Protein 4XFK (pdb70)

Structure (mmCIF, N/CA/C/O backbone):
data_4XFK
#
_entry.id   4XFK
#
_cell.length_a   62.120
_cell.length_b   46.390
_cell.length_c   62.400
_cell.angle_alpha   90.000
_cell.angle_beta   101.620
_cell.angle_gamma   90.000
#
_symmetry.space_group_name_H-M   'P 1 21 1'
#
loop_
_entity.id
_entity.type
_entity.pdbx_description
1 polymer 'Putative branched chain amino acid ABC transporter, periplasmic amino acid-binding protein'
2 non-polymer 'ACETATE ION'
3 non-polymer 'SODIUM ION'
4 water water
#
loop_
_atom_site.group_PDB
_atom_site.id
_atom_site.type_symbol
_atom_site.label_atom_id
_atom_site.label_alt_id
_atom_site.label_comp_id
_atom_site.label_asym_id
_atom_site.label_entity_id
_atom_site.label_seq_id
_atom_site.pdbx_PDB_ins_code
_atom_site.Cartn_x
_atom_site.Cartn_y
_atom_site.Cartn_z
_atom_site.occupancy
_atom_site.B_iso_or_equiv
_atom_site.auth_seq_id
_atom_site.auth_comp_id
_atom_site.auth_asym_id
_atom_site.auth_atom_id
_atom_site.pdbx_PDB_model_num
ATOM 1 N N . ALA A 1 9 ? -8.499 15.373 47.438 1.00 28.11 81 ALA A N 1
ATOM 2 C CA . ALA A 1 9 ? -7.384 15.061 46.549 1.00 27.02 81 ALA A CA 1
ATOM 3 C C . ALA A 1 9 ? -6.715 16.324 46.019 1.00 24.11 81 ALA A C 1
ATOM 4 O O . ALA A 1 9 ? -7.386 17.263 45.590 1.00 23.71 81 ALA A O 1
ATOM 6 N N . GLU A 1 10 ? -5.387 16.345 46.047 1.00 21.71 82 GLU A N 1
ATOM 7 C CA . GLU A 1 10 ? -4.645 17.442 45.447 1.00 20.17 82 GLU A CA 1
ATOM 8 C C . GLU A 1 10 ? -4.770 17.371 43.926 1.00 15.61 82 GLU A C 1
ATOM 9 O O . GLU A 1 10 ? -4.471 16.342 43.324 1.00 14.84 82 GLU A O 1
ATOM 15 N N . PRO A 1 11 ? -5.211 18.463 43.290 1.00 12.82 83 PRO A N 1
ATOM 16 C CA . PRO A 1 11 ? -5.155 18.447 41.824 1.00 10.95 83 PRO A CA 1
ATOM 17 C C . PRO A 1 11 ? -3.743 18.661 41.304 1.00 9.70 83 PRO A C 1
ATOM 18 O O . PRO A 1 11 ? -2.919 19.314 41.953 1.00 11.24 83 PRO A O 1
ATOM 22 N N . LEU A 1 12 ? -3.477 18.108 40.128 1.00 8.82 84 LEU A N 1
ATOM 23 C CA . LEU A 1 12 ? -2.233 18.372 39.424 1.00 9.04 84 LEU A CA 1
ATOM 24 C C . LEU A 1 12 ? -2.359 19.709 38.708 1.00 9.59 84 LEU A C 1
ATOM 25 O O . LEU A 1 12 ? -3.322 19.944 37.975 1.00 10.06 84 LEU A O 1
ATOM 30 N N . LYS A 1 13 ? -1.383 20.582 38.934 1.00 9.30 85 LYS A N 1
ATOM 31 C CA . LYS A 1 13 ? -1.347 21.895 38.307 1.00 9.03 85 LYS A CA 1
ATOM 32 C C . LYS A 1 13 ? -0.119 21.987 37.409 1.00 7.53 85 LYS A C 1
ATOM 33 O O . LYS A 1 13 ? 1.025 21.873 37.878 1.00 8.69 85 LYS A O 1
ATOM 39 N N . ILE A 1 14 ? -0.361 22.203 36.119 1.00 7.75 86 ILE A N 1
ATOM 40 C CA . ILE A 1 14 ? 0.704 22.248 35.126 1.00 7.49 86 ILE A CA 1
ATOM 41 C C . ILE A 1 14 ? 0.780 23.640 34.529 1.00 7.26 86 ILE A C 1
ATOM 42 O O . ILE A 1 14 ? -0.209 24.143 33.984 1.00 8.89 86 ILE A O 1
ATOM 47 N N . ALA A 1 15 ? 1.959 24.253 34.630 1.00 6.97 87 ALA A N 1
ATOM 48 C CA . ALA A 1 15 ? 2.174 25.602 34.123 1.00 7.14 87 ALA A CA 1
ATOM 49 C C . ALA A 1 15 ? 2.850 25.594 32.761 1.00 7.38 87 ALA A C 1
ATOM 50 O O . ALA A 1 15 ? 3.924 25.027 32.598 1.00 9.93 87 ALA A O 1
ATOM 52 N N . LEU A 1 16 ? 2.223 26.252 31.796 1.00 5.87 88 LEU A N 1
ATOM 53 C CA . LEU A 1 16 ? 2.804 26.444 30.470 1.00 6.30 88 LEU A CA 1
ATOM 54 C C . LEU A 1 16 ? 3.442 27.824 30.451 1.00 6.07 88 LEU A C 1
ATOM 55 O O . LEU A 1 16 ? 2.753 28.846 30.582 1.00 7.42 88 LEU A O 1
ATOM 60 N N . VAL A 1 17 ? 4.765 27.857 30.341 1.00 6.43 89 VAL A N 1
ATOM 61 C CA . VAL A 1 17 ? 5.490 29.118 30.328 1.00 6.73 89 VAL A CA 1
ATOM 62 C C . VAL A 1 17 ? 6.028 29.316 28.920 1.00 7.06 89 VAL A C 1
ATOM 63 O O . VAL A 1 17 ? 7.004 28.685 28.518 1.00 8.55 89 VAL A O 1
ATOM 67 N N . GLU A 1 18 ? 5.372 30.186 28.166 1.00 6.51 90 GLU A N 1
ATOM 68 C CA . GLU A 1 18 ? 5.625 30.310 26.735 1.00 6.69 90 GLU A CA 1
ATOM 69 C C . GLU A 1 18 ? 5.356 31.715 26.246 1.00 6.79 90 GLU A C 1
ATOM 70 O O . GLU A 1 18 ? 4.728 32.509 26.938 1.00 7.40 90 GLU A O 1
ATOM 76 N N . THR A 1 19 ? 5.826 32.023 25.043 1.00 7.74 91 THR A N 1
ATOM 77 C CA . THR A 1 19 ? 5.432 33.255 24.374 1.00 8.01 91 THR A CA 1
ATOM 78 C C . THR A 1 19 ? 4.035 33.056 23.809 1.00 6.87 91 THR A C 1
ATOM 79 O O . THR A 1 19 ? 3.858 32.310 22.851 1.00 8.53 91 THR A O 1
ATOM 83 N N . LEU A 1 20 ? 3.046 33.716 24.408 1.00 6.63 92 LEU A N 1
ATOM 84 C CA . LEU A 1 20 ? 1.646 33.367 24.142 1.00 7.42 92 LEU A CA 1
ATOM 85 C C . LEU A 1 20 ? 0.837 34.504 23.525 1.00 7.41 92 LEU A C 1
ATOM 86 O O . LEU A 1 20 ? -0.373 34.364 23.311 1.00 8.84 92 LEU A O 1
ATOM 91 N N . SER A 1 21 ? 1.491 35.626 23.227 1.00 7.63 93 SER A N 1
ATOM 92 C CA . SER A 1 21 ? 0.803 36.722 22.555 1.00 8.72 93 SER A CA 1
ATOM 93 C C . SER A 1 21 ? 1.799 37.550 21.770 1.00 8.56 93 SER A C 1
ATOM 94 O O . SER A 1 21 ? 2.999 37.518 22.040 1.00 8.57 93 SER A O 1
ATOM 97 N N . GLY A 1 22 ? 1.300 38.285 20.786 1.00 8.91 94 GLY A N 1
ATOM 98 C CA . GLY A 1 22 ? 2.125 39.251 20.086 1.00 10.97 94 GLY A CA 1
ATOM 99 C C . GLY A 1 22 ? 2.883 38.689 18.896 1.00 10.94 94 GLY A C 1
ATOM 100 O O . GLY A 1 22 ? 2.755 37.513 18.556 1.00 10.90 94 GLY A O 1
ATOM 101 N N . PRO A 1 23 ? 3.692 39.543 18.251 1.00 11.61 95 PRO A N 1
ATOM 102 C CA . PRO A 1 23 ? 4.296 39.217 16.950 1.00 14.41 95 PRO A CA 1
ATOM 103 C C . PRO A 1 23 ? 5.354 38.113 16.982 1.00 13.81 95 PRO A C 1
ATOM 104 O O . PRO A 1 23 ? 5.695 37.595 15.922 1.00 16.16 95 PRO A O 1
ATOM 108 N N . GLN A 1 24 ? 5.857 37.752 18.156 1.00 12.72 96 GLN A N 1
ATOM 109 C CA . GLN A 1 24 ? 6.873 36.708 18.243 1.00 13.32 96 GLN A CA 1
ATOM 110 C C . GLN A 1 24 ? 6.301 35.380 18.723 1.00 10.97 96 GLN A C 1
ATOM 111 O O . GLN A 1 24 ? 7.058 34.459 19.025 1.00 12.08 96 GLN A O 1
ATOM 117 N N . ALA A 1 25 ? 4.975 35.270 18.794 1.00 9.35 97 ALA A N 1
ATOM 118 C CA . ALA A 1 25 ? 4.342 34.138 19.478 1.00 7.88 97 ALA A CA 1
ATOM 119 C C . ALA A 1 25 ? 3.961 32.966 18.582 1.00 7.74 97 ALA A C 1
ATOM 120 O O . ALA A 1 25 ? 3.339 32.032 19.056 1.00 7.73 97 ALA A O 1
ATOM 122 N N . SER A 1 26 ? 4.331 32.966 17.304 1.00 7.78 98 SER A N 1
ATOM 123 C CA A SER A 1 26 ? 3.868 31.908 16.404 0.49 8.76 98 SER A CA 1
ATOM 124 C CA B SER A 1 26 ? 3.832 31.910 16.426 0.51 8.84 98 SER A CA 1
ATOM 125 C C . SER A 1 26 ? 4.226 30.508 16.908 1.00 8.32 98 SER A C 1
ATOM 126 O O . SER A 1 26 ? 3.403 29.586 16.888 1.00 10.18 98 SER A O 1
ATOM 131 N N . THR A 1 27 ? 5.462 30.339 17.367 1.00 7.09 99 THR A N 1
ATOM 132 C CA . THR A 1 27 ? 5.877 29.031 17.850 1.00 6.70 99 THR A CA 1
ATOM 133 C C . THR A 1 27 ? 5.241 28.706 19.203 1.00 6.17 99 THR A C 1
ATOM 134 O O . THR A 1 27 ? 4.725 27.601 19.402 1.00 6.43 99 THR A O 1
ATOM 138 N N . GLY A 1 28 ? 5.249 29.671 20.123 1.00 6.22 100 GLY A N 1
ATOM 139 C CA . GLY A 1 28 ? 4.643 29.472 21.431 1.00 6.93 100 GLY A CA 1
ATOM 140 C C . GLY A 1 28 ? 3.175 29.097 21.336 1.00 6.64 100 GLY A C 1
ATOM 141 O O . GLY A 1 28 ? 2.687 28.262 22.103 1.00 7.06 100 GLY A O 1
ATOM 142 N N . LEU A 1 29 ? 2.466 29.678 20.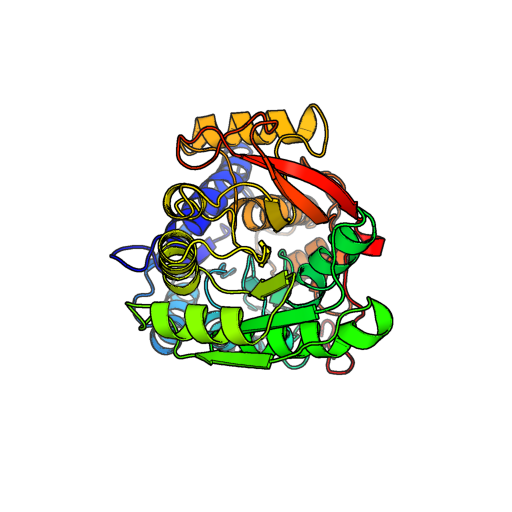370 1.00 6.23 101 LEU A N 1
ATOM 143 C CA . LEU A 1 29 ? 1.047 29.358 20.198 1.00 6.68 101 LEU A CA 1
ATOM 144 C C . LEU A 1 29 ? 0.820 27.940 19.677 1.00 6.47 101 LEU A C 1
ATOM 145 O O . LEU A 1 29 ? -0.228 27.341 19.930 1.00 6.93 101 LEU A O 1
ATOM 150 N N . LEU A 1 30 ? 1.789 27.394 18.942 1.00 5.45 102 LEU A N 1
ATOM 151 C CA . LEU A 1 30 ? 1.695 26.004 18.502 1.00 6.98 102 LEU A CA 1
ATOM 152 C C . LEU A 1 30 ? 1.985 25.061 19.676 1.00 6.55 102 LEU A C 1
ATOM 153 O O . LEU A 1 30 ? 1.351 24.009 19.788 1.00 6.95 102 LEU A O 1
ATOM 158 N N . TYR A 1 31 ? 2.909 25.443 20.564 1.00 6.11 103 TYR A N 1
ATOM 159 C CA . TYR A 1 31 ? 3.037 24.715 21.839 1.00 6.26 103 TYR A CA 1
ATOM 160 C C . TYR A 1 31 ? 1.717 24.742 22.600 1.00 5.71 103 TYR A C 1
ATOM 161 O O . TYR A 1 31 ? 1.278 23.714 23.112 1.00 6.53 103 TYR A O 1
ATOM 170 N N . ARG A 1 32 ? 1.084 25.907 22.676 1.00 5.44 104 ARG A N 1
ATOM 171 C CA . ARG A 1 32 ? -0.201 25.994 23.352 1.00 6.31 104 ARG A CA 1
ATOM 172 C C . ARG A 1 32 ? -1.222 25.052 22.728 1.00 5.91 104 ARG A C 1
ATOM 173 O O . ARG A 1 32 ? -1.904 24.327 23.436 1.00 6.23 104 ARG A O 1
ATOM 181 N N . ALA A 1 33 ? -1.323 25.055 21.403 1.00 6.07 105 ALA A N 1
ATOM 182 C CA . ALA A 1 33 ? -2.281 24.182 20.722 1.00 6.86 105 ALA A CA 1
ATOM 183 C C . ALA A 1 33 ? -2.028 22.711 21.067 1.00 7.42 105 ALA A C 1
ATOM 184 O O . ALA A 1 33 ? -2.961 21.965 21.362 1.00 7.00 105 ALA A O 1
ATOM 186 N N . ALA A 1 34 ? -0.758 22.298 21.045 1.00 6.67 106 ALA A N 1
ATOM 187 C CA . ALA A 1 34 ? -0.408 20.895 21.274 1.00 7.17 106 ALA A CA 1
ATOM 188 C C . ALA A 1 34 ? -0.630 20.491 22.734 1.00 6.81 106 ALA A C 1
ATOM 189 O O . ALA A 1 34 ? -1.129 19.397 23.026 1.00 6.94 106 ALA A O 1
ATOM 191 N N . VAL A 1 35 ? -0.264 21.380 23.653 1.00 6.28 107 VAL A N 1
ATOM 192 C CA . VAL A 1 35 ? -0.461 21.131 25.074 1.00 6.75 107 VAL A CA 1
ATOM 193 C C . VAL A 1 35 ? -1.954 21.065 25.419 1.00 7.69 107 VAL A C 1
ATOM 194 O O . VAL A 1 35 ? -2.399 20.150 26.122 1.00 7.57 107 VAL A O 1
ATOM 198 N N . LEU A 1 36 ? -2.737 22.009 24.911 1.00 7.16 108 LEU A N 1
ATOM 199 C CA . LEU A 1 36 ? -4.177 21.973 25.170 1.00 7.26 108 LEU A CA 1
ATOM 200 C C . LEU A 1 36 ? -4.798 20.743 24.518 1.00 7.72 108 LEU A C 1
ATOM 201 O O . LEU A 1 36 ? -5.709 20.140 25.069 1.00 8.68 108 LEU A O 1
ATOM 206 N N . TYR A 1 37 ? -4.301 20.359 23.345 1.00 7.41 109 TYR A N 1
ATOM 207 C CA . TYR A 1 37 ? -4.811 19.148 22.699 1.00 8.32 109 TYR A CA 1
ATOM 208 C C . TYR A 1 37 ? -4.598 17.913 23.581 1.00 7.39 109 TYR A C 1
ATOM 209 O O . TYR A 1 37 ? -5.545 17.180 23.873 1.00 8.14 109 TYR A O 1
ATOM 218 N N . GLN A 1 38 ? -3.360 17.669 24.002 1.00 7.12 110 GLN A N 1
ATOM 219 C CA . GLN A 1 38 ? -3.080 16.408 24.679 1.00 7.37 110 GLN A CA 1
ATOM 220 C C . GLN A 1 38 ? -3.482 16.399 26.151 1.00 7.33 110 GLN A C 1
ATOM 221 O O . GLN A 1 38 ? -4.008 15.396 26.649 1.00 8.10 110 GLN A O 1
ATOM 227 N N . LEU A 1 39 ? -3.253 17.499 26.864 1.00 7.11 111 LEU A N 1
ATOM 228 C CA . LEU A 1 39 ? -3.806 17.589 28.211 1.00 7.65 111 LEU A CA 1
ATOM 229 C C . LEU A 1 39 ? -5.334 17.576 28.147 1.00 7.81 111 LEU A C 1
ATOM 230 O O . LEU A 1 39 ? -5.996 17.087 29.063 1.00 8.24 111 LEU A O 1
ATOM 235 N N . GLY A 1 40 ? -5.896 18.081 27.050 1.00 7.68 112 GLY A N 1
ATOM 236 C CA . GLY A 1 40 ? -7.326 17.978 26.836 1.00 8.10 112 GLY A CA 1
ATOM 237 C C . GLY A 1 40 ? -7.777 16.532 26.760 1.00 8.75 112 GLY A C 1
ATOM 238 O O . GLY A 1 40 ? -8.817 16.184 27.323 1.00 9.14 112 GLY A O 1
ATOM 239 N N . LYS A 1 41 ? -7.009 15.676 26.085 1.00 8.86 113 LYS A N 1
ATOM 240 C CA . LYS A 1 41 ? -7.353 14.250 26.043 1.00 8.68 113 LYS A CA 1
ATOM 241 C C . LYS A 1 41 ? -7.301 13.632 27.439 1.00 8.70 113 LYS A C 1
ATOM 242 O O . LYS A 1 41 ? -8.160 12.834 27.811 1.00 9.53 113 LYS A O 1
ATOM 248 N N . ILE A 1 42 ? -6.271 13.974 28.206 1.00 7.60 114 ILE A N 1
ATOM 249 C CA . ILE A 1 42 ? -6.166 13.451 29.563 1.00 7.14 114 ILE A CA 1
ATOM 250 C C . ILE A 1 42 ? -7.357 13.921 30.394 1.00 6.56 114 ILE A C 1
ATOM 251 O O . ILE A 1 42 ? -7.958 13.137 31.130 1.00 7.92 114 ILE A O 1
ATOM 256 N N . ASN A 1 43 ? -7.714 15.194 30.275 1.00 7.56 115 ASN A N 1
ATOM 257 C CA . ASN A 1 43 ? -8.863 15.708 31.012 1.00 7.33 115 ASN A CA 1
ATOM 258 C C . ASN A 1 43 ? -10.198 15.091 30.584 1.00 7.38 115 ASN A C 1
ATOM 259 O O . ASN A 1 43 ? -11.057 14.834 31.435 1.00 7.78 115 ASN A O 1
ATOM 264 N N . GLU A 1 44 ? -10.358 14.804 29.291 1.00 7.77 116 GLU A N 1
ATOM 265 C CA . GLU A 1 44 ? -11.560 14.108 28.812 1.00 8.35 116 GLU A CA 1
ATOM 266 C C . GLU A 1 44 ? -11.693 12.743 29.475 1.00 8.24 116 GLU A C 1
ATOM 267 O O . GLU A 1 44 ? -12.801 12.250 29.683 1.00 8.46 116 GLU A O 1
ATOM 273 N N . ALA A 1 45 ? -10.551 12.150 29.814 1.00 7.56 117 ALA A N 1
ATOM 274 C CA . ALA A 1 45 ? -10.508 10.861 30.496 1.00 7.66 117 ALA A CA 1
ATOM 275 C C . ALA A 1 45 ? -10.701 10.958 32.016 1.00 9.31 117 ALA A C 1
ATOM 276 O O . ALA A 1 45 ? -10.901 9.942 32.680 1.00 12.79 117 ALA A O 1
ATOM 278 N N . GLY A 1 46 ? -10.666 12.170 32.560 1.00 8.33 118 GLY A N 1
ATOM 279 C CA . GLY A 1 46 ? -10.880 12.377 33.983 1.00 7.96 118 GLY A CA 1
ATOM 280 C C . GLY A 1 46 ? -9.759 13.109 34.698 1.00 7.97 118 GLY A C 1
ATOM 281 O O . GLY A 1 46 ? -9.881 13.404 35.888 1.00 9.13 118 GLY A O 1
ATOM 282 N N . GLY A 1 47 ? -8.674 13.419 33.991 1.00 7.75 119 GLY A N 1
ATOM 283 C CA . GLY A 1 47 ? -7.581 14.151 34.602 1.00 7.24 119 GLY A CA 1
ATOM 284 C C . GLY A 1 47 ? -6.598 13.257 35.334 1.00 7.78 119 GLY A C 1
ATOM 285 O O . GLY A 1 47 ? -6.164 12.237 34.813 1.00 7.91 119 GLY A O 1
ATOM 286 N N . PHE A 1 48 ? -6.239 13.650 36.549 1.00 7.42 120 PHE A N 1
ATOM 287 C CA . PHE A 1 48 ? -5.298 12.879 37.359 1.00 8.00 120 PHE A CA 1
ATOM 288 C C . PHE A 1 48 ? -5.678 12.994 38.831 1.00 8.27 120 PHE A C 1
ATOM 289 O O . PHE A 1 48 ? -6.049 14.074 39.288 1.00 8.74 120 PHE A O 1
ATOM 297 N N . ASN A 1 49 ? -5.598 11.883 39.565 1.00 9.20 121 ASN A N 1
ATOM 298 C CA . ASN A 1 49 ? -5.789 11.882 41.018 1.00 9.73 121 ASN A CA 1
ATOM 299 C C . ASN A 1 49 ? -7.218 12.253 41.408 1.00 10.31 121 ASN A C 1
ATOM 300 O O . ASN A 1 49 ? -7.469 12.744 42.505 1.00 12.26 121 ASN A O 1
ATOM 305 N N . GLY A 1 50 ? -8.157 12.006 40.500 1.00 8.83 122 GLY A N 1
ATOM 306 C CA . GLY A 1 50 ? -9.566 12.244 40.771 1.00 9.27 122 GLY A CA 1
ATOM 307 C C . GLY A 1 50 ? -10.041 13.666 40.528 1.00 8.11 122 GLY A C 1
ATOM 308 O O . GLY A 1 50 ? -11.166 14.012 40.893 1.00 9.14 122 GLY A O 1
ATOM 309 N N . GLU A 1 51 ? -9.196 14.489 39.907 1.00 8.69 123 GLU A N 1
ATOM 310 C CA . GLU A 1 51 ? -9.553 15.864 39.574 1.00 8.36 123 GLU A CA 1
ATOM 311 C C . GLU A 1 51 ? -9.056 16.191 38.179 1.00 8.10 123 GLU A C 1
ATOM 312 O O . GLU A 1 51 ? -8.086 15.600 37.704 1.00 8.67 123 GLU A O 1
ATOM 318 N N . LYS A 1 52 ? -9.694 17.150 37.527 1.00 7.76 124 LYS A N 1
ATOM 319 C CA . LYS A 1 52 ? -9.138 17.666 36.281 1.00 8.21 124 LYS A CA 1
ATOM 320 C C . LYS A 1 52 ? -7.724 18.191 36.523 1.00 7.79 124 LYS A C 1
ATOM 321 O O . LYS A 1 52 ? -7.422 18.703 37.598 1.00 8.24 124 LYS A O 1
ATOM 327 N N . ILE A 1 53 ? -6.867 18.060 35.519 1.00 7.70 125 ILE A 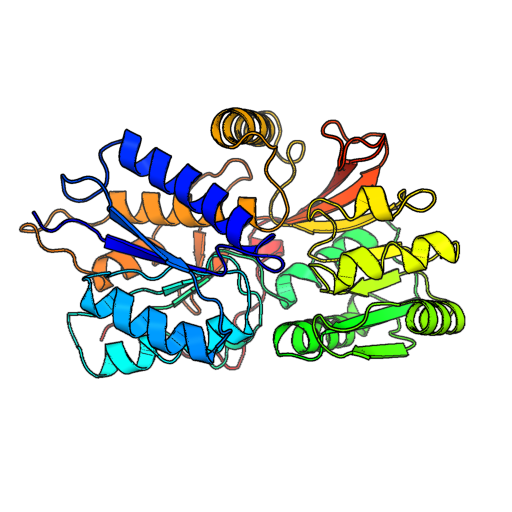N 1
ATOM 328 C CA . ILE A 1 53 ? -5.569 18.718 35.552 1.00 7.46 125 ILE A CA 1
ATOM 329 C C . ILE A 1 53 ? -5.796 20.186 35.232 1.00 8.08 125 ILE A C 1
ATOM 330 O O . ILE A 1 53 ? -6.473 20.519 34.257 1.00 8.90 125 ILE A O 1
ATOM 335 N N . GLN A 1 54 ? -5.260 21.060 36.071 1.00 8.36 126 GLN A N 1
ATOM 336 C CA . GLN A 1 54 ? -5.351 22.490 35.828 1.00 8.80 126 GLN A CA 1
ATOM 337 C C . GLN A 1 54 ? -4.197 22.952 34.958 1.00 9.17 126 GLN A C 1
ATOM 338 O O . GLN A 1 54 ? -3.035 22.626 35.213 1.00 10.29 126 GLN A O 1
ATOM 344 N N . ILE A 1 55 ? -4.532 23.703 33.917 1.00 9.25 127 ILE A N 1
ATOM 345 C CA . ILE A 1 55 ? -3.547 24.202 32.974 1.00 9.74 127 ILE A CA 1
ATOM 346 C C . ILE A 1 55 ? -3.382 25.686 33.239 1.00 9.77 127 ILE A C 1
ATOM 347 O O . ILE A 1 55 ? -4.286 26.471 32.991 1.00 12.07 127 ILE A O 1
ATOM 352 N N . LEU A 1 56 ? -2.234 26.052 33.793 1.00 8.26 128 LEU A N 1
ATOM 353 C CA . LEU A 1 56 ? -1.962 27.426 34.177 1.00 9.07 128 LEU A CA 1
ATOM 354 C C . LEU A 1 56 ? -1.016 28.041 33.163 1.00 9.20 128 LEU A C 1
ATOM 355 O O . LEU A 1 56 ? 0.131 27.622 33.034 1.00 13.40 128 LEU A O 1
ATOM 360 N N . GLU A 1 57 ? -1.479 29.038 32.429 1.00 7.98 129 GLU A N 1
ATOM 361 C CA . GLU A 1 57 ? -0.664 29.625 31.372 1.00 7.34 129 GLU A CA 1
ATOM 362 C C . GLU A 1 57 ? 0.017 30.904 31.828 1.00 6.90 129 GLU A C 1
ATOM 363 O O . GLU A 1 57 ? -0.601 31.740 32.491 1.00 7.76 129 GLU A O 1
ATOM 369 N N . TYR A 1 58 ? 1.294 31.045 31.470 1.00 6.34 130 TYR A N 1
ATOM 370 C CA . TYR A 1 58 ? 2.090 32.233 31.784 1.00 6.48 130 TYR A CA 1
ATOM 371 C C . TYR A 1 58 ? 2.749 32.755 30.520 1.00 7.36 130 TYR A C 1
ATOM 372 O O . TYR A 1 58 ? 3.669 32.141 29.987 1.00 8.24 130 TYR A O 1
ATOM 381 N N . ASP A 1 59 ? 2.248 33.877 30.031 1.00 7.34 131 ASP A N 1
ATOM 382 C CA . ASP A 1 59 ? 2.764 34.521 28.830 1.00 7.83 131 ASP A CA 1
ATOM 383 C C . ASP A 1 59 ? 4.093 35.182 29.154 1.00 10.05 131 ASP A C 1
ATOM 384 O O . ASP A 1 59 ? 4.147 36.152 29.900 1.00 14.85 131 ASP A O 1
ATOM 389 N N . ASN A 1 60 ? 5.170 34.628 28.611 1.00 7.87 132 ASN A N 1
ATOM 390 C CA . ASN A 1 60 ? 6.504 35.146 28.837 1.00 8.45 132 ASN A CA 1
ATOM 391 C C . ASN A 1 60 ? 6.923 36.029 27.671 1.00 8.36 132 ASN A C 1
ATOM 392 O O . ASN A 1 60 ? 7.199 35.537 26.572 1.00 10.53 132 ASN A O 1
ATOM 397 N N . GLN A 1 61 ? 6.973 37.335 27.916 1.00 9.58 133 GLN A N 1
ATOM 398 C CA . GLN A 1 61 ? 7.320 38.297 26.875 1.00 10.98 133 GLN A CA 1
ATOM 399 C C . GLN A 1 61 ? 8.768 38.742 26.959 1.00 14.12 133 GLN A C 1
ATOM 400 O O . GLN A 1 61 ? 9.222 39.545 26.152 1.00 17.92 133 GLN A O 1
ATOM 406 N N . GLY A 1 62 ? 9.489 38.209 27.935 1.00 12.98 134 GLY A N 1
ATOM 407 C CA . GLY A 1 62 ? 10.805 38.723 28.248 1.00 14.40 134 GLY A CA 1
ATOM 408 C C . GLY A 1 62 ? 11.968 37.753 28.182 1.00 14.47 134 GLY A C 1
ATOM 409 O O . GLY A 1 62 ? 12.956 37.940 28.891 1.00 16.99 134 GLY A O 1
ATOM 410 N N . GLY A 1 63 ? 11.878 36.733 27.330 1.00 13.90 135 GLY A N 1
ATOM 411 C CA . GLY A 1 63 ? 12.994 35.815 27.145 1.00 14.47 135 GLY A CA 1
ATOM 412 C C . GLY A 1 63 ? 13.414 35.139 28.435 1.00 12.62 135 GLY A C 1
ATOM 413 O O . GLY A 1 63 ? 12.578 34.846 29.277 1.00 13.09 135 GLY A O 1
ATOM 414 N N . PRO A 1 64 ? 14.717 34.885 28.600 1.00 13.88 136 PRO A N 1
ATOM 415 C CA . PRO A 1 64 ? 15.192 34.213 29.818 1.00 14.07 136 PRO A CA 1
ATOM 416 C C . PRO A 1 64 ? 14.906 34.978 31.119 1.00 14.88 136 PRO A C 1
ATOM 417 O O . PRO A 1 64 ? 14.548 34.353 32.122 1.00 17.50 136 PRO A O 1
ATOM 421 N N . VAL A 1 65 ? 15.035 36.298 31.101 1.00 16.03 137 VAL A N 1
ATOM 422 C CA . VAL A 1 65 ? 14.724 37.105 32.280 1.00 17.10 137 VAL A CA 1
ATOM 423 C C . VAL A 1 65 ? 13.248 36.964 32.651 1.00 17.71 137 VAL A C 1
ATOM 424 O O . VAL A 1 65 ? 12.898 36.757 33.816 1.00 19.94 137 VAL A O 1
ATOM 428 N N . GLY A 1 66 ? 12.382 37.056 31.649 1.00 15.59 138 GLY A N 1
ATOM 429 C CA . GLY A 1 66 ? 10.963 36.867 31.866 1.00 15.02 138 GLY A CA 1
ATOM 430 C C . GLY A 1 66 ? 10.642 35.487 32.407 1.00 13.88 138 GLY A C 1
ATOM 431 O O . GLY A 1 66 ? 9.804 35.332 33.292 1.00 14.92 138 GLY A O 1
ATOM 432 N N . ALA A 1 67 ? 11.317 34.480 31.876 1.00 13.61 139 ALA A N 1
ATOM 433 C CA . ALA A 1 67 ? 11.069 33.105 32.278 1.00 13.61 139 ALA A CA 1
ATOM 434 C C . ALA A 1 67 ? 11.348 32.861 33.760 1.00 13.76 139 ALA A C 1
ATOM 435 O O . ALA A 1 67 ? 10.601 32.142 34.417 1.00 13.42 139 ALA A O 1
ATOM 437 N N . ALA A 1 68 ? 12.421 33.446 34.284 1.00 15.08 140 ALA A N 1
ATOM 438 C CA . ALA A 1 68 ? 12.754 33.264 35.692 1.00 14.41 140 ALA A CA 1
ATOM 439 C C . ALA A 1 68 ? 11.620 33.794 36.572 1.00 13.62 140 ALA A C 1
ATOM 440 O O . ALA A 1 68 ? 11.215 33.161 37.548 1.00 14.53 140 ALA A O 1
ATOM 442 N N . ASP A 1 69 ? 11.089 34.949 36.195 1.00 13.47 141 ASP A N 1
ATOM 443 C CA . ASP A 1 69 ? 9.976 35.546 36.910 1.00 14.23 141 ASP A CA 1
ATOM 444 C C . ASP A 1 69 ? 8.736 34.658 36.817 1.00 12.96 141 ASP A C 1
ATOM 445 O O . ASP A 1 69 ? 8.050 34.419 37.813 1.00 13.30 141 ASP A O 1
ATOM 450 N N . ARG A 1 70 ? 8.454 34.164 35.618 1.00 12.25 142 ARG A N 1
ATOM 451 C CA . ARG A 1 70 ? 7.255 33.367 35.414 1.00 11.44 142 ARG A CA 1
ATOM 452 C C . ARG A 1 70 ? 7.322 32.010 36.120 1.00 11.56 142 ARG A C 1
ATOM 453 O O . ARG A 1 70 ? 6.313 31.529 36.636 1.00 12.01 142 ARG A O 1
ATOM 461 N N . VAL A 1 71 ? 8.502 31.396 36.152 1.00 11.40 143 VAL A N 1
ATOM 462 C CA . VAL A 1 71 ? 8.671 30.147 36.895 1.00 12.40 143 VAL A CA 1
ATOM 463 C C . VAL A 1 71 ? 8.404 30.345 38.391 1.00 12.02 143 VAL A C 1
ATOM 464 O O . VAL A 1 71 ? 7.718 29.532 39.025 1.00 12.37 143 VAL A O 1
ATOM 468 N N . LYS A 1 72 ? 8.924 31.430 38.954 1.00 12.18 144 LYS A N 1
ATOM 469 C CA . LYS A 1 72 ? 8.645 31.744 40.349 1.00 13.63 144 LYS A CA 1
ATOM 470 C C . LYS A 1 72 ? 7.142 31.908 40.579 1.00 11.69 144 LYS A C 1
ATOM 471 O O . LYS A 1 72 ? 6.597 31.395 41.552 1.00 12.82 144 LYS A O 1
ATOM 477 N N . ALA A 1 73 ? 6.469 32.593 39.660 1.00 10.68 145 ALA A N 1
ATOM 478 C CA . ALA A 1 73 ? 5.036 32.820 39.791 1.00 10.97 145 ALA A CA 1
ATOM 479 C C . ALA A 1 73 ? 4.264 31.513 39.712 1.00 11.05 145 ALA A C 1
ATOM 480 O O . ALA A 1 73 ? 3.356 31.269 40.504 1.00 12.19 145 ALA A O 1
ATOM 482 N N . ALA A 1 74 ? 4.643 30.662 38.763 1.00 9.60 146 ALA A N 1
ATOM 483 C CA . ALA A 1 74 ? 3.968 29.382 38.575 1.00 10.04 146 ALA A CA 1
ATOM 484 C C . ALA A 1 74 ? 4.083 28.504 39.823 1.00 10.56 146 ALA A C 1
ATOM 485 O O . ALA A 1 74 ? 3.102 27.908 40.277 1.00 11.34 146 ALA A O 1
ATOM 487 N N . ILE A 1 75 ? 5.287 28.421 40.375 1.00 10.54 147 ILE A N 1
ATOM 488 C CA . ILE A 1 75 ? 5.501 27.617 41.572 1.00 11.66 147 ILE A CA 1
ATOM 489 C C . ILE A 1 75 ? 4.705 28.170 42.758 1.00 13.63 147 ILE A C 1
ATOM 490 O O . ILE A 1 75 ? 4.082 27.414 43.506 1.00 15.20 147 ILE A O 1
ATOM 495 N N . ALA A 1 76 ? 4.697 29.492 42.904 1.00 14.73 148 ALA A N 1
ATOM 496 C CA . ALA A 1 76 ? 3.920 30.141 43.957 1.00 15.74 148 ALA A CA 1
ATOM 497 C C . ALA A 1 76 ? 2.424 29.854 43.812 1.00 15.04 148 ALA A C 1
ATOM 498 O O . ALA A 1 76 ? 1.699 29.770 44.807 1.00 17.60 148 ALA A O 1
ATOM 500 N N . ASP A 1 77 ? 1.970 29.708 42.570 1.00 13.91 149 ASP A N 1
ATOM 501 C CA . ASP A 1 77 ? 0.573 29.397 42.290 1.00 14.04 149 ASP A CA 1
ATOM 502 C C . ASP A 1 77 ? 0.253 27.911 42.458 1.00 14.32 149 ASP A C 1
ATOM 503 O O . ASP A 1 77 ? -0.877 27.495 42.226 1.00 16.02 149 ASP A O 1
ATOM 508 N N . GLY A 1 78 ? 1.244 27.111 42.843 1.00 12.15 150 GLY A N 1
ATOM 509 C CA . GLY A 1 78 ? 1.004 25.708 43.125 1.00 11.68 150 GLY A CA 1
ATOM 510 C C . GLY A 1 78 ? 1.341 24.739 42.002 1.00 10.69 150 GLY A C 1
ATOM 511 O O . GLY A 1 78 ? 1.051 23.555 42.104 1.00 12.27 150 GLY A O 1
ATOM 512 N N . ALA A 1 79 ? 1.962 25.220 40.928 1.00 9.48 151 ALA A N 1
ATOM 513 C CA . ALA A 1 79 ? 2.336 24.320 39.839 1.00 8.89 151 ALA A CA 1
ATOM 514 C C . ALA A 1 79 ? 3.385 23.325 40.317 1.00 9.36 151 ALA A C 1
ATOM 515 O O . ALA A 1 79 ? 4.397 23.717 40.905 1.00 12.27 151 ALA A O 1
ATOM 517 N N . GLN A 1 80 ? 3.147 22.041 40.067 1.00 8.54 152 GLN A N 1
ATOM 518 C CA . GLN A 1 80 ? 4.143 21.010 40.361 1.00 8.72 152 GLN A CA 1
ATOM 519 C C . GLN A 1 80 ? 4.935 20.653 39.110 1.00 8.04 152 GLN A C 1
ATOM 520 O O . GLN A 1 80 ? 5.930 19.928 39.179 1.00 8.88 152 GLN A O 1
ATOM 526 N N . ILE A 1 81 ? 4.467 21.135 37.962 1.00 7.81 153 ILE A N 1
ATOM 527 C CA . ILE A 1 81 ? 5.060 20.825 36.666 1.00 7.49 153 ILE A CA 1
ATOM 528 C C . ILE A 1 81 ? 5.109 22.093 35.821 1.00 6.89 153 ILE A C 1
ATOM 529 O O . ILE A 1 81 ? 4.133 22.858 35.770 1.00 8.08 153 ILE A O 1
ATOM 534 N N . ILE A 1 82 ? 6.261 22.316 35.193 1.00 7.01 154 ILE A N 1
ATOM 535 C CA A ILE A 1 82 ? 6.480 23.412 34.256 0.69 7.10 154 ILE A CA 1
ATOM 536 C CA B ILE A 1 82 ? 6.412 23.399 34.246 0.31 6.68 154 ILE A CA 1
ATOM 537 C C . ILE A 1 82 ? 6.677 22.815 32.868 1.00 6.97 154 ILE A C 1
ATOM 538 O O . ILE A 1 82 ? 7.473 21.887 32.708 1.00 6.97 154 ILE A O 1
ATOM 547 N N . VAL A 1 83 ? 5.981 23.354 31.878 1.00 6.10 155 VAL A N 1
ATOM 548 C CA . VAL A 1 83 ? 6.127 22.925 30.492 1.00 6.76 155 VAL A CA 1
ATOM 549 C C . VAL A 1 83 ? 6.540 24.111 29.617 1.00 6.76 155 VAL A C 1
ATOM 550 O O . VAL A 1 83 ? 5.983 25.212 29.746 1.00 6.75 155 VAL A O 1
ATOM 554 N N . GLN A 1 84 ? 7.507 23.879 28.729 1.00 6.24 156 GLN A N 1
ATOM 555 C CA . GLN A 1 84 ? 8.013 24.914 27.834 1.00 7.01 156 GLN A CA 1
ATOM 556 C C . GLN A 1 84 ? 8.773 24.223 26.710 1.00 6.52 156 GLN A C 1
ATOM 557 O O . GLN A 1 84 ? 9.240 23.090 26.883 1.00 6.60 156 GLN A O 1
ATOM 563 N N . GLY A 1 85 ? 8.898 24.877 25.554 1.00 6.55 157 GLY A N 1
ATOM 564 C CA . GLY A 1 85 ? 9.705 24.315 24.484 1.00 7.42 157 GLY A CA 1
ATOM 565 C C . GLY A 1 85 ? 10.185 25.223 23.362 1.00 7.40 157 GLY A C 1
ATOM 566 O O . GLY A 1 85 ? 10.941 24.763 22.505 1.00 9.04 157 GLY A O 1
ATOM 567 N N . SER A 1 86 ? 9.782 26.494 23.331 1.00 6.68 158 SER A N 1
ATOM 568 C CA . SER A 1 86 ? 10.068 27.285 22.127 1.00 7.89 158 SER A CA 1
ATOM 569 C C . SER A 1 86 ? 11.470 27.878 22.022 1.00 8.55 158 SER A C 1
ATOM 570 O O . SER A 1 86 ? 11.855 28.309 20.944 1.00 11.04 158 SER A O 1
ATOM 573 N N . SER A 1 87 ? 12.229 27.918 23.109 1.00 8.28 159 SER A N 1
ATOM 574 C CA . SER A 1 87 ? 13.578 28.499 23.069 1.00 8.05 159 SER A CA 1
ATOM 575 C C . SER A 1 87 ? 14.519 27.797 24.021 1.00 6.57 159 SER A C 1
ATOM 576 O O . SER A 1 87 ? 14.219 27.679 25.204 1.00 7.66 159 SER A O 1
ATOM 579 N N . SER A 1 88 ? 15.673 27.367 23.525 1.00 6.35 160 SER A N 1
ATOM 580 C CA . SER A 1 88 ? 16.690 26.795 24.398 1.00 7.25 160 SER A CA 1
ATOM 581 C C . SER A 1 88 ? 17.337 27.823 25.313 1.00 8.06 160 SER A C 1
ATOM 582 O O . SER A 1 88 ? 17.885 27.469 26.348 1.00 8.41 160 SER A O 1
ATOM 585 N N . ALA A 1 89 ? 17.299 29.091 24.924 1.00 8.83 161 ALA A N 1
ATOM 586 C CA . ALA A 1 89 ? 17.823 30.135 25.801 1.00 9.40 161 ALA A CA 1
ATOM 587 C C . ALA A 1 89 ? 16.943 30.224 27.046 1.00 9.03 161 ALA A C 1
ATOM 588 O O . ALA A 1 89 ? 17.426 30.262 28.180 1.00 10.82 161 ALA A O 1
ATOM 590 N N 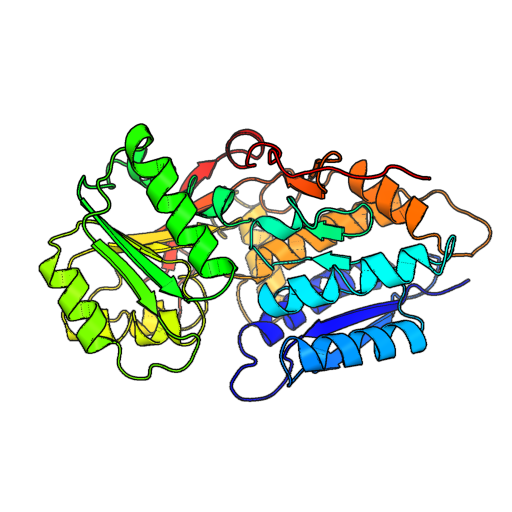. VAL A 1 90 ? 15.636 30.234 26.828 1.00 8.51 162 VAL A N 1
ATOM 591 C CA . VAL A 1 90 ? 14.686 30.196 27.932 1.00 8.41 162 VAL A CA 1
ATOM 592 C C . VAL A 1 90 ? 14.805 28.889 28.720 1.00 7.78 162 VAL A C 1
ATOM 593 O O . VAL A 1 90 ? 14.812 28.898 29.958 1.00 8.58 162 VAL A O 1
ATOM 597 N N . ALA A 1 91 ? 14.903 27.767 28.013 1.00 7.82 163 ALA A N 1
ATOM 598 C CA . ALA A 1 91 ? 14.989 26.463 28.673 1.00 7.19 163 ALA A CA 1
ATOM 599 C C . ALA A 1 91 ? 16.202 26.346 29.590 1.00 7.55 163 ALA A C 1
ATOM 600 O O . ALA A 1 91 ? 16.122 25.733 30.652 1.00 8.46 163 ALA A O 1
ATOM 602 N N . GLY A 1 92 ? 17.330 26.913 29.167 1.00 8.51 164 GLY A N 1
ATOM 603 C CA . GLY A 1 92 ? 18.538 26.910 29.981 1.00 10.03 164 GLY A CA 1
ATOM 604 C C . GLY A 1 92 ? 18.294 27.573 31.327 1.00 10.10 164 GLY A C 1
ATOM 605 O O . GLY A 1 92 ? 18.776 27.114 32.367 1.00 13.25 164 GLY A O 1
ATOM 606 N N . GLN A 1 93 ? 17.526 28.659 31.314 1.00 9.19 165 GLN A N 1
ATOM 607 C CA . GLN A 1 93 ? 17.168 29.354 32.541 1.00 9.06 165 GLN A CA 1
ATOM 608 C C . GLN A 1 93 ? 16.171 28.540 33.366 1.00 8.87 165 GLN A C 1
ATOM 609 O O . GLN A 1 93 ? 16.350 28.369 34.580 1.00 10.49 165 GLN A O 1
ATOM 615 N N . ILE A 1 94 ? 15.108 28.057 32.723 1.00 8.59 166 ILE A N 1
ATOM 616 C CA . ILE A 1 94 ? 14.082 27.297 33.436 1.00 7.63 166 ILE A CA 1
ATOM 617 C C . ILE A 1 94 ? 14.683 26.074 34.113 1.00 7.26 166 ILE A C 1
ATOM 618 O O . ILE A 1 94 ? 14.436 25.819 35.295 1.00 8.38 166 ILE A O 1
ATOM 623 N N . THR A 1 95 ? 15.492 25.324 33.373 1.00 7.64 167 THR A N 1
ATOM 624 C CA . THR A 1 95 ? 16.014 24.091 33.927 1.00 6.76 167 THR A CA 1
ATOM 625 C C . THR A 1 95 ? 16.892 24.338 35.159 1.00 7.49 167 THR A C 1
ATOM 626 O O . THR A 1 95 ? 16.818 23.587 36.136 1.00 8.43 167 THR A O 1
ATOM 630 N N . GLU A 1 96 ? 17.677 25.413 35.131 1.00 8.68 168 GLU A N 1
ATOM 631 C CA A GLU A 1 96 ? 18.556 25.729 36.250 0.59 9.64 168 GLU A CA 1
ATOM 632 C CA B GLU A 1 96 ? 18.561 25.741 36.245 0.41 10.03 168 GLU A CA 1
ATOM 633 C C . GLU A 1 96 ? 17.771 26.238 37.451 1.00 10.34 168 GLU A C 1
ATOM 634 O O . GLU A 1 96 ? 18.046 25.850 38.590 1.00 11.50 168 GLU A O 1
ATOM 645 N N . ASP A 1 97 ? 16.781 27.088 37.199 1.00 10.19 169 ASP A N 1
ATOM 646 C CA . ASP A 1 97 ? 15.942 27.584 38.285 1.00 11.52 169 ASP A CA 1
ATOM 647 C C . ASP A 1 97 ? 15.164 26.453 38.959 1.00 9.63 169 ASP A C 1
ATOM 648 O O . ASP A 1 97 ? 15.035 26.429 40.189 1.00 10.89 169 ASP A O 1
ATOM 653 N N . VAL A 1 98 ? 14.664 25.509 38.164 1.00 9.34 170 VAL A N 1
ATOM 654 C CA . VAL A 1 98 ? 13.970 24.351 38.721 1.00 8.33 170 VAL A CA 1
ATOM 655 C C . VAL A 1 98 ? 14.932 23.464 39.522 1.00 8.74 170 VAL A C 1
ATOM 656 O O . VAL A 1 98 ? 14.618 23.033 40.636 1.00 9.36 170 VAL A O 1
ATOM 660 N N . ARG A 1 99 ? 16.115 23.216 38.969 1.00 9.08 171 ARG A N 1
ATOM 661 C CA . ARG A 1 99 ? 17.111 22.400 39.658 1.00 10.02 171 ARG A CA 1
ATOM 662 C C . ARG A 1 99 ? 17.480 23.000 41.013 1.00 10.59 171 ARG A C 1
ATOM 663 O O . ARG A 1 99 ? 17.541 22.295 42.031 1.00 11.51 171 ARG A O 1
ATOM 671 N N . LYS A 1 100 ? 17.720 24.307 41.032 1.00 10.95 172 LYS A N 1
ATOM 672 C CA . LYS A 1 100 ? 18.098 24.964 42.279 1.00 12.75 172 LYS A CA 1
ATOM 673 C C . LYS A 1 100 ? 16.954 25.026 43.291 1.00 12.26 172 LYS A C 1
ATOM 674 O O . LYS A 1 100 ? 17.165 24.849 44.491 1.00 14.08 172 LYS A O 1
ATOM 680 N N . TYR A 1 101 ? 15.737 25.248 42.808 1.00 11.52 173 TYR A N 1
ATOM 681 C CA . TYR A 1 101 ? 14.567 25.215 43.675 1.00 10.27 173 TYR A CA 1
ATOM 682 C C . TYR A 1 101 ? 14.453 23.842 44.326 1.00 10.71 173 TYR A C 1
ATOM 683 O O . TYR A 1 101 ? 14.219 23.719 45.534 1.00 11.41 173 TYR A O 1
ATOM 692 N N . ASN A 1 102 ? 14.631 22.806 43.518 1.00 9.97 174 ASN A N 1
ATOM 693 C CA . ASN A 1 102 ? 14.477 21.444 44.007 1.00 10.38 174 ASN A CA 1
ATOM 694 C C . ASN A 1 102 ? 15.483 21.095 45.086 1.00 11.45 174 ASN A C 1
ATOM 695 O O . ASN A 1 102 ? 15.155 20.392 46.037 1.00 13.01 174 ASN A O 1
ATOM 700 N N . LEU A 1 103 ? 16.702 21.612 44.963 1.00 12.94 175 LEU A N 1
ATOM 701 C CA . LEU A 1 103 ? 17.715 21.390 45.994 1.00 16.11 175 LEU A CA 1
ATOM 702 C C . LEU A 1 103 ? 17.288 21.974 47.333 1.00 17.46 175 LEU A C 1
ATOM 703 O O . LEU A 1 103 ? 17.616 21.438 48.391 1.00 18.86 175 LEU A O 1
ATOM 708 N N . ARG A 1 104 ? 16.549 23.075 47.278 1.00 17.46 176 ARG A N 1
ATOM 709 C CA . ARG A 1 104 ? 16.143 23.789 48.481 1.00 18.08 176 ARG A CA 1
ATOM 710 C C . ARG A 1 104 ? 14.808 23.296 49.036 1.00 18.81 176 ARG A C 1
ATOM 711 O O . ARG A 1 104 ? 14.387 23.717 50.117 1.00 20.25 176 ARG A O 1
ATOM 713 N N . ASN A 1 105 ? 14.150 22.401 48.304 1.00 16.51 177 ASN A N 1
ATOM 714 C CA . ASN A 1 105 ? 12.806 21.962 48.667 1.00 15.80 177 ASN A CA 1
ATOM 715 C C . ASN A 1 105 ? 12.615 20.459 48.520 1.00 16.77 177 ASN A C 1
ATOM 716 O O . ASN A 1 105 ? 11.746 20.009 47.774 1.00 17.25 177 ASN A O 1
ATOM 721 N N . LYS A 1 106 ? 13.441 19.693 49.229 1.00 17.64 178 LYS A N 1
ATOM 722 C CA . LYS A 1 106 ? 13.373 18.237 49.208 1.00 18.72 178 LYS A CA 1
ATOM 723 C C . LYS A 1 106 ? 11.965 17.767 49.562 1.00 19.48 178 LYS A C 1
ATOM 724 O O . LYS A 1 106 ? 11.375 18.223 50.543 1.00 20.51 178 LYS A O 1
ATOM 726 N N . GLY A 1 107 ? 11.423 16.876 48.739 1.00 17.84 179 GLY A N 1
ATOM 727 C CA . GLY A 1 107 ? 10.091 16.345 48.952 1.00 18.66 179 GLY A CA 1
ATOM 728 C C . GLY A 1 107 ? 8.997 17.153 48.279 1.00 18.49 179 GLY A C 1
ATOM 729 O O . GLY A 1 107 ? 7.855 16.706 48.189 1.00 21.58 179 GLY A O 1
ATOM 730 N N . LYS A 1 108 ? 9.341 18.349 47.811 1.00 16.18 180 LYS A N 1
ATOM 731 C CA . LYS A 1 108 ? 8.380 19.220 47.145 1.00 15.81 180 LYS A CA 1
ATOM 732 C C . LYS A 1 108 ? 8.903 19.640 45.775 1.00 13.21 180 LYS A C 1
ATOM 733 O O . LYS A 1 108 ? 8.653 20.752 45.317 1.00 12.43 180 LYS A O 1
ATOM 735 N N . GLU A 1 109 ? 9.619 18.736 45.118 1.00 11.74 181 GLU A N 1
ATOM 736 C CA . GLU A 1 109 ? 10.272 19.048 43.854 1.00 10.54 181 GLU A CA 1
ATOM 737 C C . GLU A 1 109 ? 9.291 19.351 42.720 1.00 9.39 181 GLU A C 1
ATOM 738 O O . GLU A 1 109 ? 8.172 18.833 42.681 1.00 10.43 181 GLU A O 1
ATOM 744 N N . VAL A 1 110 ? 9.738 20.200 41.799 1.00 9.42 182 VAL A N 1
ATOM 745 C CA . VAL A 1 110 ? 8.976 20.579 40.617 1.00 9.28 182 VAL A CA 1
ATOM 746 C C . VAL A 1 110 ? 9.595 19.910 39.391 1.00 8.05 182 VAL A C 1
ATOM 747 O O . VAL A 1 110 ? 10.824 19.815 39.279 1.00 9.15 182 VAL A O 1
ATOM 751 N N . LEU A 1 111 ? 8.744 19.415 38.496 1.00 8.18 183 LEU A N 1
ATOM 752 C CA . LEU A 1 111 ? 9.195 18.804 37.249 1.00 7.37 183 LEU A CA 1
ATOM 753 C C . LEU A 1 111 ? 9.212 19.801 36.105 1.00 6.98 183 LEU A C 1
ATOM 754 O O . LEU A 1 111 ? 8.310 20.623 35.982 1.00 9.45 183 LEU A O 1
ATOM 759 N N . TYR A 1 112 ? 10.231 19.709 35.257 1.00 6.48 184 TYR A N 1
ATOM 760 C CA . TYR A 1 112 ? 10.261 20.481 34.023 1.00 6.36 184 TYR A CA 1
ATOM 761 C C . TYR A 1 112 ? 10.122 19.498 32.852 1.00 6.29 184 TYR A C 1
ATOM 762 O O . TYR A 1 112 ? 11.024 18.696 32.581 1.00 7.37 184 TYR A O 1
ATOM 771 N N . LEU A 1 113 ? 8.965 19.533 32.198 1.00 6.31 185 LEU A N 1
ATOM 772 C CA . LEU A 1 113 ? 8.756 18.770 30.972 1.00 6.48 185 LEU A CA 1
ATOM 773 C C . LEU A 1 113 ? 9.109 19.654 29.792 1.00 6.79 185 LEU A C 1
ATOM 774 O O . LEU A 1 113 ? 8.385 20.587 29.439 1.00 6.83 185 LEU A O 1
ATOM 779 N N . ASN A 1 114 ? 10.258 19.359 29.209 1.00 6.03 186 ASN A N 1
ATOM 780 C CA . ASN A 1 114 ? 10.775 20.105 28.083 1.00 5.40 186 ASN A CA 1
ATOM 781 C C . ASN A 1 114 ? 10.226 19.482 26.809 1.00 6.20 186 ASN A C 1
ATOM 782 O O . ASN A 1 114 ? 10.605 18.385 26.418 1.00 6.45 186 ASN A O 1
ATOM 787 N N . LEU A 1 115 ? 9.290 20.180 26.176 1.00 6.05 187 LEU A N 1
ATOM 788 C CA . LEU A 1 115 ? 8.614 19.620 25.020 1.00 6.52 187 LEU A CA 1
ATOM 789 C C . LEU A 1 115 ? 9.218 20.039 23.691 1.00 5.99 187 LEU A C 1
ATOM 790 O O . LEU A 1 115 ? 8.658 19.714 22.638 1.00 7.18 187 LEU A O 1
ATOM 795 N N . GLY A 1 116 ? 10.350 20.744 23.707 1.00 6.55 188 GLY A N 1
ATOM 796 C CA . GLY A 1 116 ? 10.934 21.134 22.439 1.00 6.79 188 GLY A CA 1
ATOM 797 C C . GLY A 1 116 ? 12.137 22.047 22.412 1.00 6.33 188 GLY A C 1
ATOM 798 O O . GLY A 1 116 ? 12.466 22.567 21.343 1.00 6.18 188 GLY A O 1
ATOM 799 N N . ALA A 1 117 ? 12.781 22.293 23.551 1.00 6.29 189 ALA A N 1
ATOM 800 C CA . ALA A 1 117 ? 14.035 23.051 23.534 1.00 6.38 189 ALA A CA 1
ATOM 801 C C . ALA A 1 117 ? 15.147 22.058 23.233 1.00 5.81 189 ALA A C 1
ATOM 802 O O . ALA A 1 117 ? 15.359 21.117 24.005 1.00 6.54 189 ALA A O 1
ATOM 804 N N . GLU A 1 118 ? 15.835 22.266 22.109 1.00 6.04 190 GLU A N 1
ATOM 805 C CA . GLU A 1 118 ? 16.621 21.197 21.488 1.00 6.48 190 GLU A CA 1
ATOM 806 C C . GLU A 1 118 ? 18.148 21.295 21.651 1.00 6.36 190 GLU A C 1
ATOM 807 O O . GLU A 1 118 ? 18.888 20.459 21.125 1.00 7.02 190 GLU A O 1
ATOM 813 N N . ALA A 1 119 ? 18.621 22.290 22.399 1.00 6.45 191 ALA A N 1
ATOM 814 C CA . ALA A 1 119 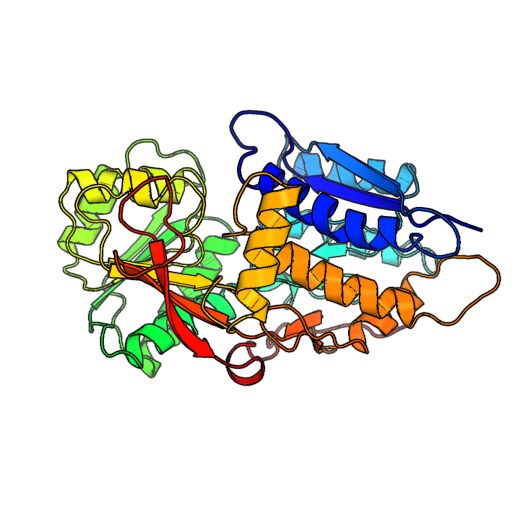? 20.064 22.422 22.639 1.00 6.59 191 ALA A CA 1
ATOM 815 C C . ALA A 1 119 ? 20.630 21.225 23.408 1.00 6.52 1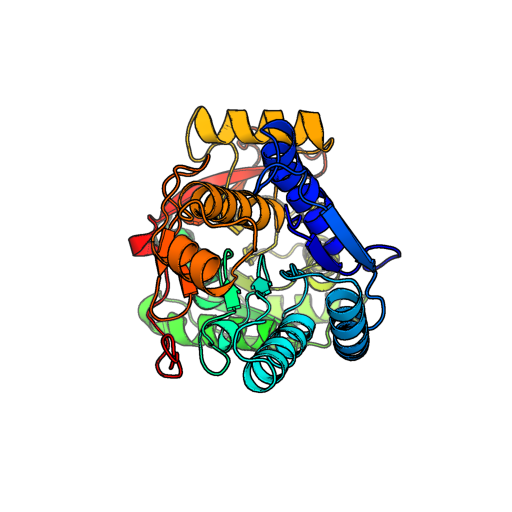91 ALA A C 1
ATOM 816 O O . ALA A 1 119 ? 19.996 20.689 24.314 1.00 7.35 191 ALA A O 1
ATOM 818 N N . LEU A 1 120 ? 21.843 20.821 23.053 1.00 7.54 192 LEU A N 1
ATOM 819 C CA . LEU A 1 120 ? 22.451 19.635 23.644 1.00 7.56 192 LEU A CA 1
ATOM 820 C C . LEU A 1 120 ? 22.555 19.656 25.167 1.00 7.40 192 LEU A C 1
ATOM 821 O O . LEU A 1 120 ? 22.334 18.636 25.811 1.00 8.60 192 LEU A O 1
ATOM 826 N N . GLU A 1 121 ? 22.898 20.806 25.740 1.00 8.49 193 GLU A N 1
ATOM 827 C CA . GLU A 1 121 ? 23.212 20.882 27.164 1.00 9.38 193 GLU A CA 1
ATOM 828 C C . GLU A 1 121 ? 22.084 20.401 28.074 1.00 8.67 193 GLU A C 1
ATOM 829 O O . GLU A 1 121 ? 22.339 19.944 29.194 1.00 9.24 193 GLU A O 1
ATOM 835 N N . LEU A 1 122 ? 20.839 20.495 27.607 1.00 8.15 194 LEU A N 1
ATOM 836 C CA . LEU A 1 122 ? 19.701 20.157 28.457 1.00 8.39 194 LEU A CA 1
ATOM 837 C C . LEU A 1 122 ? 19.689 18.681 28.879 1.00 8.25 194 LEU A C 1
ATOM 838 O O . LEU A 1 122 ? 19.144 18.338 29.927 1.00 9.29 194 LEU A O 1
ATOM 843 N N . THR A 1 123 ? 20.322 17.816 28.085 1.00 7.38 195 THR A N 1
ATOM 844 C CA . THR A 1 123 ? 20.505 16.424 28.486 1.00 8.46 195 THR A CA 1
ATOM 845 C C . THR A 1 123 ? 21.994 16.084 28.601 1.00 9.09 195 THR A C 1
ATOM 846 O O . THR A 1 123 ? 22.369 14.906 28.646 1.00 10.62 195 THR A O 1
ATOM 850 N N . GLY A 1 124 ? 22.830 17.117 28.649 1.00 8.90 196 GLY A N 1
ATOM 851 C CA . GLY A 1 124 ? 24.267 16.959 28.808 1.00 9.48 196 GLY A CA 1
ATOM 852 C C . GLY A 1 124 ? 24.719 17.633 30.087 1.00 11.11 196 GLY A C 1
ATOM 853 O O . GLY A 1 124 ? 24.376 17.182 31.181 1.00 11.68 196 GLY A O 1
ATOM 854 N N . SER A 1 125 ? 25.464 18.728 29.960 1.00 11.79 197 SER A N 1
ATOM 855 C CA . SER A 1 125 ? 26.029 19.408 31.125 1.00 13.08 197 SER A CA 1
ATOM 856 C C . SER A 1 125 ? 24.987 19.941 32.113 1.00 12.50 197 SER A C 1
ATOM 857 O O . SER A 1 125 ? 25.294 20.115 33.298 1.00 15.18 197 SER A O 1
ATOM 860 N N . LYS A 1 126 ? 23.764 20.186 31.639 1.00 11.14 198 LYS A N 1
ATOM 861 C CA A LYS A 1 126 ? 22.693 20.682 32.505 0.53 10.89 198 LYS A CA 1
ATOM 862 C CA B LYS A 1 126 ? 22.700 20.681 32.513 0.47 11.10 198 LYS A CA 1
ATOM 863 C C . LYS A 1 126 ? 21.650 19.619 32.841 1.00 10.79 198 LYS A C 1
ATOM 864 O O . LYS A 1 126 ? 20.602 19.930 33.395 1.00 12.65 198 LYS A O 1
ATOM 875 N N . CYS A 1 127 ? 21.928 18.368 32.502 1.00 10.48 199 CYS A N 1
ATOM 876 C CA A CYS A 1 127 ? 21.048 17.244 32.812 0.63 10.20 199 CYS A CA 1
ATOM 877 C CA B CYS A 1 127 ? 20.964 17.319 32.803 0.37 11.75 199 CYS A CA 1
ATOM 878 C C . CYS A 1 127 ? 20.779 17.151 34.311 1.00 11.74 199 CYS A C 1
ATOM 879 O O . CYS A 1 127 ? 21.717 17.264 35.107 1.00 13.62 199 CYS A O 1
ATOM 884 N N . HIS A 1 128 ? 19.525 16.943 34.702 1.00 9.88 200 HIS A N 1
ATOM 885 C CA . HIS A 1 128 ? 19.203 16.626 36.090 1.00 9.54 200 HIS A CA 1
ATOM 886 C C . HIS A 1 128 ? 17.916 15.820 36.135 1.00 8.57 200 HIS A C 1
ATOM 887 O O . HIS A 1 128 ? 17.193 15.711 35.133 1.00 10.60 200 HIS A O 1
ATOM 894 N N . PHE A 1 129 ? 17.645 15.240 37.295 1.00 8.29 201 PHE A N 1
ATOM 895 C CA . PHE A 1 129 ? 16.601 14.235 37.416 1.00 8.33 201 PHE A CA 1
ATOM 896 C C . PHE A 1 129 ? 15.203 14.781 37.130 1.00 7.81 201 PHE A C 1
ATOM 897 O O . PHE A 1 129 ? 14.343 14.059 36.645 1.00 9.63 201 PHE A O 1
ATOM 905 N N . TYR A 1 130 ? 14.974 16.057 37.420 1.00 7.43 202 TYR A N 1
ATOM 906 C CA . TYR A 1 130 ? 13.625 16.613 37.302 1.00 8.14 202 TYR A CA 1
ATOM 907 C C . TYR A 1 130 ? 13.376 17.350 35.986 1.00 8.28 202 TYR A C 1
ATOM 908 O O . TYR A 1 130 ? 12.343 17.991 35.819 1.00 10.93 202 TYR A O 1
ATOM 917 N N . HIS A 1 131 ? 14.326 17.244 35.061 1.00 7.71 203 HIS A N 1
ATOM 918 C CA . HIS A 1 131 ? 14.117 17.645 33.676 1.00 6.61 203 HIS A CA 1
ATOM 919 C C . HIS A 1 131 ? 13.951 16.399 32.806 1.00 6.58 203 HIS A C 1
ATOM 920 O O . HIS A 1 131 ? 14.691 15.410 32.957 1.00 7.62 203 HIS A O 1
ATOM 927 N N . PHE A 1 132 ? 12.984 16.463 31.892 1.00 6.62 204 PHE A N 1
ATOM 928 C CA . PHE A 1 132 ? 12.796 15.429 30.883 1.00 7.02 204 PHE A CA 1
ATOM 929 C C . PHE A 1 132 ? 12.625 16.104 29.540 1.00 6.97 204 PHE A C 1
ATOM 930 O O . PHE A 1 132 ? 11.812 17.033 29.420 1.00 7.44 204 PHE A O 1
ATOM 938 N N . ARG A 1 133 ? 13.353 15.630 28.533 1.00 5.74 205 ARG A N 1
ATOM 939 C CA . ARG A 1 133 ? 13.193 16.146 27.173 1.00 6.36 205 ARG A CA 1
ATOM 940 C C . ARG A 1 133 ? 12.451 15.145 26.294 1.00 5.82 205 ARG A C 1
ATOM 941 O O . ARG A 1 133 ? 12.855 13.980 26.173 1.00 6.84 205 ARG A O 1
ATOM 949 N N . PHE A 1 134 ? 11.365 15.611 25.686 1.00 7.02 206 PHE A N 1
ATOM 950 C CA . PHE A 1 134 ? 10.487 14.755 24.884 1.00 6.86 206 PHE A CA 1
ATOM 951 C C . PHE A 1 134 ? 10.651 14.936 23.380 1.00 6.68 206 PHE A C 1
ATOM 952 O O . PHE A 1 134 ? 10.053 14.206 22.578 1.00 8.16 206 PHE A O 1
ATOM 960 N N . SER A 1 135 ? 11.492 15.892 23.010 1.00 6.62 207 SER A N 1
ATOM 961 C CA . SER A 1 135 ? 11.689 16.275 21.622 1.00 6.58 207 SER A CA 1
ATOM 962 C C . SER A 1 135 ? 13.049 15.798 21.115 1.00 5.40 207 SER A C 1
ATOM 963 O O . SER A 1 135 ? 13.861 15.266 21.881 1.00 6.06 207 SER A O 1
ATOM 966 N N . PRO A 1 136 ? 13.320 15.995 19.813 1.00 6.31 208 PRO A N 1
ATOM 967 C CA . PRO A 1 136 ? 14.708 15.814 19.368 1.00 7.09 208 PRO A CA 1
ATOM 968 C C . PRO A 1 136 ? 15.655 16.818 20.022 1.00 6.48 208 PRO A C 1
ATOM 969 O O . PRO A 1 136 ? 15.258 17.719 20.776 1.00 7.31 208 PRO A O 1
ATOM 973 N N . ASN A 1 137 ? 16.933 16.625 19.735 1.00 6.44 209 ASN A N 1
ATOM 974 C CA . ASN A 1 137 ? 17.965 17.591 20.074 1.00 7.20 209 ASN A CA 1
ATOM 975 C C . ASN A 1 137 ? 18.829 17.800 18.829 1.00 6.03 209 ASN A C 1
ATOM 976 O O . ASN A 1 137 ? 18.600 17.148 17.801 1.00 6.65 209 ASN A O 1
ATOM 981 N N . ALA A 1 138 ? 19.812 18.689 18.906 1.00 6.13 210 ALA A N 1
ATOM 982 C CA . ALA A 1 138 ? 20.603 19.020 17.723 1.00 6.82 210 ALA A CA 1
ATOM 983 C C . ALA A 1 138 ? 21.253 17.798 17.084 1.00 7.38 210 ALA A C 1
ATOM 984 O O . ALA A 1 138 ? 21.324 17.693 15.860 1.00 7.18 210 ALA A O 1
ATOM 986 N N . ALA A 1 139 ? 21.729 16.883 17.917 1.00 7.11 211 ALA A N 1
ATOM 987 C CA . ALA A 1 139 ? 22.409 15.693 17.412 1.00 7.19 211 ALA A CA 1
ATOM 988 C C . ALA A 1 139 ? 21.449 14.786 16.653 1.00 8.07 211 ALA A C 1
ATOM 989 O O . ALA A 1 139 ? 21.753 14.316 15.557 1.00 9.67 211 ALA A O 1
ATOM 991 N N . ILE A 1 140 ? 20.281 14.547 17.234 1.00 7.35 212 ILE A N 1
ATOM 992 C CA . ILE A 1 140 ? 19.290 13.705 16.585 1.00 6.90 212 ILE A CA 1
ATOM 993 C C . ILE A 1 140 ? 18.815 14.340 15.271 1.00 7.16 212 ILE A C 1
ATOM 994 O O . ILE A 1 140 ? 18.741 13.664 14.239 1.00 7.90 212 ILE A O 1
ATOM 999 N N . ARG A 1 141 ? 18.489 15.634 15.310 1.00 7.14 213 ARG A N 1
ATOM 1000 C CA . ARG A 1 141 ? 18.022 16.330 14.112 1.00 6.90 213 ARG A CA 1
ATOM 1001 C C . ARG A 1 141 ? 19.012 16.198 12.955 1.00 6.25 213 ARG A C 1
ATOM 1002 O O . ARG A 1 141 ? 18.638 15.847 11.829 1.00 7.31 213 ARG A O 1
ATOM 1010 N N . PHE A 1 142 ? 20.278 16.504 13.224 1.00 6.64 214 PHE A N 1
ATOM 1011 C CA . PHE A 1 142 ? 21.211 16.693 12.121 1.00 7.89 214 PHE A CA 1
ATOM 1012 C C . PHE A 1 142 ? 21.928 15.443 11.657 1.00 8.03 214 PHE A C 1
ATOM 1013 O O . PHE A 1 142 ? 22.282 15.341 10.489 1.00 9.55 214 PHE A O 1
ATOM 1021 N N . LYS A 1 143 ? 22.067 14.456 12.533 1.00 8.73 215 LYS A N 1
ATOM 1022 C CA A LYS A 1 143 ? 22.491 13.132 12.105 0.50 9.70 215 LYS A CA 1
ATOM 1023 C CA B LYS A 1 143 ? 22.511 13.153 12.071 0.50 9.31 215 LYS A CA 1
ATOM 1024 C C . LYS A 1 143 ? 21.431 12.535 11.191 1.00 8.49 215 LYS A C 1
ATOM 1025 O O . LYS A 1 143 ? 21.724 12.069 10.090 1.00 10.36 215 LYS A O 1
ATOM 1036 N N . THR A 1 144 ? 20.175 12.551 11.650 1.00 7.09 216 THR A N 1
ATOM 1037 C CA . THR A 1 144 ? 19.120 11.919 10.861 1.00 7.90 216 THR A CA 1
ATOM 1038 C C . THR A 1 144 ? 18.868 12.609 9.523 1.00 7.98 216 THR A C 1
ATOM 1039 O O . THR A 1 144 ? 18.689 11.925 8.516 1.00 8.97 216 THR A O 1
ATOM 1043 N N . VAL A 1 145 ? 18.859 13.942 9.493 1.00 7.95 217 VAL A N 1
ATOM 1044 C CA . VAL A 1 145 ? 18.587 14.614 8.228 1.00 8.05 217 VAL A CA 1
ATOM 1045 C C . VAL A 1 145 ? 19.682 14.307 7.206 1.00 8.30 217 VAL A C 1
ATOM 1046 O O . VAL A 1 145 ? 19.397 14.014 6.039 1.00 8.64 217 VAL A O 1
ATOM 1050 N N . ALA A 1 146 ? 20.937 14.326 7.648 1.00 8.45 218 ALA A N 1
ATOM 1051 C CA . ALA A 1 146 ? 22.049 14.084 6.738 1.00 9.54 218 ALA A CA 1
ATOM 1052 C C . ALA A 1 146 ? 22.103 12.611 6.311 1.00 9.63 218 ALA A C 1
ATOM 1053 O O . ALA A 1 146 ? 22.271 12.301 5.126 1.00 10.16 218 ALA A O 1
ATOM 1055 N N . GLN A 1 147 ? 21.960 11.701 7.270 1.00 9.88 219 GLN A N 1
ATOM 1056 C CA . GLN A 1 147 ? 21.991 10.278 6.948 1.00 9.69 219 GLN A CA 1
ATOM 1057 C C . GLN A 1 147 ? 20.838 9.876 6.028 1.00 9.70 219 GLN A C 1
ATOM 1058 O O . GLN A 1 147 ? 21.019 9.065 5.121 1.00 11.33 219 GLN A O 1
ATOM 1064 N N . GLY A 1 148 ? 19.654 10.432 6.265 1.00 9.67 220 GLY A N 1
ATOM 1065 C CA . GLY A 1 148 ? 18.509 10.167 5.409 1.00 9.57 220 GLY A CA 1
ATOM 1066 C C . GLY A 1 148 ? 18.758 10.602 3.975 1.00 9.51 220 GLY A C 1
ATOM 1067 O O . GLY A 1 148 ? 18.491 9.861 3.031 1.00 11.09 220 GLY A O 1
ATOM 1068 N N . MET A 1 149 ? 19.292 11.808 3.808 1.00 10.00 221 MET A N 1
ATOM 1069 C CA . MET A 1 149 ? 19.673 12.285 2.478 1.00 10.40 221 MET A CA 1
ATOM 1070 C C . MET A 1 149 ? 20.713 11.364 1.827 1.00 10.98 221 MET A C 1
ATOM 1071 O O . MET A 1 149 ? 20.608 11.034 0.638 1.00 13.40 221 MET A O 1
ATOM 1076 N N . LYS A 1 150 ? 21.704 10.935 2.609 1.00 10.84 222 LYS A N 1
ATOM 1077 C CA . LYS A 1 150 ? 22.715 10.001 2.119 1.00 12.32 222 LYS A CA 1
ATOM 1078 C C . LYS A 1 150 ? 22.089 8.682 1.660 1.00 13.93 222 LYS A C 1
ATOM 1079 O O . LYS A 1 150 ? 22.421 8.179 0.587 1.00 16.83 222 LYS A O 1
ATOM 1085 N N . ASP A 1 151 ? 21.176 8.135 2.460 1.00 14.40 223 ASP A N 1
ATOM 1086 C CA . ASP A 1 151 ? 20.512 6.873 2.121 1.00 16.19 223 ASP A CA 1
ATOM 1087 C C . ASP A 1 151 ? 19.709 6.992 0.819 1.00 17.93 223 ASP A C 1
ATOM 1088 O O . ASP A 1 151 ? 19.586 6.027 0.059 1.00 20.10 223 ASP A O 1
ATOM 1093 N N . LYS A 1 152 ? 19.167 8.182 0.573 1.00 17.07 224 LYS A N 1
ATOM 1094 C CA A LYS A 1 152 ? 18.327 8.423 -0.597 0.55 18.26 224 LYS A CA 1
ATOM 1095 C CA B LYS A 1 152 ? 18.325 8.445 -0.591 0.45 18.34 224 LYS A CA 1
ATOM 1096 C C . LYS A 1 152 ? 19.169 8.789 -1.821 1.00 18.28 224 LYS A C 1
ATOM 1097 O O . LYS A 1 152 ? 18.688 8.754 -2.953 1.00 21.46 224 LYS A O 1
ATOM 1108 N N . GLY A 1 153 ? 20.433 9.131 -1.596 1.00 17.18 225 GLY A N 1
ATOM 1109 C CA . GLY A 1 153 ? 21.325 9.494 -2.684 1.00 17.12 225 GLY A CA 1
ATOM 1110 C C . GLY A 1 153 ? 21.207 10.949 -3.114 1.00 16.52 225 GLY A C 1
ATOM 1111 O O . GLY A 1 153 ? 21.577 11.299 -4.238 1.00 17.85 225 GLY A O 1
ATOM 1112 N N . ILE A 1 154 ? 20.715 11.800 -2.215 1.00 14.76 226 ILE A N 1
ATOM 1113 C CA . ILE A 1 154 ? 20.509 13.214 -2.530 1.00 13.47 226 ILE A CA 1
ATOM 1114 C C . ILE A 1 154 ? 21.367 14.157 -1.690 1.00 15.79 226 ILE A C 1
ATOM 1115 O O . ILE A 1 154 ? 21.094 15.358 -1.617 1.00 17.95 226 ILE A O 1
ATOM 1120 N N . LEU A 1 155 ? 22.401 13.611 -1.059 1.00 15.66 227 LEU A N 1
ATOM 1121 C CA . LEU A 1 155 ? 23.375 14.415 -0.328 1.00 16.18 227 LEU A CA 1
ATOM 1122 C C . LEU A 1 155 ? 24.654 14.605 -1.155 1.00 18.19 227 LEU A C 1
ATOM 1123 O O . LEU A 1 155 ? 25.438 13.669 -1.334 1.00 20.23 227 LEU A O 1
ATOM 1128 N N . GLY A 1 156 ? 24.866 15.813 -1.663 1.00 18.83 228 GLY A N 1
ATOM 1129 C CA . GLY A 1 156 ? 26.074 16.119 -2.411 1.00 17.87 228 GLY A CA 1
ATOM 1130 C C . GLY A 1 156 ? 27.289 16.264 -1.512 1.00 16.95 228 GLY A C 1
ATOM 1131 O O . GLY A 1 156 ? 27.175 16.221 -0.286 1.00 18.14 228 GLY A O 1
ATOM 1132 N N . GLU A 1 157 ? 28.459 16.448 -2.114 1.00 17.75 229 GLU A N 1
ATOM 1133 C CA . GLU A 1 157 ? 29.703 16.471 -1.353 1.00 19.19 229 GLU A CA 1
ATOM 1134 C C . GLU A 1 157 ? 30.001 17.801 -0.683 1.00 17.58 229 GLU A C 1
ATOM 1135 O O . GLU A 1 157 ? 30.872 17.869 0.180 1.00 19.27 229 GLU A O 1
ATOM 1141 N N . ARG A 1 158 ? 29.299 18.857 -1.087 1.00 17.22 230 ARG A N 1
ATOM 1142 C CA . ARG A 1 158 ? 29.605 20.192 -0.590 1.00 15.66 230 ARG A CA 1
ATOM 1143 C C . ARG A 1 158 ? 28.431 20.781 0.177 1.00 14.15 230 ARG A C 1
ATOM 1144 O O . ARG A 1 158 ? 27.292 20.761 -0.297 1.00 14.33 230 ARG A O 1
ATOM 1152 N N . ALA A 1 159 ? 28.712 21.314 1.359 1.00 14.09 231 ALA A N 1
ATOM 1153 C CA . ALA A 1 159 ? 27.653 21.827 2.214 1.00 12.84 231 ALA A CA 1
ATOM 1154 C C . ALA A 1 159 ? 28.013 23.169 2.832 1.00 13.17 231 ALA A C 1
ATOM 1155 O O . ALA A 1 159 ? 29.189 23.499 3.008 1.00 14.01 231 ALA A O 1
ATOM 1157 N N . TYR A 1 160 ? 26.975 23.936 3.150 1.00 12.71 232 TYR A N 1
ATOM 1158 C CA . TYR A 1 160 ? 27.100 25.178 3.900 1.00 11.57 232 TYR A CA 1
ATOM 1159 C C . TYR A 1 160 ? 26.348 24.982 5.216 1.00 11.15 232 TYR A C 1
ATOM 1160 O O . TYR A 1 160 ? 25.380 24.221 5.266 1.00 13.61 232 TYR A O 1
ATOM 1169 N N . SER A 1 161 ? 26.786 25.659 6.273 1.00 10.98 233 SER A N 1
ATOM 1170 C CA . SER A 1 161 ? 26.068 25.667 7.549 1.00 11.29 233 SER A CA 1
ATOM 1171 C C . SER A 1 161 ? 25.710 27.103 7.910 1.00 10.28 233 SER A C 1
ATOM 1172 O O . SER A 1 161 ? 26.590 27.949 7.993 1.00 10.86 233 SER A O 1
ATOM 1175 N N . ILE A 1 162 ? 24.426 27.382 8.113 1.00 9.10 234 ILE A N 1
ATOM 1176 C CA . ILE A 1 162 ? 24.007 28.715 8.541 1.00 8.72 234 ILE A CA 1
ATOM 1177 C C . ILE A 1 162 ? 23.058 28.592 9.734 1.00 6.68 234 ILE A C 1
ATOM 1178 O O . ILE A 1 162 ? 22.042 27.911 9.653 1.00 8.14 234 ILE A O 1
ATOM 1183 N N . ASN A 1 163 ? 23.409 29.229 10.848 1.00 7.68 235 ASN A N 1
ATOM 1184 C CA . ASN A 1 163 ? 22.640 29.100 12.082 1.00 7.96 235 ASN A CA 1
ATOM 1185 C C . ASN A 1 163 ? 22.630 30.366 12.911 1.00 8.34 235 ASN A C 1
ATOM 1186 O O . ASN A 1 163 ? 23.417 31.285 12.680 1.00 8.21 235 ASN A O 1
ATOM 1191 N N . GLN A 1 164 ? 21.708 30.391 13.869 1.00 7.99 236 GLN A N 1
ATOM 1192 C CA . GLN A 1 164 ? 21.532 31.488 14.807 1.00 7.14 236 GLN A CA 1
ATOM 1193 C C . GLN A 1 164 ? 22.586 31.441 15.908 1.00 7.47 236 GLN A C 1
ATOM 1194 O O . GLN A 1 164 ? 22.903 30.372 16.435 1.00 7.63 236 GLN A O 1
ATOM 1200 N N . ASN A 1 165 ? 23.110 32.606 16.275 1.00 8.77 237 ASN A N 1
ATOM 1201 C CA . ASN A 1 165 ? 24.166 32.655 17.275 1.00 9.43 237 ASN A CA 1
ATOM 1202 C C . ASN A 1 165 ? 23.618 32.637 18.706 1.00 9.11 237 ASN A C 1
ATOM 1203 O O . ASN A 1 165 ? 23.614 33.658 19.406 1.00 10.36 237 ASN A O 1
ATOM 1208 N N . TYR A 1 166 ? 23.135 31.465 19.110 1.00 8.70 238 TYR A N 1
ATOM 1209 C CA . TYR A 1 166 ? 22.827 31.151 20.507 1.00 8.54 238 TYR A CA 1
ATOM 1210 C C . TYR A 1 166 ? 23.029 29.652 20.679 1.00 8.34 238 TYR A C 1
ATOM 1211 O O . TYR A 1 166 ? 23.416 28.974 19.722 1.00 8.47 238 TYR A O 1
ATOM 1220 N N . SER A 1 167 ? 22.781 29.130 21.879 1.00 8.61 239 SER A N 1
ATOM 1221 C CA . SER A 1 167 ? 23.139 27.744 22.200 1.00 8.75 239 SER A CA 1
ATOM 1222 C C . SER A 1 167 ? 22.678 26.755 21.130 1.00 7.38 239 SER A C 1
ATOM 1223 O O . SER A 1 167 ? 23.456 25.913 20.678 1.00 8.57 239 SER A O 1
ATOM 1226 N N . TRP A 1 168 ? 21.423 26.877 20.705 1.00 7.38 240 TRP A N 1
ATOM 1227 C CA . TRP A 1 168 ? 20.867 25.955 19.718 1.00 7.57 240 TRP A CA 1
ATOM 1228 C C . TRP A 1 168 ? 21.634 25.965 18.391 1.00 6.43 240 TRP A C 1
ATOM 1229 O O . TRP A 1 168 ? 22.039 24.914 17.886 1.00 6.69 240 TRP A O 1
ATOM 1240 N N . GLY A 1 169 ? 21.830 27.148 17.822 1.00 7.20 241 GLY A N 1
ATOM 1241 C CA . GLY A 1 169 ? 22.475 27.251 16.527 1.00 7.27 241 GLY A CA 1
ATOM 1242 C C . GLY A 1 169 ? 23.930 26.830 16.550 1.00 7.75 241 GLY A C 1
ATOM 1243 O O . GLY A 1 169 ? 24.433 26.234 15.593 1.00 8.42 241 GLY A O 1
ATOM 1244 N N . VAL A 1 170 ? 24.615 27.151 17.639 1.00 8.29 242 VAL A N 1
ATOM 1245 C CA . VAL A 1 170 ? 25.986 26.712 17.837 1.00 8.46 242 VAL A CA 1
ATOM 1246 C C . VAL A 1 170 ? 26.040 25.184 17.873 1.00 8.39 242 VAL A C 1
ATOM 1247 O O . VAL A 1 170 ? 26.917 24.581 17.258 1.00 8.82 242 VAL A O 1
ATOM 1251 N N . ASP A 1 171 ? 25.087 24.561 18.566 1.00 7.54 243 ASP A N 1
ATOM 1252 C CA . ASP A 1 171 ? 25.049 23.104 18.617 1.00 8.54 243 ASP A CA 1
ATOM 1253 C C . ASP A 1 171 ? 24.798 22.490 17.240 1.00 8.34 243 ASP A C 1
ATOM 1254 O O . ASP A 1 171 ? 25.369 21.442 16.908 1.00 9.18 243 ASP A O 1
ATOM 1259 N N . VAL A 1 172 ? 23.939 23.119 16.437 1.00 7.47 244 VAL A N 1
ATOM 1260 C CA . VAL A 1 172 ? 23.713 22.619 15.086 1.00 8.05 244 VAL A CA 1
ATOM 1261 C C . VAL A 1 172 ? 25.002 22.700 14.268 1.00 7.66 244 VAL A C 1
ATOM 1262 O O . VAL A 1 172 ? 25.404 21.722 13.631 1.00 8.26 244 VAL A O 1
ATOM 1266 N N . GLU A 1 173 ? 25.646 23.859 14.278 1.00 8.31 245 GLU A N 1
ATOM 1267 C CA . GLU A 1 173 ? 26.901 23.989 13.550 1.00 8.62 245 GLU A CA 1
ATOM 1268 C C . GLU A 1 173 ? 27.920 22.942 13.994 1.00 9.12 245 GLU A C 1
ATOM 1269 O O . GLU A 1 173 ? 28.550 22.281 13.163 1.00 10.03 245 GLU A O 1
ATOM 1275 N N . ASN A 1 174 ? 28.090 22.786 15.306 1.00 9.75 246 ASN A N 1
ATOM 1276 C CA . ASN A 1 174 ? 29.075 21.839 15.819 1.00 10.82 246 ASN A CA 1
ATOM 1277 C C . ASN A 1 174 ? 28.732 20.405 15.410 1.00 11.45 246 ASN A C 1
ATOM 1278 O O . ASN A 1 174 ? 29.609 19.619 15.070 1.00 12.32 246 ASN A O 1
ATOM 1283 N N . THR A 1 175 ? 27.445 20.078 15.426 1.00 10.27 247 THR A N 1
ATOM 1284 C CA . THR A 1 175 ? 26.972 18.759 15.012 1.00 10.71 247 THR A CA 1
ATOM 1285 C C . THR A 1 175 ? 27.227 18.503 13.528 1.00 9.82 247 THR A C 1
ATOM 1286 O O . THR A 1 175 ? 27.764 17.462 13.151 1.00 10.35 247 THR A O 1
ATOM 1290 N N . VAL A 1 176 ? 26.858 19.465 12.689 1.00 9.74 248 VAL A N 1
ATOM 1291 C CA . VAL A 1 176 ? 27.051 19.343 11.251 1.00 9.75 248 VAL A CA 1
ATOM 1292 C C . VAL A 1 176 ? 28.541 19.175 10.909 1.00 10.14 248 VAL A C 1
ATOM 1293 O O . VAL A 1 176 ? 28.907 18.331 10.092 1.00 11.67 248 VAL A O 1
ATOM 1297 N N . VAL A 1 177 ? 29.396 19.958 11.562 1.00 10.88 249 VAL A N 1
ATOM 1298 C CA . VAL A 1 177 ? 30.843 19.845 11.382 1.00 12.37 249 VAL A CA 1
ATOM 1299 C C . VAL A 1 177 ? 31.363 18.493 11.877 1.00 14.70 249 VAL A C 1
ATOM 1300 O O . VAL A 1 177 ? 32.169 17.860 11.207 1.00 15.11 249 VAL A O 1
ATOM 1304 N N . ALA A 1 178 ? 30.884 18.042 13.036 1.00 14.94 250 ALA A N 1
ATOM 1305 C CA . ALA A 1 178 ? 31.343 16.778 13.613 1.00 16.53 250 ALA A CA 1
ATOM 1306 C C . ALA A 1 178 ? 30.991 15.571 12.749 1.00 15.93 250 ALA A C 1
ATOM 1307 O O . ALA A 1 178 ? 31.746 14.597 12.712 1.00 18.88 250 ALA A O 1
ATOM 1309 N N . ASN A 1 179 ? 29.859 15.641 12.050 1.00 13.04 251 ASN A N 1
ATOM 1310 C CA . ASN A 1 179 ? 29.373 14.518 11.248 1.00 13.96 251 ASN A CA 1
ATOM 1311 C C . ASN A 1 179 ? 29.894 14.494 9.809 1.00 12.32 251 ASN A C 1
ATOM 1312 O O . ASN A 1 179 ? 29.659 13.530 9.074 1.00 14.24 251 ASN A O 1
ATOM 1317 N N . ALA A 1 180 ? 30.594 15.552 9.411 1.00 11.74 252 ALA A N 1
ATOM 1318 C CA . ALA A 1 180 ? 31.008 15.734 8.021 1.00 13.17 252 ALA A CA 1
ATOM 1319 C C . ALA A 1 180 ? 31.847 14.570 7.494 1.00 13.71 252 ALA A C 1
ATOM 1320 O O . ALA A 1 180 ? 31.590 14.039 6.403 1.00 14.28 252 ALA A O 1
ATOM 1322 N N . LYS A 1 181 ? 32.839 14.165 8.279 1.00 14.30 253 LYS A N 1
ATOM 1323 C CA . LYS A 1 181 ? 33.780 13.137 7.843 1.00 16.83 253 LYS A CA 1
ATOM 1324 C C . LYS A 1 181 ? 33.103 11.791 7.602 1.00 17.57 253 LYS A C 1
ATOM 1325 O O . LYS A 1 181 ? 33.305 11.160 6.559 1.00 19.26 253 LYS A O 1
ATOM 1327 N N . GLU A 1 182 ? 32.299 11.354 8.564 1.00 17.13 254 GLU A N 1
ATOM 1328 C CA . GLU A 1 182 ? 31.629 10.060 8.469 1.00 17.36 254 GLU A CA 1
ATOM 1329 C C . GLU A 1 182 ? 30.494 10.038 7.444 1.00 16.11 254 GLU A C 1
ATOM 1330 O O . GLU A 1 182 ? 30.400 9.120 6.621 1.00 15.61 254 GLU A O 1
ATOM 1336 N N . ILE A 1 183 ? 29.623 11.039 7.490 1.00 14.82 255 ILE A N 1
ATOM 1337 C CA . ILE A 1 183 ? 28.486 11.032 6.584 1.00 15.19 255 ILE A CA 1
ATOM 1338 C C . ILE A 1 183 ? 28.912 11.376 5.156 1.00 15.92 255 ILE A C 1
ATOM 1339 O O . ILE A 1 183 ? 28.447 10.759 4.200 1.00 16.56 255 ILE A O 1
ATOM 1344 N N . GLY A 1 184 ? 29.816 12.334 5.004 1.00 17.96 256 GLY A N 1
ATOM 1345 C CA . GLY A 1 184 ? 30.407 12.562 3.699 1.00 17.94 256 GLY A CA 1
ATOM 1346 C C . GLY A 1 184 ? 30.054 13.840 2.981 1.00 19.73 256 GLY A C 1
ATOM 1347 O O . GLY A 1 184 ? 29.617 13.831 1.826 1.00 23.92 256 GLY A O 1
ATOM 1348 N N . TYR A 1 185 ? 30.268 14.954 3.656 1.00 17.49 257 TYR A N 1
ATOM 1349 C CA . TYR A 1 185 ? 30.192 16.243 3.003 1.00 16.81 257 TYR A CA 1
ATOM 1350 C C . TYR A 1 185 ? 31.322 17.091 3.552 1.00 18.02 257 TYR A C 1
ATOM 1351 O O . TYR A 1 185 ? 31.839 16.824 4.639 1.00 18.51 257 TYR A O 1
ATOM 1360 N N . GLU A 1 186 ? 31.731 18.087 2.782 1.00 18.23 258 GLU A N 1
ATOM 1361 C CA . GLU A 1 186 ? 32.664 19.076 3.279 1.00 20.20 258 GLU A CA 1
ATOM 1362 C C . GLU A 1 186 ? 31.876 20.320 3.639 1.00 18.87 258 GLU A C 1
ATOM 1363 O O . GLU A 1 186 ? 31.077 20.806 2.836 1.00 19.29 258 GLU A O 1
ATOM 1369 N N . VAL A 1 187 ? 32.087 20.827 4.847 1.00 17.90 259 VAL A N 1
ATOM 1370 C CA . VAL A 1 187 ? 31.493 22.097 5.227 1.00 18.15 259 VAL A CA 1
ATOM 1371 C C . VAL A 1 187 ? 32.380 23.195 4.644 1.00 18.98 259 VAL A C 1
ATOM 1372 O O . VAL A 1 187 ? 33.379 23.600 5.247 1.00 20.81 259 VAL A O 1
ATOM 1376 N N . VAL A 1 188 ? 32.021 23.638 3.442 1.00 18.77 260 VAL A N 1
ATOM 1377 C CA . VAL A 1 188 ? 32.829 24.582 2.670 1.00 19.72 260 VAL A CA 1
ATOM 1378 C C . VAL A 1 188 ? 32.927 25.927 3.372 1.00 18.84 260 VAL A C 1
ATOM 1379 O O . VAL A 1 188 ? 33.982 26.568 3.385 1.00 21.00 260 VAL A O 1
ATOM 1383 N N . ASP A 1 189 ? 31.812 26.357 3.952 1.00 17.92 261 ASP A N 1
ATOM 1384 C CA . ASP A 1 189 ? 31.772 27.626 4.650 1.00 18.69 261 ASP A CA 1
ATOM 1385 C C . ASP A 1 189 ? 30.647 27.555 5.666 1.00 17.61 261 ASP A C 1
ATOM 1386 O O . ASP A 1 189 ? 29.779 26.686 5.578 1.00 17.79 261 ASP A O 1
ATOM 1391 N N . LYS A 1 190 ? 30.687 28.439 6.652 1.00 19.46 262 LYS A N 1
ATOM 1392 C CA . LYS A 1 190 ? 29.672 28.445 7.693 1.00 20.67 262 LYS A CA 1
ATOM 1393 C C . LYS A 1 190 ? 29.490 29.835 8.277 1.00 19.57 262 LYS A C 1
ATOM 1394 O O . LYS A 1 190 ? 30.393 30.672 8.215 1.00 21.94 262 LYS A O 1
ATOM 1400 N N . THR A 1 191 ? 28.312 30.066 8.843 1.00 16.39 263 THR A N 1
ATOM 1401 C CA . THR A 1 191 ? 27.926 31.364 9.371 1.00 15.40 263 THR A CA 1
ATOM 1402 C C . THR A 1 191 ? 27.072 31.196 10.616 1.00 12.92 263 THR A C 1
ATOM 1403 O O . THR A 1 191 ? 26.173 30.355 10.646 1.00 12.06 263 THR A O 1
ATOM 1407 N N . LEU A 1 192 ? 27.358 31.998 11.635 1.00 12.57 264 LEU A N 1
ATOM 1408 C CA . LEU A 1 192 ? 26.432 32.223 12.733 1.00 11.95 264 LEU A CA 1
ATOM 1409 C C . LEU A 1 192 ? 26.010 33.682 12.680 1.00 12.96 264 LEU A C 1
ATOM 1410 O O . LEU A 1 192 ? 26.859 34.576 12.596 1.00 17.12 264 LEU A O 1
ATOM 1415 N N . HIS A 1 193 ? 24.711 33.932 12.752 1.00 10.45 265 HIS A N 1
ATOM 1416 C CA . HIS A 1 193 ? 24.210 35.292 12.636 1.00 10.14 265 HIS A CA 1
ATOM 1417 C C . HIS A 1 193 ? 23.347 35.682 13.830 1.00 11.07 265 HIS A C 1
ATOM 1418 O O . HIS A 1 193 ? 22.941 34.837 14.631 1.00 11.28 265 HIS A O 1
ATOM 1425 N N . GLU A 1 194 ? 23.085 36.976 13.945 1.00 11.88 266 GLU A N 1
ATOM 1426 C CA . GLU A 1 194 ? 22.237 37.501 15.000 1.00 12.91 266 GLU A CA 1
ATOM 1427 C C . GLU A 1 194 ? 20.879 36.814 14.982 1.00 12.26 266 GLU A C 1
ATOM 1428 O O . GLU A 1 194 ? 20.387 36.408 13.925 1.00 11.62 266 GLU A O 1
ATOM 1430 N N . VAL A 1 195 ? 20.282 36.689 16.160 1.00 12.89 267 VAL A N 1
ATOM 1431 C CA . VAL A 1 195 ? 19.050 35.932 16.316 1.00 11.81 267 VAL A CA 1
ATOM 1432 C C . VAL A 1 195 ? 17.819 36.817 16.175 1.00 11.01 267 VAL A C 1
ATOM 1433 O O . VAL A 1 195 ? 17.661 37.803 16.898 1.00 13.61 267 VAL A O 1
ATOM 1437 N N . ASN A 1 196 ? 16.956 36.454 15.232 1.00 11.39 268 ASN A N 1
ATOM 1438 C CA . ASN A 1 196 ? 15.651 37.095 15.070 1.00 12.15 268 ASN A CA 1
ATOM 1439 C C . ASN A 1 196 ? 15.723 38.618 14.909 1.00 13.29 268 ASN A C 1
ATOM 1440 O O . ASN A 1 196 ? 14.939 39.357 15.506 1.00 16.90 268 ASN A O 1
ATOM 1445 N N . LYS A 1 197 ? 16.671 39.088 14.108 1.00 11.79 269 LYS A N 1
ATOM 1446 C CA . LYS A 1 197 ? 16.800 40.520 13.858 1.00 13.73 269 LYS A CA 1
ATOM 1447 C C . LYS A 1 197 ? 16.956 40.867 12.384 1.00 14.08 269 LYS A C 1
ATOM 1448 O O . LYS A 1 197 ? 16.530 41.933 11.947 1.00 16.60 269 LYS A O 1
ATOM 1454 N N . ILE A 1 198 ? 17.579 39.978 11.620 1.00 11.25 270 ILE A N 1
ATOM 1455 C CA . ILE A 1 198 ? 17.878 40.266 10.224 1.00 11.50 270 ILE A CA 1
ATOM 1456 C C . ILE A 1 198 ? 16.615 40.258 9.361 1.00 11.51 270 ILE A C 1
ATOM 1457 O O . ILE A 1 198 ? 15.861 39.286 9.358 1.00 13.31 270 ILE A O 1
ATOM 1462 N N . GLN A 1 199 ? 16.391 41.343 8.628 1.00 12.36 271 GLN A N 1
ATOM 1463 C CA . GLN A 1 199 ? 15.179 41.466 7.817 1.00 13.47 271 GLN A CA 1
ATOM 1464 C C . GLN A 1 199 ? 15.441 41.201 6.342 1.00 15.17 271 GLN A C 1
ATOM 1465 O O . GLN A 1 199 ? 14.507 41.081 5.550 1.00 20.39 271 GLN A O 1
ATOM 1471 N N . ASP A 1 200 ? 16.715 41.119 5.979 1.00 14.74 272 ASP A N 1
ATOM 1472 C CA . ASP A 1 200 ? 17.104 40.895 4.594 1.00 16.77 272 ASP A CA 1
ATOM 1473 C C . ASP A 1 200 ? 18.252 39.901 4.547 1.00 15.11 272 ASP A C 1
ATOM 1474 O O . ASP A 1 200 ? 19.396 40.228 4.873 1.00 15.39 272 ASP A O 1
ATOM 1479 N N . PHE A 1 201 ? 17.941 38.680 4.130 1.00 12.80 273 PHE A N 1
ATOM 1480 C CA . PHE A 1 201 ? 18.943 37.628 4.092 1.00 11.75 273 PHE A CA 1
ATOM 1481 C C . PHE A 1 201 ? 19.682 37.539 2.760 1.00 12.19 273 PHE A C 1
ATOM 1482 O O . PHE A 1 201 ? 20.492 36.635 2.562 1.00 12.80 273 PHE A O 1
ATOM 1490 N N . SER A 1 202 ? 19.422 38.476 1.853 1.00 14.13 274 SER A N 1
ATOM 1491 C CA . SER A 1 202 ? 20.114 38.464 0.562 1.00 16.51 274 SER A CA 1
ATOM 1492 C C . SER A 1 202 ? 21.646 38.333 0.632 1.00 15.13 274 SER A C 1
ATOM 1493 O O . SER A 1 202 ? 22.223 37.554 -0.126 1.00 14.89 274 SER A O 1
ATOM 1496 N N . PRO A 1 203 ? 22.316 39.079 1.537 1.00 15.19 275 PRO A N 1
ATOM 1497 C CA . PRO A 1 203 ? 23.781 38.939 1.557 1.00 16.38 275 PRO A CA 1
ATOM 1498 C C . PRO A 1 203 ? 24.242 37.553 2.009 1.00 15.21 275 PRO A C 1
ATOM 1499 O O . PRO A 1 203 ? 25.313 37.081 1.611 1.00 16.45 275 PRO A O 1
ATOM 1503 N N . TYR A 1 204 ? 23.438 36.900 2.840 1.00 13.44 276 TYR A N 1
ATOM 1504 C CA . TYR A 1 204 ? 23.764 35.554 3.298 1.00 13.85 276 TYR A CA 1
ATOM 1505 C C . TYR A 1 204 ? 23.551 34.535 2.187 1.00 14.27 276 TYR A C 1
ATOM 1506 O O . TYR A 1 204 ? 24.349 33.609 2.009 1.00 14.50 276 TYR A O 1
ATOM 1515 N N . VAL A 1 205 ? 22.477 34.719 1.428 1.00 12.83 277 VAL A N 1
ATOM 1516 C CA . VAL A 1 205 ? 22.231 33.879 0.270 1.00 13.05 277 VAL A CA 1
ATOM 1517 C C . VAL A 1 205 ? 23.368 34.035 -0.749 1.00 13.94 277 VAL A C 1
ATOM 1518 O O . VAL A 1 205 ? 23.815 33.055 -1.343 1.00 13.77 277 VAL A O 1
ATOM 1522 N N . ALA A 1 206 ? 23.878 35.254 -0.909 1.00 16.81 278 ALA A N 1
ATOM 1523 C CA . ALA A 1 206 ? 25.020 35.488 -1.801 1.00 17.35 278 ALA A CA 1
ATOM 1524 C C . ALA A 1 206 ? 26.264 34.703 -1.353 1.00 16.84 278 ALA A C 1
ATOM 1525 O O . ALA A 1 206 ? 26.983 34.136 -2.177 1.00 18.05 278 ALA A O 1
ATOM 1527 N N . LYS A 1 207 ? 26.509 34.667 -0.045 1.00 16.93 279 LYS A N 1
ATOM 1528 C CA . LYS A 1 207 ? 27.628 33.900 0.506 1.00 17.54 279 LYS A CA 1
ATOM 1529 C C . LYS A 1 207 ? 27.460 32.402 0.237 1.00 16.71 279 LYS A C 1
ATOM 1530 O O . LYS A 1 207 ? 28.424 31.709 -0.115 1.00 19.18 279 LYS A O 1
ATOM 1532 N N . ILE A 1 208 ? 26.233 31.912 0.392 1.00 15.18 280 ILE A N 1
ATOM 1533 C CA . ILE A 1 208 ? 25.922 30.515 0.113 1.00 14.38 280 ILE A CA 1
ATOM 1534 C C . ILE A 1 208 ? 26.161 30.199 -1.361 1.00 15.25 280 ILE A C 1
ATOM 1535 O O . ILE A 1 208 ? 26.763 29.178 -1.704 1.00 15.73 280 ILE A O 1
ATOM 1540 N N . GLN A 1 209 ? 25.725 31.094 -2.239 1.00 15.79 281 GLN A N 1
ATOM 1541 C CA . GLN A 1 209 ? 25.975 30.907 -3.663 1.00 17.86 281 GLN A CA 1
ATOM 1542 C C . GLN A 1 209 ? 27.468 30.832 -3.993 1.00 18.99 281 GLN A C 1
ATOM 1543 O O . GLN A 1 209 ? 27.878 30.014 -4.811 1.00 20.75 281 GLN A O 1
ATOM 1549 N N . ALA A 1 210 ? 28.276 31.655 -3.329 1.00 18.85 282 ALA A N 1
ATOM 1550 C CA . ALA A 1 210 ? 29.721 31.689 -3.562 1.00 19.73 282 ALA A CA 1
ATOM 1551 C C . ALA A 1 210 ? 30.395 30.386 -3.178 1.00 19.03 282 ALA A C 1
ATOM 1552 O O . ALA A 1 210 ? 31.469 30.055 -3.683 1.00 19.97 282 ALA A O 1
ATOM 1554 N N . ALA A 1 211 ? 29.770 29.656 -2.262 1.00 18.92 283 ALA A N 1
ATOM 1555 C CA . ALA A 1 211 ? 30.368 28.442 -1.722 1.00 18.61 283 ALA A CA 1
ATOM 1556 C C . ALA A 1 211 ? 30.142 27.234 -2.623 1.00 19.07 283 ALA A C 1
ATOM 1557 O O . ALA A 1 211 ? 30.755 26.186 -2.419 1.00 18.79 283 ALA A O 1
ATOM 1559 N N . ASN A 1 212 ? 29.253 27.383 -3.604 1.00 18.67 284 ASN A N 1
ATOM 1560 C CA . ASN A 1 212 ? 28.980 26.327 -4.577 1.00 18.58 284 ASN A CA 1
ATOM 1561 C C . ASN A 1 212 ? 28.624 25.005 -3.900 1.00 17.25 284 ASN A C 1
ATOM 1562 O O . ASN A 1 212 ? 29.324 24.002 -4.055 1.00 18.70 284 ASN A O 1
ATOM 1567 N N . VAL A 1 213 ? 27.539 25.015 -3.135 1.00 16.11 285 VAL A N 1
ATOM 1568 C CA . VAL A 1 213 ? 27.176 23.861 -2.330 1.00 14.35 285 VAL A CA 1
ATOM 1569 C C . VAL A 1 213 ? 25.914 23.160 -2.821 1.00 15.01 285 VAL A C 1
ATOM 1570 O O . VAL A 1 213 ? 25.092 23.733 -3.531 1.00 16.22 285 VAL A O 1
ATOM 1574 N N . ASP A 1 214 ? 25.769 21.906 -2.416 1.00 14.63 286 ASP A N 1
ATOM 1575 C CA . ASP A 1 214 ? 24.592 21.123 -2.750 1.00 14.10 286 ASP A CA 1
ATOM 1576 C C . ASP A 1 214 ? 23.532 21.215 -1.655 1.00 12.73 286 ASP A C 1
ATOM 1577 O O . ASP A 1 214 ? 22.326 21.147 -1.926 1.00 12.95 286 ASP A O 1
ATOM 1582 N N . THR A 1 215 ? 23.989 21.385 -0.420 1.00 12.15 287 THR A N 1
ATOM 1583 C CA . THR A 1 215 ? 23.113 21.335 0.744 1.00 11.62 287 THR A CA 1
ATOM 1584 C C . THR A 1 215 ? 23.443 22.491 1.664 1.00 11.30 287 THR A C 1
ATOM 1585 O O . THR A 1 215 ? 24.613 22.812 1.874 1.00 11.52 287 THR A O 1
ATOM 1589 N N . VAL A 1 216 ? 22.406 23.119 2.208 1.00 10.33 288 VAL A N 1
ATOM 1590 C CA . VAL A 1 216 ? 22.563 24.139 3.239 1.00 8.83 288 VAL A CA 1
ATOM 1591 C C . VAL A 1 216 ? 21.929 23.620 4.527 1.00 8.60 288 VAL A C 1
ATOM 1592 O O . VAL A 1 216 ? 20.707 23.515 4.619 1.00 9.27 288 VAL A O 1
ATOM 1596 N N . PHE A 1 217 ? 22.753 23.272 5.511 1.00 8.05 289 PHE A N 1
ATOM 1597 C CA . PHE A 1 217 ? 22.231 22.827 6.796 1.00 8.21 289 PHE A CA 1
ATOM 1598 C C . PHE A 1 217 ? 21.867 24.024 7.654 1.00 8.03 289 PHE A C 1
ATOM 1599 O O . PHE A 1 217 ? 22.680 24.937 7.826 1.00 9.65 289 PHE A O 1
ATOM 1607 N N . THR A 1 218 ? 20.662 24.015 8.221 1.00 7.24 290 THR A N 1
ATOM 1608 C CA . THR A 1 218 ? 20.274 25.099 9.112 1.00 7.07 290 THR A CA 1
ATOM 1609 C C . THR A 1 218 ? 19.242 24.661 10.134 1.00 6.80 290 THR A C 1
ATOM 1610 O O . THR A 1 218 ? 18.273 23.969 9.803 1.00 6.81 290 THR A O 1
ATOM 1614 N N . GLY A 1 219 ? 19.459 25.094 11.375 1.00 6.57 291 GLY A N 1
ATOM 1615 C CA . GLY A 1 219 ? 18.479 24.947 12.443 1.00 6.80 291 GLY A CA 1
ATOM 1616 C C . GLY A 1 219 ? 17.607 26.179 12.629 1.00 6.45 291 GLY A C 1
ATOM 1617 O O . GLY A 1 219 ? 16.932 26.304 13.642 1.00 6.08 291 GLY A O 1
ATOM 1618 N N . ASN A 1 220 ? 17.609 27.093 11.663 1.00 5.97 292 ASN A N 1
ATOM 1619 C CA . ASN A 1 220 ? 16.841 28.329 11.798 1.00 6.19 292 ASN A CA 1
ATOM 1620 C C . ASN A 1 220 ? 15.340 28.064 11.883 1.00 6.20 292 ASN A C 1
ATOM 1621 O O . ASN A 1 220 ? 14.845 27.037 11.409 1.00 6.78 292 ASN A O 1
ATOM 1626 N N . TRP A 1 221 ? 14.630 29.000 12.498 1.00 6.39 293 TRP A N 1
ATOM 1627 C CA . TRP A 1 221 ? 13.188 28.919 12.633 1.00 6.26 293 TRP A CA 1
ATOM 1628 C C . TRP A 1 221 ? 12.655 30.331 12.781 1.00 6.91 293 TRP A C 1
ATOM 1629 O O . TRP A 1 221 ? 13.432 31.292 12.846 1.00 7.80 293 TRP A O 1
ATOM 1640 N N . SER A 1 222 ? 11.333 30.462 12.826 1.00 7.40 294 SER A N 1
ATOM 1641 C CA . SER A 1 222 ? 10.691 31.778 12.826 1.00 8.44 294 SER A CA 1
ATOM 1642 C C . SER A 1 222 ? 11.201 32.590 11.626 1.00 9.20 294 SER A C 1
ATOM 1643 O O . SER A 1 222 ? 11.483 32.030 10.561 1.00 8.92 294 SER A O 1
ATOM 1646 N N . ASN A 1 223 ? 11.328 33.902 11.787 1.00 9.41 295 ASN A N 1
ATOM 1647 C CA . ASN A 1 223 ? 11.774 34.755 10.687 1.00 10.32 295 ASN A CA 1
ATOM 1648 C C . ASN A 1 223 ? 13.141 34.384 10.121 1.00 9.75 295 ASN A C 1
ATOM 1649 O O . ASN A 1 223 ? 13.394 34.577 8.934 1.00 8.83 295 ASN A O 1
ATOM 1654 N N . ASP A 1 224 ? 14.012 33.835 10.961 1.00 8.57 296 ASP A N 1
ATOM 1655 C CA . ASP A 1 224 ? 15.354 33.472 10.527 1.00 8.53 296 ASP A CA 1
ATOM 1656 C C . ASP A 1 224 ? 15.350 32.333 9.513 1.00 7.83 296 ASP A C 1
ATOM 1657 O O . ASP A 1 224 ? 16.342 32.146 8.810 1.00 8.59 296 ASP A O 1
ATOM 1662 N N . LEU A 1 225 ? 14.271 31.545 9.458 1.00 8.64 297 LEU A N 1
ATOM 1663 C CA . LEU A 1 225 ? 14.093 30.620 8.338 1.00 7.26 297 LEU A CA 1
ATOM 1664 C C . LEU A 1 225 ? 13.114 31.171 7.292 1.00 7.75 297 LEU A C 1
ATOM 1665 O O . LEU A 1 225 ? 13.387 31.087 6.106 1.00 9.07 297 LEU A O 1
ATOM 1670 N N . LEU A 1 226 ? 11.998 31.759 7.726 1.00 8.87 298 LEU A N 1
ATOM 1671 C CA . LEU A 1 226 ? 11.010 32.305 6.792 1.00 9.55 298 LEU A CA 1
ATOM 1672 C C . LEU A 1 226 ? 11.629 33.301 5.809 1.00 8.20 298 LEU A C 1
ATOM 1673 O O . LEU A 1 226 ? 11.403 33.218 4.596 1.00 9.25 298 LEU A O 1
ATOM 1678 N N . LEU A 1 227 ? 12.414 34.241 6.328 1.00 9.06 299 LEU A N 1
ATOM 1679 C CA . LEU A 1 227 ? 12.977 35.291 5.483 1.00 10.27 299 LEU A CA 1
ATOM 1680 C C . LEU A 1 227 ? 14.204 34.804 4.725 1.00 9.89 299 LEU A C 1
ATOM 1681 O O . LEU A 1 227 ? 14.525 35.317 3.653 1.00 12.00 299 LEU A O 1
ATOM 1686 N N . LEU A 1 228 ? 14.887 33.808 5.283 1.00 9.82 300 LEU A N 1
ATOM 1687 C CA . LEU A 1 228 ? 15.988 33.162 4.587 1.00 10.16 300 LEU A CA 1
ATOM 1688 C C . LEU A 1 228 ? 15.458 32.432 3.345 1.00 10.43 300 LEU A C 1
ATOM 1689 O O . LEU A 1 228 ? 16.039 32.535 2.258 1.00 11.09 300 LEU A O 1
ATOM 1694 N N . MET A 1 229 ? 14.354 31.701 3.503 1.00 9.95 301 MET A N 1
ATOM 1695 C CA A MET A 1 229 ? 13.718 31.018 2.376 0.63 9.56 301 MET A CA 1
ATOM 1696 C CA B MET A 1 229 ? 13.745 31.017 2.376 0.37 9.61 301 MET A CA 1
ATOM 1697 C C . MET A 1 229 ? 13.263 32.016 1.315 1.00 9.84 301 MET A C 1
ATOM 1698 O O . MET A 1 229 ? 13.432 31.788 0.118 1.00 12.03 301 MET A O 1
ATOM 1707 N N . LYS A 1 230 ? 12.679 33.126 1.754 1.00 10.63 302 LYS A N 1
ATOM 1708 C CA . LYS A 1 230 ? 12.229 34.151 0.818 1.00 11.61 302 LYS A CA 1
ATOM 1709 C C . LYS A 1 230 ? 13.390 34.718 -0.005 1.00 11.79 302 LYS A C 1
ATOM 1710 O O . LYS A 1 230 ? 13.281 34.888 -1.223 1.00 12.62 302 LYS A O 1
ATOM 1716 N N . ALA A 1 231 ? 14.499 35.016 0.665 1.00 12.43 303 ALA A N 1
ATOM 1717 C CA . ALA A 1 231 ? 15.687 35.525 -0.016 1.00 11.41 303 ALA A CA 1
ATOM 1718 C C . ALA A 1 231 ? 16.256 34.482 -0.975 1.00 10.61 303 ALA A C 1
ATOM 1719 O O . ALA A 1 231 ? 16.675 34.816 -2.087 1.00 12.74 303 ALA A O 1
ATOM 1721 N N . ALA A 1 232 ? 16.265 33.219 -0.550 1.00 10.44 304 ALA A N 1
ATOM 1722 C CA . ALA A 1 232 ? 16.719 32.126 -1.409 1.00 11.57 304 ALA A CA 1
ATOM 1723 C C . ALA A 1 232 ? 15.853 32.051 -2.661 1.00 11.09 304 ALA A C 1
ATOM 1724 O O . ALA A 1 232 ? 16.364 31.895 -3.772 1.00 12.43 304 ALA A O 1
ATOM 1726 N N . SER A 1 233 ? 14.543 32.194 -2.483 1.00 11.44 305 SER A N 1
ATOM 1727 C CA . SER A 1 233 ? 13.615 32.159 -3.608 1.00 12.88 305 SER A CA 1
ATOM 1728 C C . SER A 1 233 ? 13.873 33.309 -4.583 1.00 12.09 305 SER A C 1
ATOM 1729 O O . SER A 1 233 ? 13.931 33.106 -5.798 1.00 13.48 305 SER A O 1
ATOM 1732 N N . GLY A 1 234 ? 14.036 34.517 -4.055 1.00 13.33 306 GLY A N 1
ATOM 1733 C CA . GLY A 1 234 ? 14.314 35.673 -4.890 1.00 14.65 306 GLY A CA 1
ATOM 1734 C C . GLY A 1 234 ? 15.589 35.537 -5.703 1.00 14.91 306 GLY A C 1
ATOM 1735 O O . GLY A 1 234 ? 15.681 36.079 -6.806 1.00 17.09 306 GLY A O 1
ATOM 1736 N N . ALA A 1 235 ? 16.568 34.812 -5.163 1.00 13.64 307 ALA A N 1
ATOM 1737 C CA . ALA A 1 235 ? 17.865 34.636 -5.812 1.00 14.17 307 ALA A CA 1
ATOM 1738 C C . ALA A 1 235 ? 17.899 33.416 -6.732 1.00 14.80 307 ALA A C 1
ATOM 1739 O O . ALA A 1 235 ? 18.875 33.200 -7.450 1.00 16.87 307 ALA A O 1
ATOM 1741 N N . GLY A 1 236 ? 16.839 32.615 -6.708 1.00 14.27 308 GLY A N 1
ATOM 1742 C CA . GLY A 1 236 ? 16.811 31.381 -7.478 1.00 14.17 308 GLY A CA 1
ATOM 1743 C C . GLY A 1 236 ? 17.840 30.369 -7.005 1.00 14.40 308 GLY A C 1
ATOM 1744 O O . GLY A 1 236 ? 18.423 29.635 -7.807 1.00 15.71 308 GLY A O 1
ATOM 1745 N N . LEU A 1 237 ? 18.061 30.324 -5.694 1.00 14.67 309 LEU A N 1
ATOM 1746 C CA . LEU A 1 237 ? 19.067 29.439 -5.113 1.00 13.56 309 LEU A CA 1
ATOM 1747 C C . LEU A 1 237 ? 18.847 27.997 -5.533 1.00 14.62 309 LEU A C 1
ATOM 1748 O O . LEU A 1 237 ? 17.721 27.493 -5.483 1.00 15.28 309 LEU A O 1
ATOM 1753 N N . LYS A 1 238 ? 19.925 27.342 -5.953 1.00 14.40 310 LYS A N 1
ATOM 1754 C CA . LYS A 1 238 ? 19.845 25.967 -6.437 1.00 14.25 310 LYS A CA 1
ATOM 1755 C C . LYS A 1 238 ? 20.050 24.925 -5.341 1.00 12.65 310 LYS A C 1
ATOM 1756 O O . LYS A 1 238 ? 19.472 23.834 -5.408 1.00 14.05 310 LYS A O 1
ATOM 1762 N N . ALA A 1 239 ? 20.873 25.257 -4.346 1.00 12.89 311 ALA A N 1
ATOM 1763 C CA . ALA A 1 239 ? 21.120 24.353 -3.226 1.00 13.18 311 ALA A CA 1
ATOM 1764 C C . ALA A 1 239 ? 19.825 24.066 -2.490 1.00 13.08 311 ALA A C 1
ATOM 1765 O O . ALA A 1 239 ? 18.906 24.891 -2.475 1.00 14.45 311 ALA A O 1
ATOM 1767 N N . LYS A 1 240 ? 19.750 22.896 -1.874 1.00 11.75 312 LYS A N 1
ATOM 1768 C CA . LYS A 1 240 ? 18.580 22.567 -1.075 1.00 12.20 312 LYS A CA 1
ATOM 1769 C C . LYS A 1 240 ? 18.905 22.651 0.407 1.00 10.46 312 LYS A C 1
ATOM 1770 O O . LYS A 1 240 ? 19.990 22.261 0.845 1.00 11.80 312 LYS A O 1
ATOM 1776 N N . PHE A 1 241 ? 17.975 23.205 1.174 1.00 9.78 313 PHE A N 1
ATOM 1777 C CA . PHE A 1 241 ? 18.132 23.284 2.615 1.00 8.71 313 PHE A CA 1
ATOM 1778 C C . PHE A 1 241 ? 17.873 21.932 3.267 1.00 8.87 313 PHE A C 1
ATOM 1779 O O . PHE A 1 241 ? 16.954 21.211 2.883 1.00 10.46 313 PHE A O 1
ATOM 1787 N N . ALA A 1 242 ? 18.705 21.593 4.246 1.00 8.49 314 ALA A N 1
ATOM 1788 C CA . ALA A 1 242 ? 18.497 20.416 5.079 1.00 8.16 314 ALA A CA 1
ATOM 1789 C C . ALA A 1 242 ? 18.291 20.928 6.494 1.00 7.05 314 ALA A C 1
ATOM 1790 O O . ALA A 1 242 ? 19.196 21.525 7.078 1.00 7.38 314 ALA A O 1
ATOM 1792 N N . THR A 1 243 ? 17.087 20.716 7.024 1.00 7.37 315 THR A N 1
ATOM 1793 C CA . THR A 1 243 ? 16.637 21.485 8.170 1.00 6.39 315 THR A CA 1
ATOM 1794 C C . THR A 1 243 ? 16.026 20.640 9.266 1.00 6.68 315 THR A C 1
ATOM 1795 O O . THR A 1 243 ? 15.704 19.460 9.071 1.00 7.07 315 THR A O 1
ATOM 1799 N N . SER A 1 244 ? 15.831 21.288 10.413 1.00 6.26 316 SER A N 1
ATOM 1800 C CA . SER A 1 244 ? 15.017 20.754 11.489 1.00 6.93 316 SER A CA 1
ATOM 1801 C C . SER A 1 244 ? 13.606 21.325 11.486 1.00 6.55 316 SER A C 1
ATOM 1802 O O . SER A 1 244 ? 12.694 20.664 11.974 1.00 6.66 316 SER A O 1
ATOM 1805 N N . PHE A 1 245 ? 13.423 22.530 10.933 1.00 5.74 317 PHE A N 1
ATOM 1806 C CA . PHE A 1 245 ? 12.181 23.282 11.172 1.00 6.04 317 PHE A CA 1
ATOM 1807 C C . PHE A 1 245 ? 11.499 23.824 9.920 1.00 6.11 317 PHE A C 1
ATOM 1808 O O . PHE A 1 245 ? 10.652 24.717 10.022 1.00 6.63 317 PHE A O 1
ATOM 1816 N N . LEU A 1 246 ? 11.804 23.273 8.745 1.00 5.88 318 LEU A N 1
ATOM 1817 C CA . LEU A 1 246 ? 11.202 23.820 7.531 1.00 6.11 318 LEU A CA 1
ATOM 1818 C C . LEU A 1 246 ? 9.681 23.680 7.494 1.00 7.14 318 LEU A C 1
ATOM 1819 O O . LEU A 1 246 ? 9.013 24.470 6.825 1.00 8.02 318 LEU A O 1
ATOM 1824 N N . ASP A 1 247 ? 9.120 22.710 8.220 1.00 7.10 319 ASP A N 1
ATOM 1825 C CA . ASP A 1 247 ? 7.665 22.517 8.183 1.00 6.72 319 ASP A CA 1
ATOM 1826 C C . ASP A 1 247 ? 6.897 23.468 9.113 1.00 6.64 319 ASP A C 1
ATOM 1827 O O . ASP A 1 247 ? 5.684 23.353 9.243 1.00 8.16 319 ASP A O 1
ATOM 1832 N N . GLN A 1 248 ? 7.582 24.427 9.731 1.00 6.89 320 GLN A N 1
ATOM 1833 C CA . GLN A 1 248 ? 6.867 25.525 10.363 1.00 7.73 320 GLN A CA 1
ATOM 1834 C C . GLN A 1 248 ? 5.983 26.194 9.320 1.00 8.00 320 GLN A C 1
ATOM 1835 O O . GLN A 1 248 ? 6.438 26.487 8.222 1.00 8.42 320 GLN A O 1
ATOM 1841 N N . PRO A 1 249 ? 4.714 26.448 9.662 1.00 8.64 321 PRO A N 1
ATOM 1842 C CA . PRO A 1 249 ? 3.831 27.105 8.690 1.00 10.32 321 PRO A CA 1
ATOM 1843 C C . PRO A 1 249 ? 4.422 28.405 8.153 1.00 10.68 321 PRO A C 1
ATOM 1844 O O . PRO A 1 249 ? 4.955 29.209 8.932 1.00 11.05 321 PRO A O 1
ATOM 1848 N N . GLY A 1 250 ? 4.361 28.569 6.831 1.00 10.34 322 GLY A N 1
ATOM 1849 C CA . GLY A 1 250 ? 4.826 29.770 6.156 1.00 10.38 322 GLY A CA 1
ATOM 1850 C C . GLY A 1 250 ? 6.047 29.594 5.256 1.00 9.68 322 GLY A C 1
ATOM 1851 O O . GLY A 1 250 ? 6.207 30.320 4.268 1.00 10.26 322 GLY A O 1
ATOM 1852 N N . ASN A 1 251 ? 6.929 28.656 5.597 1.00 8.88 323 ASN A N 1
ATOM 1853 C CA . ASN A 1 251 ? 8.177 28.493 4.852 1.00 9.69 323 ASN A CA 1
ATOM 1854 C C . ASN A 1 251 ? 8.012 28.051 3.402 1.00 10.13 323 ASN A C 1
ATOM 1855 O O . ASN A 1 251 ? 8.724 28.535 2.521 1.00 10.75 323 ASN A O 1
ATOM 1860 N N . ILE A 1 252 ? 7.098 27.119 3.150 1.00 10.19 324 ILE A N 1
ATOM 1861 C CA . ILE A 1 252 ? 6.916 26.601 1.798 1.00 10.31 324 ILE A CA 1
ATOM 1862 C C . ILE A 1 252 ? 6.277 27.647 0.887 1.00 11.64 324 ILE A C 1
ATOM 1863 O O . ILE A 1 252 ? 6.679 27.789 -0.270 1.00 12.74 324 ILE A O 1
ATOM 1868 N N . GLY A 1 253 ? 5.322 28.407 1.413 1.00 10.74 325 GLY A N 1
ATOM 1869 C CA . GLY A 1 253 ? 4.788 29.536 0.676 1.00 11.26 325 GLY A CA 1
ATOM 1870 C C . GLY A 1 253 ? 5.897 30.511 0.301 1.00 11.32 325 GLY A C 1
ATOM 1871 O O . GLY A 1 253 ? 5.983 30.962 -0.842 1.00 12.74 325 GLY A O 1
ATOM 1872 N N . ASN A 1 254 ? 6.769 30.826 1.253 1.00 10.92 326 ASN A N 1
ATOM 1873 C CA . ASN A 1 254 ? 7.859 31.757 0.985 1.00 10.41 326 ASN A CA 1
ATOM 1874 C C . ASN A 1 254 ? 8.882 31.206 -0.000 1.00 10.81 326 ASN A C 1
ATOM 1875 O O . ASN A 1 254 ? 9.545 31.967 -0.702 1.00 12.11 326 ASN A O 1
ATOM 1880 N N . ALA A 1 255 ? 9.014 29.883 -0.048 1.00 11.16 327 ALA A N 1
ATOM 1881 C CA . ALA A 1 255 ? 9.931 29.232 -0.984 1.00 11.73 327 ALA A CA 1
ATOM 1882 C C . ALA A 1 255 ? 9.557 29.504 -2.432 1.00 11.79 327 ALA A C 1
ATOM 1883 O O . ALA A 1 255 ? 10.426 29.537 -3.300 1.00 13.17 327 ALA A O 1
ATOM 1885 N N . GLY A 1 256 ? 8.262 29.688 -2.684 1.00 12.00 328 GLY A N 1
ATOM 1886 C CA . GLY A 1 256 ? 7.779 29.965 -4.022 1.00 12.56 328 GLY A CA 1
ATOM 1887 C C . GLY A 1 256 ? 8.333 28.986 -5.036 1.00 12.26 328 GLY A C 1
ATOM 1888 O O . GLY A 1 256 ? 8.234 27.766 -4.862 1.00 14.64 328 GLY A O 1
ATOM 1889 N N . ALA A 1 257 ? 8.980 29.532 -6.063 1.00 12.62 329 ALA A N 1
ATOM 1890 C CA . ALA A 1 257 ? 9.453 28.762 -7.209 1.00 12.36 329 ALA A CA 1
ATOM 1891 C C . ALA A 1 257 ? 10.527 27.716 -6.891 1.00 12.73 329 ALA A C 1
ATOM 1892 O O . ALA A 1 257 ? 10.752 26.807 -7.690 1.00 15.68 329 ALA A O 1
ATOM 1894 N N . ILE A 1 258 ? 11.197 27.836 -5.745 1.00 11.36 330 ILE A N 1
ATOM 1895 C CA . ILE A 1 258 ? 12.261 26.880 -5.409 1.00 10.96 330 ILE A CA 1
ATOM 1896 C C . ILE A 1 258 ? 11.829 25.855 -4.362 1.00 11.72 330 ILE A C 1
ATOM 1897 O O . ILE A 1 258 ? 12.670 25.192 -3.755 1.00 12.89 330 ILE A O 1
ATOM 1902 N N . ALA A 1 259 ? 10.521 25.705 -4.178 1.00 11.22 331 ALA A N 1
ATOM 1903 C CA . ALA A 1 259 ? 10.000 24.851 -3.107 1.00 11.68 331 ALA A CA 1
ATOM 1904 C C . ALA A 1 259 ? 10.447 23.385 -3.181 1.00 10.71 331 ALA A C 1
ATOM 1905 O O . ALA A 1 259 ? 10.755 22.774 -2.152 1.00 12.49 331 ALA A O 1
ATOM 1907 N N . GLU A 1 260 ? 10.459 22.811 -4.382 1.00 11.94 332 GLU A N 1
ATOM 1908 C CA . GLU A 1 260 ? 10.724 21.384 -4.535 1.00 13.12 332 GLU A CA 1
ATOM 1909 C C . GLU A 1 260 ? 12.084 20.974 -3.966 1.00 11.59 332 GLU A C 1
ATOM 1910 O O . GLU A 1 260 ? 13.092 21.626 -4.217 1.00 12.32 332 GLU A O 1
ATOM 1916 N N . GLY A 1 261 ? 12.099 19.906 -3.178 1.00 10.67 333 GLY A N 1
ATOM 1917 C CA . GLY A 1 261 ? 13.344 19.224 -2.880 1.00 10.61 333 GLY A CA 1
ATOM 1918 C C . GLY A 1 261 ? 14.067 19.590 -1.599 1.00 9.81 333 GLY A C 1
ATOM 1919 O O . GLY A 1 261 ? 15.093 18.992 -1.283 1.00 11.08 333 GLY A O 1
ATOM 1920 N N . HIS A 1 262 ? 13.568 20.581 -0.866 1.00 8.83 334 HIS A N 1
ATOM 1921 C CA . HIS A 1 262 ? 14.136 20.883 0.448 1.00 8.15 334 HIS A CA 1
ATOM 1922 C C . HIS A 1 262 ? 13.748 19.802 1.442 1.00 7.76 334 HIS A C 1
ATOM 1923 O O . HIS A 1 262 ? 12.765 19.081 1.237 1.00 8.64 334 HIS A O 1
ATOM 1930 N N . ILE A 1 263 ? 14.528 19.689 2.512 1.00 7.81 335 ILE A N 1
ATOM 1931 C CA . ILE A 1 263 ? 14.472 18.526 3.384 1.00 7.64 335 ILE A CA 1
ATOM 1932 C C . ILE A 1 263 ? 14.316 18.917 4.851 1.00 6.56 335 ILE A C 1
ATOM 1933 O O . ILE A 1 263 ? 14.861 19.928 5.306 1.00 7.38 335 ILE A O 1
ATOM 1938 N N . VAL A 1 264 ? 13.573 18.106 5.592 1.00 7.06 336 VAL A N 1
ATOM 1939 C CA . VAL A 1 264 ? 13.447 18.276 7.038 1.00 6.78 336 VAL A CA 1
ATOM 1940 C C . VAL A 1 264 ? 13.420 16.888 7.674 1.00 6.81 336 VAL A C 1
ATOM 1941 O O . VAL A 1 264 ? 12.979 15.927 7.044 1.00 7.67 336 VAL A O 1
ATOM 1945 N N . SER A 1 265 ? 13.930 16.774 8.898 1.00 6.49 337 SER A N 1
ATOM 1946 C CA . SER A 1 265 ? 13.791 15.552 9.685 1.00 7.02 337 SER A CA 1
ATOM 1947 C C . SER A 1 265 ? 13.033 15.903 10.958 1.00 6.42 337 SER A C 1
ATOM 1948 O O . SER A 1 265 ? 13.429 16.826 11.681 1.00 6.30 337 SER A O 1
ATOM 1951 N N . THR A 1 266 ? 11.927 15.198 11.204 1.00 6.32 338 THR A N 1
ATOM 1952 C CA . THR A 1 266 ? 11.064 15.485 12.356 1.00 6.56 338 THR A CA 1
ATOM 1953 C C . THR A 1 266 ? 10.516 14.184 12.943 1.00 6.60 338 THR A C 1
ATOM 1954 O O . THR A 1 266 ? 10.651 13.131 12.328 1.00 7.47 338 THR A O 1
ATOM 1958 N N . PRO A 1 267 ? 9.891 14.247 14.134 1.00 6.26 339 PRO A N 1
ATOM 1959 C CA . PRO A 1 267 ? 9.333 13.016 14.707 1.00 7.13 339 PRO A CA 1
ATOM 1960 C C . PRO A 1 267 ? 8.043 12.517 14.047 1.00 7.04 339 PRO A C 1
ATOM 1961 O O . PRO A 1 267 ? 7.471 11.545 14.537 1.00 8.77 339 PRO A O 1
ATOM 1965 N N . PHE A 1 268 ? 7.585 13.142 12.967 1.00 7.09 340 PHE A N 1
ATOM 1966 C CA . PHE A 1 268 ? 6.253 12.822 12.460 1.00 8.41 340 PHE A CA 1
ATOM 1967 C C . PHE A 1 268 ? 6.029 13.228 11.004 1.00 7.66 340 PHE A C 1
ATOM 1968 O O . PHE A 1 268 ? 6.557 14.240 10.530 1.00 9.17 340 PHE A O 1
ATOM 1976 N N . ASN A 1 269 ? 5.223 12.441 10.304 1.00 7.47 341 ASN A N 1
ATOM 1977 C CA . ASN A 1 269 ? 4.636 12.885 9.055 1.00 8.48 341 ASN A CA 1
ATOM 1978 C C . ASN A 1 269 ? 3.302 12.155 8.938 1.00 9.48 341 ASN A C 1
ATOM 1979 O O . ASN A 1 269 ? 3.218 10.987 9.298 1.00 8.98 341 ASN A O 1
ATOM 1984 N N . PRO A 1 270 ? 2.250 12.837 8.461 1.00 9.77 342 PRO A N 1
ATOM 1985 C CA . PRO A 1 270 ? 0.935 12.187 8.374 1.00 10.59 342 PRO A CA 1
ATOM 1986 C C . PRO A 1 270 ? 0.925 10.853 7.617 1.00 11.41 342 PRO A C 1
ATOM 1987 O O . PRO A 1 270 ? 0.093 10.004 7.935 1.00 11.92 342 PRO A O 1
ATOM 1991 N N . GLU A 1 271 ? 1.810 10.686 6.632 1.00 10.75 343 GLU A N 1
ATOM 1992 C CA . GLU A 1 271 ? 1.847 9.476 5.801 1.00 11.92 343 GLU A CA 1
ATOM 1993 C C . GLU A 1 271 ? 2.952 8.506 6.187 1.00 13.58 343 GLU A C 1
ATOM 1994 O O . GLU A 1 271 ? 3.202 7.543 5.461 1.00 16.32 343 GLU A O 1
ATOM 2000 N N . ALA A 1 272 ? 3.643 8.764 7.291 1.00 12.17 344 ALA A N 1
ATOM 2001 C CA . ALA A 1 272 ? 4.822 7.969 7.618 1.00 12.12 344 ALA A CA 1
ATOM 2002 C C . ALA A 1 272 ? 4.514 6.678 8.361 1.00 12.88 344 ALA A C 1
ATOM 2003 O O . ALA A 1 272 ? 5.336 5.768 8.372 1.00 15.05 344 ALA A O 1
ATOM 2005 N N . ASN A 1 273 ? 3.340 6.592 8.984 1.00 11.87 345 ASN A N 1
ATOM 2006 C CA . ASN A 1 273 ? 2.990 5.395 9.737 1.00 12.88 345 ASN A CA 1
ATOM 2007 C C . ASN A 1 273 ? 1.564 4.951 9.455 1.00 12.01 345 ASN A C 1
ATOM 2008 O O . ASN A 1 273 ? 0.769 4.722 10.370 1.00 12.61 345 ASN A O 1
ATOM 2013 N N . GLY A 1 274 ? 1.249 4.844 8.170 1.00 12.80 346 GLY A N 1
ATOM 2014 C CA . GLY A 1 274 ? -0.002 4.260 7.730 1.00 13.74 346 GLY A CA 1
ATOM 2015 C C . GLY A 1 274 ? -1.231 4.933 8.305 1.00 12.71 346 GLY A C 1
ATOM 2016 O O . GLY A 1 274 ? -1.273 6.158 8.474 1.00 12.99 346 GLY A O 1
ATOM 2017 N N . GLU A 1 275 ? -2.236 4.131 8.629 1.00 13.54 347 GLU A N 1
ATOM 2018 C CA . GLU A 1 275 ? -3.495 4.684 9.121 1.00 12.80 347 GLU A CA 1
ATOM 2019 C C . GLU A 1 275 ? -3.359 5.392 10.476 1.00 11.56 347 GLU A C 1
ATOM 2020 O O . GLU A 1 275 ? -4.079 6.357 10.740 1.00 11.74 347 GLU A O 1
ATOM 2026 N N . ALA A 1 276 ? -2.427 4.946 11.319 1.00 11.25 348 ALA A N 1
ATOM 2027 C CA . ALA A 1 276 ? -2.248 5.559 12.635 1.00 10.62 348 ALA A CA 1
ATOM 2028 C C . ALA A 1 276 ? -1.796 7.019 12.536 1.00 10.91 348 ALA A C 1
ATOM 2029 O O . ALA A 1 276 ? -2.326 7.888 13.226 1.00 11.32 348 ALA A O 1
ATOM 2031 N N . SER A 1 277 ? -0.809 7.299 11.691 1.00 10.90 349 SER A N 1
ATOM 2032 C CA . SER A 1 277 ? -0.310 8.666 11.597 1.00 9.75 349 SER A CA 1
ATOM 2033 C C . SER A 1 277 ? -1.362 9.569 10.966 1.00 9.50 349 SER A C 1
ATOM 2034 O O . SER A 1 277 ? -1.540 10.713 11.383 1.00 10.73 349 SER A O 1
ATOM 2037 N N . MET A 1 278 ? -2.072 9.049 9.972 1.00 10.06 350 MET A N 1
ATOM 2038 C CA . MET A 1 278 ? -3.079 9.862 9.308 1.00 11.89 350 MET A CA 1
ATOM 2039 C C . MET A 1 278 ? -4.280 10.142 10.212 1.00 11.20 350 MET A C 1
ATOM 2040 O O . MET A 1 278 ? -4.830 11.248 10.194 1.00 10.99 350 MET A O 1
ATOM 2045 N N . ALA A 1 279 ? -4.682 9.157 11.015 1.00 10.50 351 ALA A N 1
ATOM 2046 C CA . ALA A 1 279 ? -5.808 9.361 11.919 1.00 10.19 351 ALA A CA 1
ATOM 2047 C C . ALA A 1 279 ? -5.487 10.448 12.946 1.00 10.08 351 ALA A C 1
ATOM 2048 O O . ALA A 1 279 ? -6.343 11.260 13.297 1.00 11.67 351 ALA A O 1
ATOM 2050 N N . PHE A 1 280 ? -4.251 10.460 13.426 1.00 10.26 352 PHE A N 1
ATOM 2051 C CA . PHE A 1 280 ? -3.819 11.514 14.330 1.00 10.27 352 PHE A CA 1
ATOM 2052 C C . PHE A 1 280 ? -3.863 12.884 13.659 1.00 10.21 352 PHE A C 1
ATOM 2053 O O . PHE A 1 280 ? -4.345 13.839 14.247 1.00 10.55 352 PHE A O 1
ATOM 2061 N N . ALA A 1 281 ? -3.364 12.977 12.428 1.00 10.10 353 ALA A N 1
ATOM 2062 C CA . ALA A 1 281 ? -3.372 14.246 11.704 1.00 10.57 353 ALA A CA 1
ATOM 2063 C C . ALA A 1 281 ? -4.794 14.776 11.598 1.00 9.77 353 ALA A C 1
ATOM 2064 O O . ALA A 1 281 ? -5.053 15.952 11.842 1.00 10.33 353 ALA A O 1
ATOM 2066 N N . GLU A 1 282 ? -5.728 13.899 11.245 1.00 10.64 354 GLU A N 1
ATOM 2067 C CA . GLU A 1 282 ? -7.120 14.313 11.095 1.00 11.19 354 GLU A CA 1
ATOM 2068 C C . GLU A 1 282 ? -7.759 14.723 12.425 1.00 10.64 354 GLU A C 1
ATOM 2069 O O . GLU A 1 282 ? -8.504 15.705 12.484 1.00 11.73 354 GLU A O 1
ATOM 2075 N N . ASP A 1 283 ? -7.481 13.982 13.493 1.00 10.77 355 ASP A N 1
ATOM 2076 C CA . ASP A 1 283 ? -8.063 14.323 14.785 1.00 10.61 355 ASP A CA 1
ATOM 2077 C C . ASP A 1 283 ? -7.498 15.641 15.306 1.00 9.37 355 ASP A C 1
ATOM 2078 O O . ASP A 1 283 ? -8.233 16.481 15.836 1.00 10.65 355 ASP A O 1
ATOM 2083 N N . TYR A 1 284 ? -6.195 15.832 15.141 1.00 8.80 356 TYR A N 1
ATOM 2084 C CA . TYR A 1 284 ? -5.559 17.064 15.580 1.00 8.82 356 TYR A CA 1
ATOM 2085 C C . TYR A 1 284 ? -6.127 18.263 14.827 1.00 10.01 356 TYR A C 1
ATOM 2086 O O . TYR A 1 284 ? -6.366 19.312 15.417 1.00 10.38 356 TYR A O 1
ATOM 2095 N N . LYS A 1 285 ? -6.344 18.116 13.524 1.00 10.22 357 LYS A N 1
ATOM 2096 C CA . LYS A 1 285 ? -6.989 19.185 12.765 1.00 10.77 357 LYS A CA 1
ATOM 2097 C C . LYS A 1 285 ? -8.424 19.450 13.233 1.00 11.97 357 LYS A C 1
ATOM 2098 O O . LYS A 1 285 ? -8.845 20.602 13.319 1.00 12.89 357 LYS A O 1
ATOM 2104 N N . LYS A 1 286 ? -9.171 18.391 13.537 1.00 11.45 358 LYS A N 1
ATOM 2105 C CA . LYS A 1 286 ? -10.530 18.552 14.041 1.00 12.98 358 LYS A CA 1
ATOM 2106 C C . LYS A 1 286 ? -10.548 19.415 15.296 1.00 12.02 358 LYS A C 1
ATOM 2107 O O . LYS A 1 286 ? -11.414 20.276 15.463 1.00 15.13 358 LYS A O 1
ATOM 2113 N N . VAL A 1 287 ? -9.578 19.192 16.175 1.00 11.30 359 VAL A N 1
ATOM 2114 C CA . VAL A 1 287 ? -9.528 19.911 17.438 1.00 11.01 359 VAL A CA 1
ATOM 2115 C C . VAL A 1 287 ? -8.922 21.309 17.315 1.00 11.87 359 VAL A C 1
ATOM 2116 O O . VAL A 1 287 ? -9.477 22.276 17.840 1.00 13.71 359 VAL A O 1
ATOM 2120 N N . THR A 1 288 ? -7.789 21.425 16.628 1.00 11.61 360 THR A N 1
ATOM 2121 C CA . THR A 1 288 ? -7.055 22.688 16.626 1.00 10.96 360 THR A CA 1
ATOM 2122 C C . THR A 1 288 ? -7.341 23.565 15.420 1.00 11.85 360 THR A C 1
ATOM 2123 O O . THR A 1 288 ? -7.035 24.752 15.439 1.00 14.45 360 THR A O 1
ATOM 2127 N N . GLY A 1 289 ? -7.890 22.982 14.359 1.00 11.70 361 GLY A N 1
ATOM 2128 C CA . GLY A 1 289 ? -8.118 23.723 13.135 1.00 12.33 361 GLY A CA 1
ATOM 2129 C C . GLY A 1 289 ? -7.034 23.554 12.077 1.00 11.79 361 GLY A C 1
ATOM 2130 O O . GLY A 1 289 ? -7.228 23.978 10.939 1.00 14.65 361 GLY A O 1
ATOM 2131 N N . HIS A 1 290 ? -5.895 22.948 12.430 1.00 10.88 362 HIS A N 1
ATOM 2132 C CA . HIS A 1 290 ? -4.821 22.733 11.461 1.00 10.73 362 HIS A CA 1
ATOM 2133 C C . HIS A 1 290 ? -4.173 21.368 11.650 1.00 9.83 362 HIS A C 1
ATOM 2134 O O . HIS A 1 290 ? -4.235 20.780 12.729 1.00 9.67 362 HIS A O 1
ATOM 2141 N N . TYR A 1 291 ? -3.558 20.861 10.589 1.00 10.30 363 TYR A N 1
ATOM 2142 C CA . TYR A 1 291 ? -2.783 19.634 10.678 1.00 10.39 363 TYR A CA 1
ATOM 2143 C C . TYR A 1 291 ? -1.535 19.878 11.529 1.00 8.32 363 TYR A C 1
ATOM 2144 O O . TYR A 1 291 ? -0.973 20.975 11.536 1.00 9.83 363 TYR A O 1
ATOM 2153 N N . PRO A 1 292 ? -1.092 18.855 12.264 1.00 7.84 364 PRO A N 1
ATOM 2154 C CA . PRO A 1 292 ? 0.072 19.028 13.140 1.00 7.61 364 PRO A CA 1
ATOM 2155 C C . PRO A 1 292 ? 1.384 19.022 12.361 1.00 7.81 364 PRO A C 1
ATOM 2156 O O . PRO A 1 292 ? 1.584 18.222 11.449 1.00 9.62 364 PRO A O 1
ATOM 2160 N N . SER A 1 293 ? 2.283 19.924 12.720 1.00 8.45 365 SER A N 1
ATOM 2161 C CA . SER A 1 293 ? 3.608 19.933 12.108 1.00 8.83 365 SER A CA 1
ATOM 2162 C C . SER A 1 293 ? 4.573 20.638 13.047 1.00 7.56 365 SER A C 1
ATOM 2163 O O . SER A 1 293 ? 4.174 21.117 14.110 1.00 7.29 365 SER A O 1
ATOM 2166 N N . TYR A 1 294 ? 5.846 20.674 12.655 1.00 7.28 366 TYR A N 1
ATOM 2167 C CA . TYR A 1 294 ? 6.831 21.514 13.317 1.00 6.99 366 TYR A CA 1
ATOM 2168 C C . TYR A 1 294 ? 6.904 21.099 14.805 1.00 6.44 366 TYR A C 1
ATOM 2169 O O . TYR A 1 294 ? 7.117 19.914 15.081 1.00 7.37 366 TYR A O 1
ATOM 2178 N N . VAL A 1 295 ? 6.697 22.015 15.751 1.00 6.10 367 VAL A N 1
ATOM 2179 C CA . VAL A 1 295 ? 6.877 21.712 17.178 1.00 6.39 367 VAL A CA 1
ATOM 2180 C C . VAL A 1 295 ? 5.775 20.832 17.781 1.00 5.85 367 VAL A C 1
ATOM 2181 O O . VAL A 1 295 ? 5.923 20.307 18.893 1.00 6.11 367 VAL A O 1
ATOM 2185 N N . GLU A 1 296 ? 4.663 20.673 17.066 1.00 6.53 368 GLU A N 1
ATOM 2186 C CA . GLU A 1 296 ? 3.479 20.056 17.666 1.00 7.09 368 GLU A CA 1
ATOM 2187 C C . GLU A 1 296 ? 3.589 18.553 17.958 1.00 6.99 368 GLU A C 1
ATOM 2188 O O . GLU A 1 296 ? 3.220 18.132 19.050 1.00 7.13 368 GLU A O 1
ATOM 2194 N N . PRO A 1 297 ? 4.081 17.743 16.999 1.00 7.63 369 PRO A N 1
ATOM 2195 C CA . PRO A 1 297 ? 4.151 16.302 17.286 1.00 8.81 369 PRO A CA 1
ATOM 2196 C C . PRO A 1 297 ? 4.973 15.928 18.534 1.00 8.17 369 PRO A C 1
ATOM 2197 O O . PRO A 1 297 ? 4.486 15.113 19.327 1.00 8.17 369 PRO A O 1
ATOM 2201 N N . ALA A 1 298 ? 6.157 16.505 18.736 1.00 7.92 370 ALA A N 1
ATOM 2202 C CA . ALA A 1 298 ? 6.939 16.169 19.935 1.00 8.25 370 ALA A CA 1
ATOM 2203 C C . ALA A 1 298 ? 6.172 16.531 21.205 1.00 7.93 370 ALA A C 1
ATOM 2204 O O . ALA A 1 298 ? 6.197 15.791 22.195 1.00 7.75 370 ALA A O 1
ATOM 2206 N N . ALA A 1 299 ? 5.476 17.664 21.181 1.00 6.64 371 ALA A N 1
ATOM 2207 C CA . ALA A 1 299 ? 4.728 18.092 22.356 1.00 6.38 371 ALA A CA 1
ATOM 2208 C C . ALA A 1 299 ? 3.586 17.126 22.647 1.00 6.10 371 ALA A C 1
ATOM 2209 O O . ALA A 1 299 ? 3.394 16.706 23.796 1.00 6.93 371 ALA A O 1
ATOM 2211 N N . VAL A 1 300 ? 2.850 16.731 21.614 1.00 6.00 372 VAL A N 1
ATOM 2212 C CA . VAL A 1 300 ? 1.761 15.777 21.799 1.00 6.66 372 VAL A CA 1
ATOM 2213 C C . VAL A 1 300 ? 2.281 14.405 22.240 1.00 6.09 372 VAL A C 1
ATOM 2214 O O . VAL A 1 300 ? 1.791 13.823 23.216 1.00 6.42 372 VAL A O 1
ATOM 2218 N N . PHE A 1 301 ? 3.280 13.887 21.535 1.00 6.60 373 PHE A N 1
ATOM 2219 C CA . PHE A 1 301 ? 3.760 12.538 21.821 1.00 7.47 373 PHE A CA 1
ATOM 2220 C C . PHE A 1 301 ? 4.420 12.489 23.206 1.00 7.05 373 PHE A C 1
ATOM 2221 O O . PHE A 1 301 ? 4.273 11.517 23.952 1.00 6.98 373 PHE A O 1
ATOM 2229 N N . GLY A 1 302 ? 5.130 13.553 23.557 1.00 7.14 374 GLY A N 1
ATOM 2230 C CA . GLY A 1 302 ? 5.721 13.641 24.873 1.00 7.24 374 GLY A CA 1
ATOM 2231 C C . GLY A 1 302 ? 4.664 13.622 25.951 1.00 6.83 374 GLY A C 1
ATOM 2232 O O . GLY A 1 302 ? 4.813 12.939 26.967 1.00 7.04 374 GLY A O 1
ATOM 2233 N N . LEU A 1 303 ? 3.587 14.368 25.734 1.00 6.43 375 LEU A N 1
ATOM 2234 C CA . LEU A 1 303 ? 2.508 14.388 26.715 1.00 6.86 375 LEU A CA 1
ATOM 2235 C C . LEU A 1 303 ? 1.719 13.083 26.724 1.00 6.17 375 LEU A C 1
ATOM 2236 O O . LEU A 1 303 ? 1.130 12.735 27.740 1.00 7.06 375 LEU A O 1
ATOM 2241 N N . GLN A 1 304 ? 1.739 12.335 25.619 1.00 6.43 376 GLN A N 1
ATOM 2242 C CA . GLN A 1 304 ? 1.200 10.975 25.632 1.00 7.11 376 GLN A CA 1
ATOM 2243 C C . GLN A 1 304 ? 2.039 10.058 26.518 1.00 7.50 376 GLN A C 1
ATOM 2244 O O . GLN A 1 304 ? 1.491 9.258 27.276 1.00 8.37 376 GLN A O 1
ATOM 2250 N N . LEU A 1 305 ? 3.361 10.175 26.447 1.00 7.14 377 LEU A N 1
ATOM 2251 C CA . LEU A 1 305 ? 4.205 9.391 27.338 1.00 8.29 377 LEU A CA 1
ATOM 2252 C C . LEU A 1 305 ? 3.982 9.810 28.787 1.00 8.33 377 LEU A C 1
ATOM 2253 O O . LEU A 1 305 ? 3.884 8.964 29.671 1.00 8.73 377 LEU A O 1
ATOM 2258 N N . PHE A 1 306 ? 3.901 11.116 29.026 1.00 7.48 378 PHE A N 1
ATOM 2259 C CA . PHE A 1 306 ? 3.594 11.644 30.347 1.00 7.94 378 PHE A CA 1
ATOM 2260 C C . PHE A 1 306 ? 2.267 11.093 30.868 1.00 7.71 378 PHE A C 1
ATOM 2261 O O . PHE A 1 306 ? 2.174 10.670 32.020 1.00 8.78 378 PHE A O 1
ATOM 2269 N N . GLY A 1 307 ? 1.244 11.071 30.020 1.00 8.47 379 GLY A N 1
ATOM 2270 C CA . GLY A 1 307 ? -0.045 10.536 30.419 1.00 8.98 379 GLY A CA 1
ATOM 2271 C C . GLY A 1 307 ? 0.027 9.065 30.782 1.00 8.29 379 GLY A C 1
ATOM 2272 O O . GLY A 1 307 ? -0.648 8.597 31.705 1.00 9.04 379 GLY A O 1
ATOM 2273 N N . GLU A 1 308 ? 0.856 8.324 30.058 1.00 8.56 380 GLU A N 1
ATOM 2274 C CA . GLU A 1 308 ? 1.060 6.919 30.362 1.00 9.67 380 GLU A CA 1
ATOM 2275 C C . GLU A 1 308 ? 1.728 6.765 31.730 1.00 9.07 380 GLU A C 1
ATOM 2276 O O . GLU A 1 308 ? 1.333 5.913 32.524 1.00 9.86 380 GLU A O 1
ATOM 2282 N N . ALA A 1 309 ? 2.726 7.602 32.007 1.00 8.91 381 ALA A N 1
ATOM 2283 C CA . ALA A 1 309 ? 3.363 7.628 33.321 1.00 8.66 381 ALA A CA 1
ATOM 2284 C C . ALA A 1 309 ? 2.342 7.869 34.432 1.00 8.41 381 ALA A C 1
ATOM 2285 O O . ALA A 1 309 ? 2.360 7.190 35.459 1.00 9.51 381 ALA A O 1
ATOM 2287 N N . LEU A 1 310 ? 1.442 8.824 34.225 1.00 9.18 382 LEU A N 1
ATOM 2288 C CA . LEU A 1 310 ? 0.442 9.139 35.237 1.00 9.18 382 LEU A CA 1
ATOM 2289 C C . LEU A 1 310 ? -0.438 7.930 35.545 1.00 9.91 382 LEU A C 1
ATOM 2290 O O . LEU A 1 310 ? -0.808 7.709 36.699 1.00 11.33 382 LEU A O 1
ATOM 2295 N N . LYS A 1 311 ? -0.752 7.142 34.519 1.00 10.62 383 LYS A N 1
ATOM 2296 C CA . LYS A 1 311 ? -1.561 5.939 34.709 1.00 11.72 383 LYS A CA 1
ATOM 2297 C C . LYS A 1 311 ? -0.845 4.914 35.580 1.00 12.83 383 LYS A C 1
ATOM 2298 O O . LYS A 1 311 ? -1.489 4.061 36.194 1.00 15.88 383 LYS A O 1
ATOM 2304 N N . ASN A 1 312 ? 0.485 4.987 35.620 1.00 13.32 384 ASN A N 1
ATOM 2305 C CA . ASN A 1 312 ? 1.288 3.965 36.290 1.00 14.78 384 ASN A CA 1
ATOM 2306 C C . ASN A 1 312 ? 1.732 4.355 37.688 1.00 15.47 384 ASN A C 1
ATOM 2307 O O . ASN A 1 312 ? 2.347 3.557 38.398 1.00 17.24 384 ASN A O 1
ATOM 2312 N N . VAL A 1 313 ? 1.419 5.580 38.087 1.00 15.43 385 VAL A N 1
ATOM 2313 C CA . VAL A 1 313 ? 1.717 6.027 39.440 1.00 16.94 385 VAL A CA 1
ATOM 2314 C C . VAL A 1 313 ? 0.846 5.240 40.408 1.00 18.90 385 VAL A C 1
ATOM 2315 O O . VAL A 1 313 ? -0.356 5.086 40.185 1.00 18.62 385 VAL A O 1
ATOM 2319 N N . LYS A 1 314 ? 1.458 4.709 41.462 1.00 20.78 386 LYS A N 1
ATOM 2320 C CA . LYS A 1 314 ? 0.723 3.917 42.441 1.00 26.01 386 LYS A CA 1
ATOM 2321 C C . LYS A 1 314 ? -0.252 4.801 43.208 1.00 30.88 386 LYS A C 1
ATOM 2322 O O . LYS A 1 314 ? 0.103 5.899 43.626 1.00 31.42 386 LYS A O 1
ATOM 2324 N N . PRO A 1 315 ? -1.499 4.333 43.372 1.00 35.87 387 PRO A N 1
ATOM 2325 C CA . PRO A 1 315 ? -2.470 5.059 44.199 1.00 39.59 387 PRO A CA 1
ATOM 2326 C C . PRO A 1 315 ? -1.914 5.309 45.601 1.00 43.08 387 PRO A C 1
ATOM 2327 O O . PRO A 1 315 ? -1.388 4.387 46.227 1.00 44.30 387 PRO A O 1
ATOM 2331 N N . GLY A 1 316 ? -2.013 6.548 46.075 1.00 44.28 388 GLY A N 1
ATOM 2332 C CA . GLY A 1 316 ? -1.498 6.905 47.384 1.00 44.26 388 GLY A CA 1
ATOM 2333 C C . GLY A 1 316 ? -2.596 7.303 48.350 1.00 44.02 388 GLY A C 1
ATOM 2334 O O . GLY A 1 316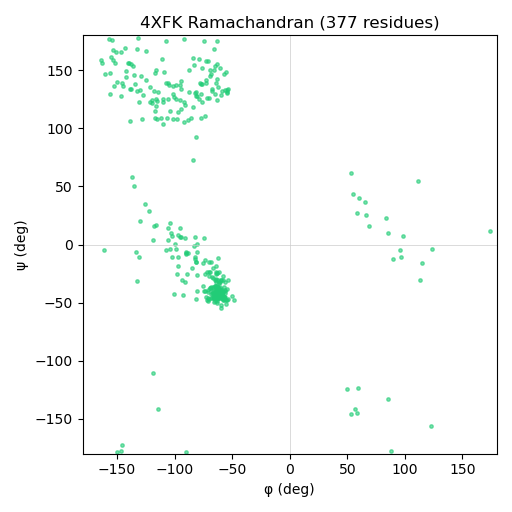 ? -3.674 6.709 48.358 1.00 44.46 388 GLY A O 1
ATOM 2335 N N . GLU A 1 317 ? -2.320 8.311 49.171 1.00 42.94 389 GLU A N 1
ATOM 2336 C CA . GLU A 1 317 ? -3.302 8.804 50.128 1.00 41.31 389 GLU A CA 1
ATOM 2337 C C . GLU A 1 317 ? -3.878 10.146 49.681 1.00 39.27 389 GLU A C 1
ATOM 2338 O O . GLU A 1 317 ? -4.512 10.854 50.464 1.00 39.57 389 GLU A O 1
ATOM 2340 N N . GLY A 1 318 ? -3.649 10.494 48.418 1.00 36.13 390 GLY A N 1
ATOM 2341 C CA . GLY A 1 318 ? -4.236 11.694 47.851 1.00 33.06 390 GLY A CA 1
ATOM 2342 C C . GLY A 1 318 ? -3.243 12.773 47.464 1.00 29.50 390 GLY A C 1
ATOM 2343 O O . GLY A 1 318 ? -3.589 13.694 46.728 1.00 27.05 390 GLY A O 1
ATOM 2344 N N . LYS A 1 319 ? -2.014 12.672 47.962 1.00 27.10 391 LYS A N 1
ATOM 2345 C CA . LYS A 1 319 ? -0.991 13.665 47.651 1.00 24.86 391 LYS A CA 1
ATOM 2346 C C . LYS A 1 319 ? -0.326 13.367 46.316 1.00 23.59 391 LYS A C 1
ATOM 2347 O O . LYS A 1 319 ? -0.299 12.223 45.861 1.00 26.94 391 LYS A O 1
ATOM 2349 N N . ILE A 1 320 ? 0.205 14.406 45.688 1.00 18.65 392 ILE A N 1
ATOM 2350 C CA . ILE A 1 320 ? 0.935 14.239 44.443 1.00 17.08 392 ILE A CA 1
ATOM 2351 C C . ILE A 1 320 ? 2.429 14.273 44.699 1.00 15.75 392 ILE A C 1
ATOM 2352 O O . ILE A 1 320 ? 2.939 15.196 45.324 1.00 16.66 392 ILE A O 1
ATOM 2357 N N . ASN A 1 321 ? 3.117 13.246 44.218 1.00 13.84 393 ASN A N 1
ATOM 2358 C CA . ASN A 1 321 ? 4.543 13.083 44.452 1.00 12.84 393 ASN A CA 1
ATOM 2359 C C . ASN A 1 321 ? 5.272 13.134 43.122 1.00 11.67 393 ASN A C 1
ATOM 2360 O O . ASN A 1 321 ? 5.183 12.209 42.321 1.00 10.80 393 ASN A O 1
ATOM 2365 N N . THR A 1 322 ? 5.997 14.221 42.890 1.00 11.68 394 THR A N 1
ATOM 2366 C CA . THR A 1 322 ? 6.659 14.405 41.609 1.00 10.76 394 THR A CA 1
ATOM 2367 C C . THR A 1 322 ? 7.820 13.436 41.395 1.00 10.18 394 THR A C 1
ATOM 2368 O O . THR A 1 322 ? 8.184 13.169 40.263 1.00 10.21 394 THR A O 1
ATOM 2372 N N . THR A 1 323 ? 8.409 12.915 42.468 1.00 10.34 395 THR A N 1
ATOM 2373 C CA . THR A 1 323 ? 9.454 11.912 42.307 1.00 10.85 395 THR A CA 1
ATOM 2374 C C . THR A 1 323 ? 8.852 10.626 41.761 1.00 10.20 395 THR A C 1
ATOM 2375 O O . THR A 1 323 ? 9.413 10.008 40.860 1.00 10.49 395 THR A O 1
ATOM 2379 N N . ASP A 1 324 ? 7.691 10.240 42.282 1.00 10.57 396 ASP A N 1
ATOM 2380 C CA . ASP A 1 324 ? 6.989 9.072 41.765 1.00 10.68 396 ASP A CA 1
ATOM 2381 C C . ASP A 1 324 ? 6.587 9.280 40.309 1.00 9.79 396 ASP A C 1
ATOM 2382 O O . ASP A 1 324 ? 6.687 8.359 39.502 1.00 9.40 396 ASP A O 1
ATOM 2387 N N . ILE A 1 325 ? 6.152 10.488 39.960 1.00 9.47 397 ILE A N 1
ATOM 2388 C CA . ILE A 1 325 ? 5.817 10.774 38.568 1.00 8.82 397 ILE A CA 1
ATOM 2389 C C . ILE A 1 325 ? 7.069 10.654 37.689 1.00 7.68 397 ILE A C 1
ATOM 2390 O O . ILE A 1 325 ? 7.032 10.025 36.633 1.00 8.56 397 ILE A O 1
ATOM 2395 N N . ALA A 1 326 ? 8.180 11.212 38.155 1.00 8.40 398 ALA A N 1
ATOM 2396 C CA . ALA A 1 326 ? 9.433 11.148 37.408 1.00 9.05 398 ALA A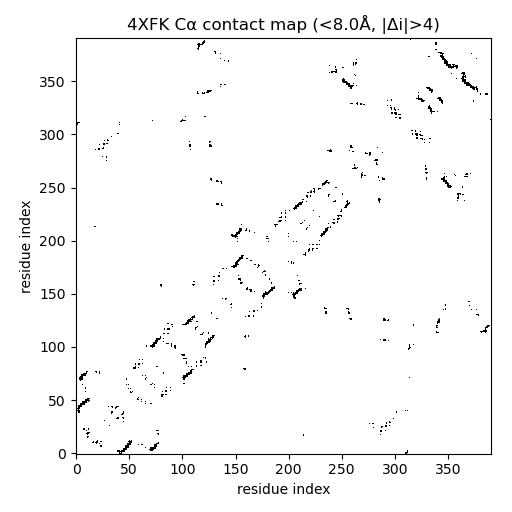 CA 1
ATOM 2397 C C . ALA A 1 326 ? 9.869 9.706 37.144 1.00 8.43 398 ALA A C 1
ATOM 2398 O O . ALA A 1 326 ? 10.245 9.352 36.024 1.00 8.59 398 ALA A O 1
ATOM 2400 N N . LEU A 1 327 ? 9.814 8.869 38.175 1.00 8.60 399 LEU A N 1
ATOM 2401 C CA . LEU A 1 327 ? 10.171 7.463 38.012 1.00 9.52 399 LEU A CA 1
ATOM 2402 C C . LEU A 1 327 ? 9.216 6.782 37.037 1.00 9.04 399 LEU A C 1
ATOM 2403 O O . LEU A 1 327 ? 9.632 5.966 36.221 1.00 9.53 399 LEU A O 1
ATOM 2408 N N . ALA A 1 328 ? 7.934 7.120 37.114 1.00 8.96 400 ALA A N 1
ATOM 2409 C CA . ALA A 1 328 ? 6.975 6.535 36.185 1.00 9.21 400 ALA A CA 1
ATOM 2410 C C . ALA A 1 328 ? 7.278 6.950 34.736 1.00 8.34 400 ALA A C 1
ATOM 2411 O O . ALA A 1 328 ? 7.109 6.150 33.818 1.00 10.11 400 ALA A O 1
ATOM 2413 N N . ILE A 1 329 ? 7.749 8.179 34.520 1.00 8.13 401 ILE A N 1
ATOM 2414 C CA . ILE A 1 329 ? 8.115 8.592 33.166 1.00 7.79 401 ILE A CA 1
ATOM 2415 C C . ILE A 1 329 ? 9.294 7.753 32.674 1.00 9.09 401 ILE A C 1
ATOM 2416 O O . ILE A 1 329 ? 9.283 7.260 31.553 1.00 9.48 401 ILE A O 1
ATOM 2421 N N . GLU A 1 330 ? 10.300 7.575 33.527 1.00 9.15 402 GLU A N 1
ATOM 2422 C CA . GLU A 1 330 ? 11.443 6.731 33.178 1.00 9.36 402 GLU A CA 1
ATOM 2423 C C . GLU A 1 330 ? 11.019 5.331 32.759 1.00 9.65 402 GLU A C 1
ATOM 2424 O O . GLU A 1 330 ? 11.622 4.736 31.859 1.00 11.35 402 GLU A O 1
ATOM 2430 N N . ASN A 1 331 ? 10.002 4.800 33.437 1.00 9.70 403 ASN A N 1
ATOM 2431 C CA . ASN A 1 331 ? 9.579 3.418 33.242 1.00 11.76 403 ASN A CA 1
ATOM 2432 C C . ASN A 1 331 ? 8.522 3.243 32.156 1.00 10.98 403 ASN A C 1
ATOM 2433 O O . ASN A 1 331 ? 8.180 2.117 31.802 1.00 13.49 403 ASN A O 1
ATOM 2438 N N . ALA A 1 332 ? 7.995 4.346 31.640 1.00 9.70 404 ALA A N 1
ATOM 2439 C CA . ALA A 1 332 ? 6.836 4.293 30.756 1.00 10.64 404 ALA A CA 1
ATOM 2440 C C . ALA A 1 332 ? 7.197 4.097 29.292 1.00 9.66 404 ALA A C 1
ATOM 2441 O O . ALA A 1 332 ? 8.250 4.535 28.827 1.00 11.39 404 ALA A O 1
ATOM 2443 N N . SER A 1 333 ? 6.299 3.449 28.564 1.00 9.41 405 SER A N 1
ATOM 2444 C CA A SER A 1 333 ? 6.397 3.361 27.114 0.34 9.37 405 SER A CA 1
ATOM 2445 C CA B SER A 1 333 ? 6.396 3.399 27.113 0.66 8.78 405 SER A CA 1
ATOM 2446 C C . SER A 1 333 ? 4.988 3.484 26.555 1.00 9.78 405 SER A C 1
ATOM 2447 O O . SER A 1 333 ? 4.036 2.986 27.162 1.00 11.75 405 SER A O 1
ATOM 2452 N N . VAL A 1 334 ? 4.852 4.139 25.408 1.00 9.09 406 VAL A N 1
ATOM 2453 C CA . VAL A 1 334 ? 3.536 4.314 24.809 1.00 9.57 406 VAL A CA 1
ATOM 2454 C C . VAL A 1 334 ? 3.616 4.186 23.295 1.00 10.56 406 VAL A C 1
ATOM 2455 O O . VAL A 1 334 ? 4.617 4.572 22.685 1.00 11.96 406 VAL A O 1
ATOM 2459 N N . LYS A 1 335 ? 2.585 3.603 22.699 1.00 11.63 407 LYS A N 1
ATOM 2460 C CA . LYS A 1 335 ? 2.464 3.556 21.249 1.00 12.04 407 LYS A CA 1
ATOM 2461 C C . LYS A 1 335 ? 1.800 4.848 20.787 1.00 11.93 407 LYS A C 1
ATOM 2462 O O . LYS A 1 335 ? 0.622 5.073 21.026 1.00 14.08 407 LYS A O 1
ATOM 2464 N N . THR A 1 336 ? 2.574 5.710 20.143 1.00 10.83 408 THR A N 1
ATOM 2465 C CA . THR A 1 336 ? 2.045 6.953 19.606 1.00 10.88 408 THR A CA 1
ATOM 2466 C C . THR A 1 336 ? 1.617 6.724 18.162 1.00 10.12 408 THR A C 1
ATOM 2467 O O . THR A 1 336 ? 1.825 5.644 17.618 1.00 10.38 408 THR A O 1
ATOM 2471 N N . PRO A 1 337 ? 1.041 7.747 17.517 1.00 10.27 409 PRO A N 1
ATOM 2472 C CA . PRO A 1 337 ? 0.694 7.585 16.100 1.00 11.29 409 PRO A CA 1
ATOM 2473 C C . PRO A 1 337 ? 1.892 7.328 15.191 1.00 10.01 409 PRO A C 1
ATOM 2474 O O . PRO A 1 337 ? 1.684 6.951 14.036 1.00 11.39 409 PRO A O 1
ATOM 2478 N N . MET A 1 338 ? 3.108 7.507 15.707 1.00 10.39 410 MET A N 1
ATOM 2479 C CA . MET A 1 338 ? 4.323 7.263 14.930 1.00 12.64 410 MET A CA 1
ATOM 2480 C C . MET A 1 338 ? 5.071 6.015 15.356 1.00 14.48 410 MET A C 1
ATOM 2481 O O . MET A 1 338 ? 6.082 5.662 14.751 1.00 19.69 410 MET A O 1
ATOM 2486 N N . GLY A 1 339 ? 4.608 5.368 16.415 1.00 13.10 411 GLY A N 1
ATOM 2487 C CA . GLY A 1 339 ? 5.273 4.182 16.918 1.00 14.24 411 GLY A CA 1
ATOM 2488 C C . GLY A 1 339 ? 5.686 4.334 18.365 1.00 14.67 411 GLY A C 1
ATOM 2489 O O . GLY A 1 339 ? 5.134 5.152 19.108 1.00 15.61 411 GLY A O 1
ATOM 2490 N N . ASP A 1 340 ? 6.687 3.563 18.761 1.00 15.33 412 ASP A N 1
ATOM 2491 C CA . ASP A 1 340 ? 7.065 3.504 20.161 1.00 14.83 412 ASP A CA 1
ATOM 2492 C C . ASP A 1 340 ? 7.776 4.749 20.647 1.00 12.49 412 ASP A C 1
ATOM 2493 O O . ASP A 1 340 ? 8.617 5.323 19.956 1.00 16.62 412 ASP A O 1
ATOM 2498 N N . TYR A 1 341 ? 7.404 5.154 21.852 1.00 10.95 413 TYR A N 1
ATOM 2499 C CA A TYR A 1 341 ? 8.010 6.272 22.503 0.50 9.33 413 TYR A CA 1
ATOM 2500 C CA B TYR A 1 341 ? 8.017 6.299 22.542 0.50 9.42 413 TYR A CA 1
ATOM 2501 C C . TYR A 1 341 ? 8.366 5.847 23.937 1.00 8.41 413 TYR A C 1
ATOM 2502 O O . TYR A 1 341 ? 7.530 5.265 24.638 1.00 9.75 413 TYR A O 1
ATOM 2519 N N . SER A 1 342 ? 9.600 6.108 24.357 1.00 7.50 414 SER A N 1
ATOM 2520 C CA . SER A 1 342 ? 10.024 5.772 25.715 1.00 8.16 414 SER A CA 1
ATOM 2521 C C . SER A 1 342 ? 11.029 6.808 26.197 1.00 8.07 414 SER A C 1
ATOM 2522 O O . SER A 1 342 ? 11.326 7.760 25.483 1.00 7.63 414 SER A O 1
ATOM 2525 N N . MET A 1 343 ? 11.552 6.616 27.402 1.00 9.13 415 MET A N 1
ATOM 2526 C CA . MET A 1 343 ? 12.444 7.592 28.018 1.00 8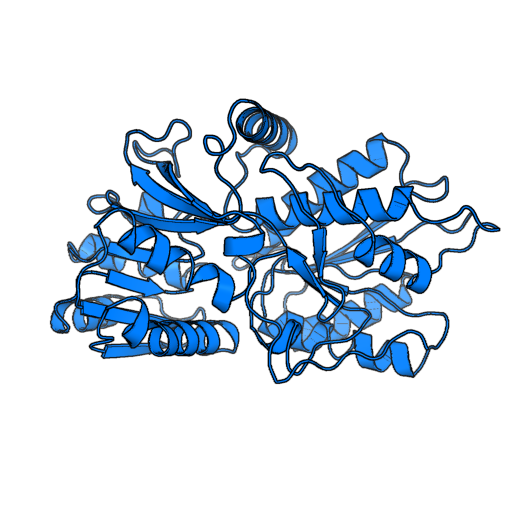.97 415 MET A CA 1
ATOM 2527 C C . MET A 1 343 ? 13.739 6.938 28.468 1.00 9.75 415 MET A C 1
ATOM 2528 O O . MET A 1 343 ? 13.710 5.929 29.174 1.00 11.28 415 MET A O 1
ATOM 2533 N N . ARG A 1 344 ? 14.876 7.507 28.077 1.00 8.74 416 ARG A N 1
ATOM 2534 C CA . ARG A 1 344 ? 16.158 6.991 28.541 1.00 9.07 416 ARG A CA 1
ATOM 2535 C C . ARG A 1 344 ? 16.448 7.527 29.939 1.00 8.59 416 ARG A C 1
ATOM 2536 O O . ARG A 1 344 ? 16.402 8.732 30.181 1.00 9.74 416 ARG A O 1
ATOM 2544 N N . SER A 1 345 ? 16.752 6.637 30.875 1.00 9.16 417 SER A N 1
ATOM 2545 C CA A SER A 1 345 ? 16.893 7.062 32.261 0.67 8.97 417 SER A CA 1
ATOM 2546 C CA B SER A 1 345 ? 16.910 7.035 32.269 0.33 9.74 417 SER A CA 1
ATOM 2547 C C . SER A 1 345 ? 18.191 7.819 32.527 1.00 9.26 417 SER A C 1
ATOM 2548 O O . SER A 1 345 ? 18.229 8.678 33.404 1.00 10.58 417 SER A O 1
ATOM 2553 N N . ASP A 1 346 ? 19.239 7.524 31.758 1.00 10.34 418 ASP A N 1
ATOM 2554 C CA . ASP A 1 346 ? 20.550 8.110 32.014 1.00 9.97 418 ASP A CA 1
ATOM 2555 C C . ASP A 1 346 ? 20.531 9.627 31.972 1.00 10.49 418 ASP A C 1
ATOM 2556 O O . ASP A 1 346 ? 21.189 10.289 32.784 1.00 11.83 418 ASP A O 1
ATOM 2561 N N . ASP A 1 347 ? 19.799 10.172 31.004 1.00 9.14 419 ASP A N 1
ATOM 2562 C CA . ASP A 1 347 ? 19.879 11.594 30.698 1.00 8.74 419 ASP A CA 1
ATOM 2563 C C . ASP A 1 347 ? 18.506 12.230 30.534 1.00 8.08 419 ASP A C 1
ATOM 2564 O O . ASP A 1 347 ? 18.399 13.441 30.406 1.00 9.07 419 ASP A O 1
ATOM 2569 N N . HIS A 1 348 ? 17.463 11.407 30.552 1.00 7.98 420 HIS A N 1
ATOM 2570 C CA . HIS A 1 348 ? 16.096 11.862 30.282 1.00 7.57 420 HIS A CA 1
ATOM 2571 C C . HIS A 1 348 ? 15.926 12.480 28.890 1.00 7.19 420 HIS A C 1
ATOM 2572 O O . HIS A 1 348 ? 15.217 13.474 28.706 1.00 8.14 420 HIS A O 1
ATOM 2579 N N . GLN A 1 349 ? 16.576 11.852 27.914 1.00 7.84 421 GLN A N 1
ATOM 2580 C CA . GLN A 1 349 ? 16.289 12.082 26.507 1.00 6.98 421 GLN A CA 1
ATOM 2581 C C . GLN A 1 349 ? 15.310 11.009 26.028 1.00 6.87 421 GLN A C 1
ATOM 2582 O O . GLN A 1 349 ? 15.570 9.814 26.185 1.00 7.56 421 GLN A O 1
ATOM 2588 N N . ALA A 1 350 ? 14.178 11.426 25.467 1.00 7.13 422 ALA A N 1
ATOM 2589 C CA . ALA A 1 350 ? 13.206 10.466 24.948 1.00 7.84 422 ALA A CA 1
ATOM 2590 C C . ALA A 1 350 ? 13.733 9.751 23.705 1.00 7.26 422 ALA A C 1
ATOM 2591 O O . ALA A 1 350 ? 14.534 10.309 22.938 1.00 7.55 422 ALA A O 1
ATOM 2593 N N . LYS A 1 351 ? 13.278 8.509 23.537 1.00 7.27 423 LYS A N 1
ATOM 2594 C CA . LYS A 1 351 ? 13.626 7.649 22.409 1.00 7.69 423 LYS A CA 1
ATOM 2595 C C . LYS A 1 351 ? 12.392 7.487 21.531 1.00 7.12 423 LYS A C 1
ATOM 2596 O O . LYS A 1 351 ? 11.332 7.087 22.016 1.00 7.58 423 LYS A O 1
ATOM 2602 N N . PHE A 1 352 ? 12.528 7.801 20.244 1.00 6.93 424 PHE A N 1
ATOM 2603 C CA . PHE A 1 352 ? 11.393 7.820 19.326 1.00 7.43 424 PHE A CA 1
ATOM 2604 C C . PHE A 1 352 ? 11.919 7.812 17.895 1.00 8.13 424 PHE A C 1
ATOM 2605 O O . PHE A 1 352 ? 13.065 8.182 17.658 1.00 8.49 424 PHE A O 1
ATOM 2613 N N . PRO A 1 353 ? 11.084 7.390 16.934 1.00 8.59 425 PRO A N 1
ATOM 2614 C CA . PRO A 1 353 ? 11.514 7.414 15.532 1.00 9.33 425 PRO A CA 1
ATOM 2615 C C . PRO A 1 353 ? 11.610 8.824 14.948 1.00 8.27 425 PRO A C 1
ATOM 2616 O O . PRO A 1 353 ? 10.978 9.764 15.439 1.00 8.08 425 PRO A O 1
ATOM 2620 N N . MET A 1 354 ? 12.410 8.952 13.890 1.00 7.83 426 MET A N 1
ATOM 2621 C CA . MET A 1 354 ? 12.541 10.188 13.130 1.00 7.64 426 MET A CA 1
ATOM 2622 C C . MET A 1 354 ? 12.241 9.927 11.662 1.00 7.50 426 MET A C 1
ATOM 2623 O O . MET A 1 354 ? 12.619 8.898 11.111 1.00 9.72 426 MET A O 1
ATOM 2628 N N . VAL A 1 355 ? 11.561 10.872 11.032 1.00 8.35 427 VAL A N 1
ATOM 2629 C CA . VAL A 1 355 ? 11.153 10.738 9.647 1.00 9.19 427 VAL A CA 1
ATOM 2630 C C . VAL A 1 355 ? 11.772 11.852 8.833 1.00 7.52 427 VAL A C 1
ATOM 2631 O O . VAL A 1 355 ? 11.555 13.034 9.112 1.00 7.58 427 VAL A O 1
ATOM 2635 N N . VAL A 1 356 ? 12.540 11.473 7.818 1.00 8.13 428 VAL A N 1
ATOM 2636 C CA . VAL A 1 356 ? 13.143 12.447 6.922 1.00 7.33 428 VAL A CA 1
ATOM 2637 C C . VAL A 1 356 ? 12.226 12.630 5.716 1.00 8.23 428 VAL A C 1
ATOM 2638 O O . VAL A 1 356 ? 11.730 11.654 5.147 1.00 8.51 428 VAL A O 1
ATOM 2642 N N . GLN A 1 357 ? 11.997 13.892 5.357 1.00 7.50 429 GLN A N 1
ATOM 2643 C CA . GLN A 1 357 ? 10.922 14.280 4.449 1.00 7.71 429 GLN A CA 1
ATOM 2644 C C . GLN A 1 357 ? 11.409 15.284 3.413 1.00 7.81 429 GLN A C 1
ATOM 2645 O O . GLN A 1 357 ? 12.261 16.134 3.715 1.00 8.75 429 GLN A O 1
ATOM 2651 N N . GLU A 1 358 ? 10.851 15.203 2.205 1.00 8.21 430 GLU A N 1
ATOM 2652 C CA . GLU A 1 358 ? 11.195 16.129 1.128 1.00 8.59 430 GLU A CA 1
ATOM 2653 C C . GLU A 1 358 ? 9.974 16.939 0.713 1.00 9.00 430 GLU A C 1
ATOM 2654 O O . GLU A 1 358 ? 8.852 16.443 0.768 1.00 9.91 430 GLU A O 1
ATOM 2660 N N . VAL A 1 359 ? 10.187 18.182 0.297 1.00 8.92 431 VAL A N 1
ATOM 2661 C CA . VAL A 1 359 ? 9.086 18.985 -0.222 1.00 9.57 431 VAL A CA 1
ATOM 2662 C C . VAL A 1 359 ? 8.755 18.515 -1.639 1.00 10.14 431 VAL A C 1
ATOM 2663 O O . VAL A 1 359 ? 9.624 18.504 -2.515 1.00 10.25 431 VAL A O 1
ATOM 2667 N N . SER A 1 360 ? 7.501 18.121 -1.852 1.00 9.40 432 SER A N 1
ATOM 2668 C CA . SER A 1 360 ? 7.104 17.430 -3.072 1.00 9.47 432 SER A CA 1
ATOM 2669 C C . SER A 1 360 ? 5.621 17.618 -3.344 1.00 9.72 432 SER A C 1
ATOM 2670 O O . SER A 1 360 ? 4.820 17.707 -2.415 1.00 11.05 432 SER A O 1
ATOM 2673 N N . LYS A 1 361 ? 5.255 17.659 -4.621 1.00 11.10 433 LYS A N 1
ATOM 2674 C CA . LYS A 1 361 ? 3.851 17.724 -4.999 1.00 11.10 433 LYS A CA 1
ATOM 2675 C C . LYS A 1 361 ? 3.150 16.407 -4.692 1.00 11.30 433 LYS A C 1
ATOM 2676 O O . LYS A 1 361 ? 1.920 16.342 -4.685 1.00 13.35 433 LYS A O 1
ATOM 2682 N N . LYS A 1 362 ? 3.929 15.357 -4.449 1.00 11.08 434 LYS A N 1
ATOM 2683 C CA . LYS A 1 362 ? 3.362 14.043 -4.173 1.00 12.24 434 LYS A CA 1
ATOM 2684 C C . LYS A 1 362 ? 2.781 13.932 -2.759 1.00 11.11 434 LYS A C 1
ATOM 2685 O O . LYS A 1 362 ? 2.024 13.012 -2.484 1.00 12.90 434 LYS A O 1
ATOM 2691 N N . ALA A 1 363 ? 3.127 14.856 -1.864 1.00 10.24 435 ALA A N 1
ATOM 2692 C CA . ALA A 1 363 ? 2.640 14.792 -0.488 1.00 10.08 435 ALA A CA 1
ATOM 2693 C C . ALA A 1 363 ? 1.123 14.914 -0.443 1.00 11.40 435 ALA A C 1
ATOM 2694 O O . ALA A 1 363 ? 0.550 15.763 -1.119 1.00 12.38 435 ALA A O 1
ATOM 2696 N N . ARG A 1 364 ? 0.479 14.070 0.359 1.00 10.97 436 ARG A N 1
ATOM 2697 C CA . ARG A 1 364 ? -0.974 14.110 0.498 1.00 11.11 436 ARG A CA 1
ATOM 2698 C C . ARG A 1 364 ? -1.447 15.381 1.200 1.00 11.40 436 ARG A C 1
ATOM 2699 O O . ARG A 1 364 ? -2.401 16.026 0.759 1.00 14.30 436 ARG A O 1
ATOM 2707 N N . ILE A 1 365 ? -0.785 15.727 2.304 1.00 11.76 437 ILE A N 1
ATOM 2708 C CA . ILE A 1 365 ? -1.121 16.917 3.072 1.00 12.06 437 ILE A CA 1
ATOM 2709 C C . ILE A 1 365 ? -0.218 18.053 2.603 1.00 11.54 437 ILE A C 1
ATOM 2710 O O . ILE A 1 365 ? 1.007 17.989 2.752 1.00 11.88 437 ILE A O 1
ATOM 2715 N N . LYS A 1 366 ? -0.828 19.088 2.034 1.00 12.70 438 LYS A N 1
ATOM 2716 C CA A LYS A 1 366 ? -0.092 20.209 1.455 0.59 13.51 438 LYS A CA 1
ATOM 2717 C CA B LYS A 1 366 ? -0.074 20.196 1.459 0.41 13.70 438 LYS A CA 1
ATOM 2718 C C . LYS A 1 366 ? 0.279 21.244 2.506 1.00 13.82 438 LYS A C 1
ATOM 2719 O O . LYS A 1 366 ? -0.419 21.396 3.509 1.00 16.99 438 LYS A O 1
ATOM 2730 N N . ALA A 1 367 ? 1.372 21.964 2.258 1.00 10.95 439 ALA A N 1
ATOM 2731 C CA . ALA A 1 367 ? 1.824 23.028 3.145 1.00 11.36 439 ALA A CA 1
ATOM 2732 C C . ALA A 1 367 ? 1.447 24.403 2.591 1.00 12.00 439 ALA A C 1
ATOM 2733 O O . ALA A 1 367 ? 1.601 24.660 1.389 1.00 12.74 439 ALA A O 1
ATOM 2735 N N . ASP A 1 368 ? 0.954 25.274 3.471 1.00 13.42 440 ASP A N 1
ATOM 2736 C CA . ASP A 1 368 ? 0.743 26.696 3.172 1.00 13.07 440 ASP A CA 1
ATOM 2737 C C . ASP A 1 368 ? -0.186 26.952 1.987 1.00 15.07 440 ASP A C 1
ATOM 2738 O O . ASP A 1 368 ? -0.079 27.980 1.325 1.00 15.16 440 ASP A O 1
ATOM 2743 N N . GLY A 1 369 ? -1.092 26.019 1.718 1.00 14.44 441 GLY A N 1
ATOM 2744 C CA . GLY A 1 369 ? -2.011 26.156 0.601 1.00 15.55 441 GLY A CA 1
ATOM 2745 C C . GLY A 1 369 ? -1.356 26.050 -0.766 1.00 15.24 441 GLY A C 1
ATOM 2746 O O . GLY A 1 369 ? -1.961 26.420 -1.774 1.00 18.31 441 GLY A O 1
ATOM 2747 N N . THR A 1 370 ? -0.127 25.540 -0.811 1.00 13.92 442 THR A N 1
ATOM 2748 C CA . THR A 1 370 ? 0.581 25.367 -2.075 1.00 14.38 442 THR A CA 1
ATOM 2749 C C . THR A 1 370 ? 0.307 23.991 -2.674 1.00 13.55 442 THR A C 1
ATOM 2750 O O . THR A 1 370 ? -0.445 23.191 -2.116 1.00 14.17 442 THR A O 1
ATOM 2754 N N . GLU A 1 371 ? 0.934 23.718 -3.814 1.00 12.44 443 GLU A N 1
ATOM 2755 C CA . GLU A 1 371 ? 0.854 22.409 -4.443 1.00 12.31 443 GLU A CA 1
ATOM 2756 C C . GLU A 1 371 ? 1.811 21.411 -3.796 1.00 12.47 443 GLU A C 1
ATOM 2757 O O . GLU A 1 371 ? 1.797 20.225 -4.139 1.00 11.87 443 GLU A O 1
ATOM 2763 N N . TYR A 1 372 ? 2.642 21.897 -2.872 1.00 11.29 444 TYR A N 1
ATOM 2764 C CA . TYR A 1 372 ? 3.685 21.090 -2.246 1.00 10.98 444 TYR A CA 1
ATOM 2765 C C . TYR A 1 372 ? 3.381 20.778 -0.789 1.00 9.95 444 TYR A C 1
ATOM 2766 O O . TYR A 1 372 ? 2.780 21.581 -0.090 1.00 11.84 444 TYR A O 1
ATOM 2775 N N . GLY A 1 373 ? 3.833 19.617 -0.327 1.00 9.65 445 GLY A N 1
ATOM 2776 C CA . GLY A 1 373 ? 3.848 19.317 1.090 1.00 9.26 445 GLY A CA 1
ATOM 2777 C C . GLY A 1 373 ? 5.056 18.471 1.416 1.00 8.29 445 GLY A C 1
ATOM 2778 O O . GLY A 1 373 ? 5.914 18.226 0.562 1.00 10.03 445 GLY A O 1
ATOM 2779 N N . PHE A 1 374 ? 5.111 17.997 2.652 1.00 8.71 446 PHE A N 1
ATOM 2780 C CA . PHE A 1 374 ? 6.213 17.172 3.107 1.00 8.67 446 PHE A CA 1
ATOM 2781 C C . PHE A 1 374 ? 5.915 15.700 2.882 1.00 9.07 446 PHE A C 1
ATOM 2782 O O . PHE A 1 374 ? 4.935 15.169 3.386 1.00 9.20 446 PHE A O 1
ATOM 2790 N N . LEU A 1 375 ? 6.768 15.056 2.091 1.00 8.77 447 LEU A N 1
ATOM 2791 C CA . LEU A 1 375 ? 6.608 13.656 1.724 1.00 9.25 447 LEU A CA 1
ATOM 2792 C C . LEU A 1 375 ? 7.710 12.869 2.420 1.00 8.59 447 LEU A C 1
ATOM 2793 O O . LEU A 1 375 ? 8.890 13.165 2.234 1.00 9.94 447 LEU A O 1
ATOM 2798 N N . PRO A 1 376 ? 7.335 11.869 3.235 1.00 9.31 448 PRO A N 1
ATOM 2799 C CA . PRO A 1 376 ? 8.352 11.083 3.943 1.00 9.29 448 PRO A CA 1
ATOM 2800 C C . PRO A 1 376 ? 9.100 10.144 2.999 1.00 10.24 448 PRO A C 1
ATOM 2801 O O . PRO A 1 376 ? 8.477 9.574 2.100 1.00 13.11 448 PRO A O 1
ATOM 2805 N N . PHE A 1 377 ? 10.409 9.983 3.194 1.00 10.42 449 PHE A N 1
ATOM 2806 C CA . PHE A 1 377 ? 11.165 9.027 2.379 1.00 11.74 449 PHE A CA 1
ATOM 2807 C C . PHE A 1 377 ? 12.063 8.073 3.172 1.00 12.45 449 PHE A C 1
ATOM 2808 O O . PHE A 1 377 ? 12.588 7.113 2.609 1.00 14.49 449 PHE A O 1
ATOM 2816 N N . LYS A 1 378 ? 12.241 8.334 4.464 1.00 10.62 450 LYS A N 1
ATOM 2817 C CA . LYS A 1 378 ? 13.049 7.467 5.318 1.00 11.57 450 LYS A CA 1
ATOM 2818 C C . LYS A 1 378 ? 12.621 7.625 6.766 1.00 11.14 450 LYS A C 1
ATOM 2819 O O . LYS A 1 378 ? 12.520 8.740 7.266 1.00 12.30 450 LYS A O 1
ATOM 2825 N N . THR A 1 379 ? 12.369 6.510 7.439 1.00 11.26 451 THR A N 1
ATOM 2826 C CA . THR A 1 379 ? 12.100 6.539 8.871 1.00 12.20 451 THR A CA 1
ATOM 2827 C C . THR A 1 379 ? 13.190 5.779 9.600 1.00 12.45 451 THR A C 1
ATOM 2828 O O . THR A 1 379 ? 13.475 4.624 9.279 1.00 16.30 451 THR A O 1
ATOM 2832 N N . PHE A 1 380 ? 13.815 6.443 10.563 1.00 10.37 452 PHE A N 1
ATOM 2833 C CA . PHE A 1 380 ? 14.784 5.800 11.431 1.00 10.16 452 PHE A CA 1
ATOM 2834 C C . PHE A 1 380 ? 14.076 5.369 12.701 1.00 10.27 452 PHE A C 1
ATOM 2835 O O . PHE A 1 380 ? 13.275 6.120 13.255 1.00 10.01 452 PHE A O 1
ATOM 2843 N N . THR A 1 381 ? 14.373 4.163 13.167 1.00 10.42 453 THR A N 1
ATOM 2844 C CA . THR A 1 381 ? 13.788 3.674 14.414 1.00 10.52 453 THR A CA 1
ATOM 2845 C C . THR A 1 381 ? 14.288 4.501 15.596 1.00 10.04 453 THR A C 1
ATOM 2846 O O . THR A 1 381 ? 15.226 5.290 15.467 1.00 10.11 453 THR A O 1
ATOM 2850 N N . GLY A 1 382 ? 13.653 4.323 16.750 1.00 9.88 454 GLY A N 1
ATOM 2851 C CA . GLY A 1 382 ? 14.114 4.943 17.981 1.00 9.68 454 GLY A CA 1
ATOM 2852 C C . GLY A 1 382 ? 15.578 4.635 18.266 1.00 10.23 454 GLY A C 1
ATOM 2853 O O . GLY A 1 382 ? 16.367 5.531 18.560 1.00 10.35 454 GLY A O 1
ATOM 2854 N N . ASP A 1 383 ? 15.961 3.367 18.142 1.00 11.38 455 ASP A N 1
ATOM 2855 C CA . ASP A 1 383 ? 17.357 2.997 18.363 1.00 14.10 455 ASP A CA 1
ATOM 2856 C C . ASP A 1 383 ? 18.307 3.668 17.362 1.00 13.43 455 ASP A C 1
ATOM 2857 O O . ASP A 1 383 ? 19.427 4.048 17.709 1.00 13.74 455 ASP A O 1
ATOM 2862 N N . GLU A 1 384 ? 17.857 3.814 16.121 1.00 11.24 456 GLU A N 1
ATOM 2863 C CA . GLU A 1 384 ? 18.654 4.474 15.099 1.00 11.71 456 GLU A CA 1
ATOM 2864 C C . GLU A 1 384 ? 18.723 5.986 15.294 1.00 11.98 456 GLU A C 1
ATOM 2865 O O . GLU A 1 384 ? 19.683 6.624 14.857 1.00 15.55 456 GLU A O 1
ATOM 2871 N N . SER A 1 385 ? 17.717 6.552 15.958 1.00 9.71 457 SER A N 1
ATOM 2872 C CA . SER A 1 385 ? 17.580 8.009 16.047 1.00 8.48 457 SER A CA 1
ATOM 2873 C C . SER A 1 385 ? 18.236 8.636 17.273 1.00 8.80 457 SER A C 1
ATOM 2874 O O . SER A 1 385 ? 18.863 9.697 17.177 1.00 10.14 457 SER A O 1
ATOM 2877 N N . ILE A 1 386 ? 18.062 8.011 18.432 1.00 9.68 458 ILE A N 1
ATOM 2878 C CA . ILE A 1 386 ? 18.530 8.632 19.666 1.00 9.23 458 ILE A CA 1
ATOM 2879 C C . ILE A 1 386 ? 20.055 8.781 19.674 1.00 10.26 458 ILE A C 1
ATOM 2880 O O . ILE A 1 386 ? 20.780 7.898 19.205 1.00 11.62 458 ILE A O 1
ATOM 2885 N N . ASP A 1 387 ? 20.536 9.920 20.166 1.00 9.20 459 ASP A N 1
ATOM 2886 C CA . ASP A 1 387 ? 21.971 10.181 20.204 1.00 10.13 459 ASP A CA 1
ATOM 2887 C C . ASP A 1 387 ? 22.597 9.441 21.381 1.00 9.83 459 ASP A C 1
ATOM 2888 O O . ASP A 1 387 ? 21.895 9.059 22.313 1.00 10.36 459 ASP A O 1
ATOM 2893 N N . PRO A 1 388 ? 23.916 9.223 21.341 1.00 12.32 460 PRO A N 1
ATOM 2894 C CA . PRO A 1 388 ? 24.565 8.567 22.480 1.00 12.71 460 PRO A CA 1
ATOM 2895 C C . PRO A 1 388 ? 24.465 9.445 23.717 1.00 12.22 460 PRO A C 1
ATOM 2896 O O . PRO A 1 388 ? 24.349 10.661 23.598 1.00 13.43 460 PRO A O 1
ATOM 2900 N N . VAL A 1 389 ? 24.491 8.837 24.895 1.00 11.37 461 VAL A N 1
ATOM 2901 C CA . VAL A 1 389 ? 24.522 9.607 26.124 1.00 10.90 461 VAL A CA 1
ATOM 2902 C C . VAL A 1 389 ? 25.776 10.477 26.092 1.00 12.21 461 VAL A C 1
ATOM 2903 O O . VAL A 1 389 ? 26.882 10.004 25.809 1.00 13.56 461 VAL A O 1
ATOM 2907 N N . GLN A 1 390 ? 25.596 11.765 26.338 1.00 12.31 462 GLN A N 1
ATOM 2908 C CA . GLN A 1 390 ? 26.692 12.714 26.222 1.00 12.14 462 GLN A CA 1
ATOM 2909 C C . GLN A 1 390 ? 27.723 12.500 27.314 1.00 13.82 462 GLN A C 1
ATOM 2910 O O . GLN A 1 390 ? 27.382 12.155 28.442 1.00 15.05 462 GLN A O 1
ATOM 2916 N N . GLU A 1 391 ? 28.985 12.716 26.966 1.00 15.69 463 GLU A N 1
ATOM 2917 C CA . GLU A 1 391 ? 30.083 12.567 27.908 1.00 17.71 463 GLU A CA 1
ATOM 2918 C C . GLU A 1 391 ? 29.879 13.438 29.144 1.00 18.04 463 GLU A C 1
ATOM 2919 O O . GLU A 1 391 ? 30.264 13.061 30.250 1.00 20.37 463 GLU A O 1
ATOM 2925 N N . SER A 1 392 ? 29.243 14.591 28.951 1.00 15.94 464 SER A N 1
ATOM 2926 C CA . SER A 1 392 ? 29.041 15.564 30.019 1.00 16.30 464 SER A CA 1
ATOM 2927 C C . SER A 1 392 ? 27.831 15.269 30.904 1.00 16.71 464 SER A C 1
ATOM 2928 O O . SER A 1 392 ? 27.560 16.013 31.845 1.00 18.31 464 SER A O 1
ATOM 2931 N N . CYS A 1 393 ? 27.099 14.200 30.598 1.00 15.34 465 CYS A N 1
ATOM 2932 C CA . CYS A 1 393 ? 25.908 13.839 31.364 1.00 16.07 465 CYS A CA 1
ATOM 2933 C C . CYS A 1 393 ? 26.222 13.140 32.681 1.00 17.48 465 CYS A C 1
ATOM 2934 O O . CYS A 1 393 ? 26.918 12.122 32.712 1.00 18.14 465 CYS A O 1
ATOM 2937 N N . SER A 1 394 ? 25.688 13.696 33.762 1.00 18.65 466 SER A N 1
ATOM 2938 C CA . SER A 1 394 ? 25.681 13.043 35.059 1.00 21.71 466 SER A CA 1
ATOM 2939 C C . SER A 1 394 ? 24.313 13.318 35.661 1.00 22.00 466 SER A C 1
ATOM 2940 O O . SER A 1 394 ? 23.830 14.446 35.614 1.00 25.81 466 SER A O 1
ATOM 2943 N N . MET A 1 395 ? 23.667 12.303 36.211 1.00 17.86 467 MET A N 1
ATOM 2944 C CA . MET A 1 395 ? 22.376 12.535 36.843 1.00 15.45 467 MET A CA 1
ATOM 2945 C C . MET A 1 395 ? 22.362 11.917 38.226 1.00 15.84 467 MET A C 1
ATOM 2946 O O . MET A 1 395 ? 22.774 10.775 38.414 1.00 17.62 467 MET A O 1
ATOM 2951 N N . LYS A 1 396 ? 21.887 12.684 39.193 1.00 15.99 468 LYS A N 1
ATOM 2952 C CA . LYS A 1 396 ? 21.700 12.172 40.536 1.00 17.43 468 LYS A CA 1
ATOM 2953 C C . LYS A 1 396 ? 20.387 11.399 40.633 1.00 16.91 468 LYS A C 1
ATOM 2954 O O . LYS A 1 396 ? 19.337 11.866 40.171 1.00 21.69 468 LYS A O 1
ATOM 2960 N N . ARG A 1 397 ? 20.451 10.204 41.208 1.00 15.99 469 ARG A N 1
ATOM 2961 C CA . ARG A 1 397 ? 19.259 9.396 41.428 1.00 16.48 469 ARG A CA 1
ATOM 2962 C C . ARG A 1 397 ? 18.607 9.853 42.731 1.00 19.73 469 ARG A C 1
ATOM 2963 O O . ARG A 1 397 ? 19.254 10.489 43.562 1.00 21.17 469 ARG A O 1
ATOM 2971 N N . PRO A 1 398 ? 17.318 9.540 42.914 1.00 22.39 470 PRO A N 1
ATOM 2972 C CA . PRO A 1 398 ? 16.737 9.697 44.252 1.00 25.73 470 PRO A CA 1
ATOM 2973 C C . PRO A 1 398 ? 17.461 8.745 45.203 1.00 31.42 470 PRO A C 1
ATOM 2974 O O . PRO A 1 398 ? 17.525 7.547 44.920 1.00 31.88 470 PRO A O 1
ATOM 2978 N N . GLY A 1 399 ? 18.026 9.254 46.292 1.00 36.69 471 GLY A N 1
ATOM 2979 C CA . GLY A 1 399 ? 18.000 10.665 46.624 1.00 39.37 471 GLY A CA 1
ATOM 2980 C C . GLY A 1 399 ? 18.674 10.888 47.967 1.00 41.85 471 GLY A C 1
ATOM 2981 O O . GLY A 1 399 ? 18.740 12.011 48.469 1.00 44.18 471 GLY A O 1
#

Solvent-accessible surface area: 15043 Å² total; per-residue (Å²): 87,88,37,0,55,1,0,1,1,3,30,24,53,49,130,104,0,70,6,1,76,23,3,89,19,0,0,56,14,16,0,21,62,22,25,137,93,39,18,29,49,71,78,121,5,69,46,43,78,21,57,8,117,41,29,54,128,15,0,20,76,71,2,138,25,0,28,90,76,32,4,34,0,0,0,1,2,19,22,5,42,13,0,10,64,0,0,36,23,0,80,114,67,11,119,84,47,94,76,60,26,5,0,0,0,0,0,8,1,8,0,38,47,0,1,1,80,56,12,15,10,28,0,0,0,1,0,0,0,0,23,1,6,2,54,1,0,0,53,0,3,94,79,90,67,68,28,18,130,83,0,3,0,0,0,3,85,39,43,6,0,51,21,0,24,82,14,0,61,78,33,15,102,147,11,38,13,106,32,47,68,99,27,59,5,57,55,52,157,31,135,89,1,61,89,60,1,55,38,1,90,89,7,108,17,64,1,0,0,0,0,0,44,26,50,1,0,32,38,0,0,126,16,0,28,75,48,39,7,184,8,57,0,0,0,1,15,0,15,6,73,27,0,3,37,51,0,40,108,19,2,112,20,0,1,0,0,2,6,6,2,16,60,28,56,52,158,45,0,41,64,11,0,85,40,0,86,164,79,36,56,62,58,4,26,7,10,1,2,6,0,0,4,0,0,35,0,0,8,42,0,10,166,83,32,79,137,72,116,22,73,24,75,9,28,68,1,0,59,9,0,20,126,4,65,30,85,11,21,10,22,105,4,29,12,45,51,78,2,0,0,1,72,7,17,0,0,0,3,31,1,9,116,167,1,172,33,92,18,61,82,40,114,40,0,22,35,29,50,68,57,15,74,14,110,96,0,27,6,112,61,39,187,63,25,88,34,168,118,62,135

B-factor: mean 14.3, std 7.8, range [5.4, 45.21]

Sequence (391 aa):
AEPLKIALVETLSGPQASSTGLLYRAAVLYQLGKINEAGGFNGEKIQILEYDNQGGPVGAADRVKAAIADGAQIIIVQGSSSAVAGQITEEDVRKYNLRNKGKEVLYLNLGAEALELTGSKKCCHFYHFRFSPNAAIRFKKTVAQGMKDKKGILGERAYSINQNYSWGVDVENTVVANAKEIGYEVVDKTLHEVNKIQDFSPYVAKIQAANVDTVFTGNWSNDLLLLMMKAASGAGLKAKFATSFLDQPGNIGNAGAIAEGHIVSTPFNPEANGEASMAFAEDYKKVTGHYPSYVEPAAVFGLQLFGEALKNVKPGEGKINTTDIALAIENASSVKTPMGDYYSMRSSDDHQAKFPMVVQEVSKKARIKKADGTEYGFLPFKTFTGDESIDPVQESCSMKRPG

Foldseek 3Di:
DDAAEEEEEAQCDDDVCLVVVLLVLQQCVQLVVCVVVQPFLNHRYHYHYHNQPDFQVSLLVVLVVSVVVPHQEYEYADELSNVVNNLVSQVVVCVVPPQSGHAYEHLHHAFPCCLFQSFELRYAYLFHHLLLFQVVLLQLCLVVVQADAEEEEEEEPDRRSVSNVVNNCVCCVPSHHDHQYYDYDHAPDDQACLVVLVVVVVSVGQEYEYADDDCRQLRNLLNCLVVVPRHAYRYAACQSARNLVSNPPNNFWHKHKGQADCPQQPPLSVVQQVVSCVRSVHGDDGSNPSSNVSVVLLSQLSVVQDDDPSDDGSLSSSVSQQVTWDQHSRGIWHAPNQRNYIFGKMWMWTWDLPRPDAGNPDSTDTHTDDIDGSVRRDDPNYPRTDYDRDD

CATH classification: 3.40.50.2300 (+1 more: 3.40.50.2300)

Organism: Brucella ovis (strain ATCC 25840 / 63/290 / NCTC 10512) (NCBI:txid444178)

InterPro domains:
  IPR028081 Leucine-binding protein domain [PF13458] (4-214)
  IPR028082 Periplasmic binding protein-like I [SSF53822] (5-220)
  IPR051010 Branched-chain amino acid transport protein [PTHR30483] (11-225)

Nearest PDB structures (foldseek):
  7jfn-assembly1_A  TM=9.701E-01  e=4.946E-73  Brucella ovis ATCC 25840
  4evr-assembly1_A  TM=8.678E-01  e=9.329E-22  Rhodopseudomonas palustris CGA009
  5cnj-assembly1_A  TM=7.088E-01  e=3.723E-15  Homo sapiens
  5cnk-assembly1_A  TM=6.935E-01  e=3.322E-15  Homo sapiens
  5cnk-assembly2_C-3  TM=7.223E-01  e=1.545E-14  Homo sapiens

Secondary structure (DSSP, 8-state):
-PPPEEEEEE--SSTT-HHHHHHHHHHHHHHHHHHHTT-BTTBPPEEEEEE--SHHHHHHHHHHHHHHTT-SEEEE-S-HHHHHHHHHHHHHHHHHSTTS--EEEESS---GGGGTTT--TTEEE-S--HHHHHHHHHHHHHHHT---SEEEEEEESSHHHHHHHHHHHHHIIIII-EEEEEEEE-SS--S--HHHHHHHHHTT-SEEEE---THHHHHHHHHHHHHT--SEEEESSTTSTTHHHHHGGG-TT-EEEES--TTTTHHHHHHHHHHHHHHHSS---TTHHHHHHHHHHHHHHHHHSPP-SS---HHHHHHHHHH-EEEETTEEEEE-TTT-BEE--EEEEEEETT-SSBSTTSS-EEEEEEEE-HHHHSPPPPTT---PPP-

Radius of gyration: 20.23 Å; Cα contacts (8 Å, |Δi|>4): 898; chains: 1; bounding box: 45×38×58 Å